Protein 6GCB (pdb70)

B-factor: mean 16.22, std 8.21, range [5.71, 73.88]

Sequence (584 aa):
KASTFRRFIEKGGEFEPEKGRYHLYVAYSCPWATRTLIVRKIKGLEEIVGVTIVSPLFSAHGWPFGDVSPFPGAEADPFYNAQYVRDLYLRADPKYEGRFTVPVLWDKKTETVVNNESSEIIRIFNTAFNEFLPADKAAIHLYPEALKSEIDEINEWVYDTVNNGVYKAGFATTQQAYEAAVIPLFESLDRLEKILTGKDYLVGDQLTEADVRLFVTIIRFDPAYVGHFKCNLRTIRDGYPAIHLWLRKLYWNNSAFSETCKFDHIKASYYAQKNVNPTLVVPLGPIPNILPLSTFRRFIEKGGEFEPEKGRYHLYVAYSCPWATRTLIVRKIKGLEEIVGVTIVSPLFSAHGWPFGDVSSPFPGAEADPFYNAQYVRDLYLRADPKYEGRFTVPVLWDKKTETVVNNESSEIIRIFNTAFNEFLPADKAAIHLYPEALKSEIDEINEWVYDTVNNGVYKAGFATTQQAYEAAVIPLFESLDRLEKILTGKDYLVGDQLTEADVRLFVTIIRFDPAYVGHFKCNLRTIRDGYPAIHLWLRKLYWNNSAFSETCKFDHIKASYYAQKNVNPTLVVPLGPIPNILPL

Solvent-accessible surface area: 23844 Å² total; per-residue (Å²): 215,85,26,90,23,98,71,86,6,106,138,78,38,115,1,60,10,60,119,47,20,1,10,0,0,0,0,34,3,14,5,56,0,2,2,0,6,0,0,32,57,13,0,22,0,53,142,9,1,26,34,2,8,0,0,0,57,116,37,106,108,11,35,1,0,9,75,55,19,102,41,100,50,20,77,52,12,81,78,44,113,6,59,46,0,81,48,0,0,50,119,25,52,111,181,26,171,29,140,58,47,8,4,0,0,0,0,67,145,79,62,19,0,0,0,5,39,5,20,29,0,3,68,12,1,3,71,16,0,41,105,68,19,82,88,97,66,22,82,54,63,5,27,29,147,101,30,83,76,84,0,54,115,14,8,131,40,4,96,68,26,0,4,39,0,0,41,97,3,9,91,11,104,68,51,140,47,0,54,73,11,0,74,46,0,4,104,12,0,55,123,0,28,148,53,2,90,84,104,64,63,10,2,41,108,80,32,0,1,2,0,0,18,0,1,2,2,2,3,1,0,14,4,0,1,22,28,10,0,22,0,18,12,67,28,1,40,65,25,5,91,14,0,14,73,1,8,42,63,8,28,115,108,49,62,4,0,31,91,8,12,69,20,77,3,0,21,13,8,9,8,37,43,156,98,12,5,51,29,95,5,41,3,59,0,20,88,50,50,12,59,85,110,71,99,22,106,70,88,7,104,154,75,40,122,1,58,7,68,123,44,28,1,12,0,0,0,0,31,3,15,4,56,0,3,2,0,6,0,0,22,55,14,0,21,0,50,144,9,0,25,40,2,6,0,0,0,60,120,35,106,99,12,32,0,0,7,86,46,24,101,42,105,50,19,76,53,10,79,77,38,132,4,80,42,0,88,52,1,0,54,116,25,53,108,177,24,173,28,194,51,49,8,4,0,0,0,0,72,154,76,63,19,0,0,0,4,38,3,21,29,0,3,72,11,1,3,72,16,0,42,104,63,20,82,87,101,63,25,84,56,65,4,32,28,144,96,29,78,76,84,0,48,114,12,10,132,36,4,97,67,25,0,3,37,1,0,48,96,4,8,85,11,105,72,64,155,47,0,53,72,10,0,73,44,0,4,102,11,0,57,124,0,31,161,53,2,89,85,97,63,61,9,2,42,111,79,30,0,1,2,0,0,18,0,0,2,2,2,3,2,0,15,3,1,0,22,28,10,0,23,0,19,14,70,28,1,38,76,24,5,93,13,0,15,70,1,8,44,63,5,31,118,109,47,74,5,0,33,102,6,14,64,22,75,1,0,20,12,10,9,7,38,48,142,102,12,6,50,28,74,5,41,3,60,0,21,87,50,49,13,61,83,106

InterPro domains:
  IPR004045 Glutathione S-transferase, N-terminal [PF13409] (56-153)
  IPR010987 Glutathione S-transferase, C-terminal-like [PS50405] (170-296)
  IPR016639 Glutathione S-transferase Omega/GSH [PIRSF015753] (18-321)
  IPR016639 Glutathione S-transferase Omega/GSH [PTHR32419] (19-316)
  IPR016639 Glutathione S-transferase Omega/GSH [SFLDG01206] (13-322)
  IPR036249 Thioredoxin-like superfamily [SSF52833] (35-157)
  IPR036282 Glutathione S-transferase, C-terminal domain superfamily [SSF47616] (167-297)
  IPR040079 Glutathione transferase family [SFLDS00019] (13-322)
  IPR047047 Glutathione S-transferases Omega-like, C-terminal [cd03190] (170-312)

Foldseek 3Di:
DDWDQAAAADPVDPHDQFFPFKEKEAELQQLLQLLLLLLCVLLVCPRRYDYAHFALQADPQGTAACVLPPDVRGHQDPPDRDGHLVVLACQQPVPDDDDSDDTFTAGNVSSHTNTRGSVVSSQSSLANHLVVGPPVSNPDHQCDPVCNVVLVVLCVLCVVQALCLLVQLLVDPDPVSNCVRLVSNVVVLVVQLVCQVVALDNTDNDHHSSLSSNQSRLLLCFQASVPNSVSPPDHCVPPRVSVLVSNQCCQVVPVSNPVSNDSVSNQQNSLSPCVRNVVSDGDPDDPPSRDHD/DPQAAAADPPDPHDQFFPFKEKEAELQQLLQLLLLLLCVLLVCPRRYDYAYFALLADPVGTAACVLPPDVPGHQDPQDSDGHLVVLACQQPVPDDDDSDPTFTAGNPVSHGNDRGSVNSSQSSLARHLVVGPPVSNPDHQCDPVFNVVLVVLCVLCVVQAVCLLVQLLPDPDPVSNCVRLVSNVVVLVVQLVQQVVALDNTDNDHHSSLSSNLSRLLLCFQDSVPNSVSPPDHCVPPRVSVLVSNQCCCPVPVSNPVSNDSVSNQQNSLCPCVRNVVSDRDPDDPPSHDHD

Organism: Trametes versicolor (NCBI:txid5325)

CATH classification: 1.20.1050.10

Radius of gyration: 28.96 Å; Cα contacts (8 Å, |Δi|>4): 1112; chains: 2; bounding box: 57×62×86 Å

Nearest PDB structures (foldseek):
  6gcb-assembly1_B  TM=1.003E+00  e=6.658E-54  Trametes versicolor
  6gcc-assembly1_B  TM=1.003E+00  e=6.717E-53  Trametes versicolor
  3ppu-assembly1_B  TM=9.934E-01  e=1.721E-43  Phanerodontia chrysosporium
  6gc9-assembly1_B  TM=9.942E-01  e=2.376E-43  Trametes versicolor
  3ppu-assembly1_A  TM=9.929E-01  e=1.478E-42  Phanerodontia chrysosporium

Secondary structure (DSSP, 8-state):
-----B----TTSSS---TTSEEEEE-TT-HHHHHHHHHHHHTT-TTTSEEEEPPSS-BTTBSBPTTTS--TT----SSS--SBHHHHHHHH-TT--S---S-EEEETTTTEEEE--HHHHHHHHHHTTGGGS-HHHHH--SS-GGGHHHHHHHHHHHIIIIITHHHHHHT--SHHHHHHHHHHHHHHHHHHHHHHTT-SSSSTTS--HHHHHHHHHHTTIIIIIHHHT---SS-HHHH-HHHHHHHHHHHHH-HHHHTT--HHHHHHHHHT-TTT-TT------SSSSS---/---B----TTSSS---TTSEEEEE-TT-HHHHHHHHHHHHTT-TTTSEEEEPPSS-BTTBSBPTTTS--TT----SSS--SBHHHHHHHH-TT--S--PSPEEEETTTTEEEE--HHHHHHHHHHTTGGGS-HHHHH--SS-GGGHHHHHHHHHHHIIIIITHHHHHHT--SHHHHHHHHHHHHHHHHHHHHHHTT-SSSSTTS--HHHHHHHHHHTTIIIIIHHHT---SS-HHHH-HHHHHHHHHHHHH-HHHHTT--HHHHHHHHHT-TTT-TT------SSSSS---

Structure (mmCIF, N/CA/C/O backbone):
data_6GCB
#
_entry.id   6GCB
#
_cell.length_a   72.370
_cell.length_b   72.370
_cell.length_c   316.710
_cell.angle_alpha   90.00
_cell.angle_beta   90.00
_cell.angle_gamma   90.00
#
_symmetry.space_group_name_H-M   'P 43 21 2'
#
loop_
_entity.id
_entity.type
_entity.pdbx_description
1 polymer 'Glutathione transferase Xi 3 from Trametes versicolor'
2 non-polymer GLUTATHIONE
3 water water
#
loop_
_atom_site.group_PDB
_atom_site.id
_atom_site.type_symbol
_atom_site.label_atom_id
_atom_site.label_alt_id
_atom_site.label_comp_id
_atom_site.label_asym_id
_atom_site.label_entity_id
_atom_site.label_seq_id
_atom_site.pdbx_PDB_ins_code
_atom_site.Cartn_x
_atom_site.Cartn_y
_atom_site.Cartn_z
_atom_site.occupancy
_atom_site.B_iso_or_equiv
_atom_site.auth_seq_id
_atom_site.auth_comp_id
_atom_site.auth_asym_id
_atom_site.auth_atom_id
_atom_site.pdbx_PDB_model_num
ATOM 1 N N . LYS A 1 27 ? 26.880 30.358 27.695 1.00 41.70 27 LYS A N 1
ATOM 2 C CA . LYS A 1 27 ? 27.534 30.638 28.980 1.00 44.20 27 LYS A CA 1
ATOM 3 C C . LYS A 1 27 ? 27.244 29.536 30.013 1.00 50.49 27 LYS A C 1
ATOM 4 O O . LYS A 1 27 ? 26.084 29.253 30.330 1.00 40.16 27 LYS A O 1
ATOM 22 N N . ALA A 1 28 ? 28.303 28.938 30.556 1.00 33.31 28 ALA A N 1
ATOM 23 C CA . ALA A 1 28 ? 28.161 27.794 31.445 1.00 41.60 28 ALA A CA 1
ATOM 24 C C . ALA A 1 28 ? 27.731 28.220 32.849 1.00 35.03 28 ALA A C 1
ATOM 25 O O . ALA A 1 28 ? 28.088 29.295 33.345 1.00 39.39 28 ALA A O 1
ATOM 32 N N . SER A 1 29 ? 26.962 27.347 33.494 1.00 36.98 29 SER A N 1
ATOM 33 C CA . SER A 1 29 ? 26.547 27.570 34.873 1.00 26.91 29 SER A CA 1
ATOM 34 C C . SER A 1 29 ? 27.753 27.541 35.806 1.00 25.55 29 SER A C 1
ATOM 35 O O . SER A 1 29 ? 28.678 26.745 35.627 1.00 23.31 29 SER A O 1
ATOM 43 N N . THR A 1 30 ? 27.734 28.404 36.823 1.00 24.28 30 THR A N 1
ATOM 44 C CA . THR A 1 30 ? 28.917 28.628 37.632 1.00 28.92 30 THR A CA 1
ATOM 45 C C . THR A 1 30 ? 28.749 28.231 39.097 1.00 23.45 30 THR A C 1
ATOM 46 O O . THR A 1 30 ? 29.716 28.336 39.854 1.00 25.06 30 THR A O 1
ATOM 57 N N . PHE A 1 31 ? 27.565 27.757 39.516 1.00 19.38 31 PHE A N 1
ATOM 58 C CA . PHE A 1 31 ? 27.382 27.159 40.850 1.00 19.33 31 PHE A CA 1
ATOM 59 C C . PHE A 1 31 ? 27.346 25.655 40.650 1.00 16.47 31 PHE A C 1
ATOM 60 O O . PHE A 1 31 ? 26.348 25.099 40.175 1.00 16.17 31 PHE A O 1
ATOM 77 N N . ARG A 1 32 ? 28.437 24.993 41.003 1.00 13.34 32 ARG A N 1
ATOM 78 C CA . ARG A 1 32 ? 28.647 23.601 40.627 1.00 13.26 32 ARG A CA 1
ATOM 79 C C . ARG A 1 32 ? 29.053 22.775 41.836 1.00 15.52 32 ARG A C 1
ATOM 80 O O . ARG A 1 32 ? 30.020 22.012 41.810 1.00 14.66 32 ARG A O 1
ATOM 101 N N . ARG A 1 33 ? 28.300 22.909 42.916 1.00 12.70 33 ARG A N 1
ATOM 102 C CA . ARG A 1 33 ? 28.534 22.137 44.123 1.00 11.48 33 ARG A CA 1
ATOM 103 C C . ARG A 1 33 ? 27.584 20.945 44.220 1.00 12.81 33 ARG A C 1
ATOM 104 O O . ARG A 1 33 ? 26.596 20.820 43.484 1.00 12.66 33 ARG A O 1
ATOM 125 N N . PHE A 1 34 ? 27.917 20.051 45.154 1.00 10.05 34 PHE A N 1
ATOM 126 C CA . PHE A 1 34 ? 27.240 18.787 45.341 1.00 10.78 34 PHE A CA 1
ATOM 127 C C . PHE A 1 34 ? 26.799 18.656 46.794 1.00 12.03 34 PHE A C 1
ATOM 128 O O . PHE A 1 34 ? 27.122 19.485 47.655 1.00 11.81 34 PHE A O 1
ATOM 145 N N . ILE A 1 35 ? 26.001 17.628 47.039 1.00 9.70 35 ILE A N 1
ATOM 146 C CA . ILE A 1 35 ? 25.406 17.368 48.345 1.00 10.08 35 ILE A CA 1
ATOM 147 C C . ILE A 1 35 ? 26.010 16.049 48.803 1.00 14.18 35 ILE A C 1
ATOM 148 O O . ILE A 1 35 ? 25.615 14.983 48.336 1.00 11.37 35 ILE A O 1
ATOM 164 N N . GLU A 1 36 ? 26.984 16.114 49.706 1.00 11.02 36 GLU A N 1
ATOM 165 C CA . GLU A 1 36 ? 27.844 14.979 50.008 1.00 10.78 36 GLU A CA 1
ATOM 166 C C . GLU A 1 36 ? 28.069 14.895 51.510 1.00 13.51 36 GLU A C 1
ATOM 167 O O . GLU A 1 36 ? 28.179 15.925 52.176 1.00 9.73 36 GLU A O 1
ATOM 179 N N . LYS A 1 37 ? 28.124 13.668 52.033 1.00 12.60 37 LYS A N 1
ATOM 180 C CA . LYS A 1 37 ? 28.435 13.478 53.446 1.00 13.37 37 LYS A CA 1
ATOM 181 C C . LYS A 1 37 ? 29.775 14.127 53.756 1.00 11.62 37 LYS A C 1
ATOM 182 O O . LYS A 1 37 ? 30.748 13.949 53.022 1.00 11.11 37 LYS A O 1
ATOM 201 N N . GLY A 1 38 ? 29.814 14.906 54.818 1.00 11.49 38 GLY A N 1
ATOM 202 C CA . GLY A 1 38 ? 31.024 15.582 55.222 1.00 9.76 38 GLY A CA 1
ATOM 203 C C . GLY A 1 38 ? 31.362 16.802 54.410 1.00 12.14 38 GLY A C 1
ATOM 204 O O . GLY A 1 38 ? 32.378 17.456 54.690 1.00 13.32 38 GLY A O 1
ATOM 208 N N . GLY A 1 39 ? 30.532 17.149 53.428 1.00 9.83 39 GLY A N 1
ATOM 209 C CA . GLY A 1 39 ? 30.811 18.242 52.531 1.00 11.31 39 GLY A CA 1
ATOM 210 C C . GLY A 1 39 ? 30.195 19.548 52.986 1.00 9.40 39 GLY A C 1
ATOM 211 O O . GLY A 1 39 ? 29.627 19.671 54.077 1.00 11.74 39 GLY A O 1
ATOM 215 N N . GLU A 1 40 ? 30.317 20.548 52.115 1.00 9.36 40 GLU A N 1
ATOM 216 C CA . GLU A 1 40 ? 29.687 21.845 52.363 1.00 12.53 40 GLU A CA 1
ATOM 217 C C . GLU A 1 40 ? 28.177 21.716 52.553 1.00 12.10 40 GLU A C 1
ATOM 218 O O . GLU A 1 40 ? 27.575 22.426 53.381 1.00 12.21 40 GLU A O 1
ATOM 230 N N . PHE A 1 41 ? 27.547 20.813 51.799 1.00 10.92 41 PHE A N 1
ATOM 231 C CA . PHE A 1 41 ? 26.086 20.676 51.766 1.00 8.59 41 PHE A CA 1
ATOM 232 C C . PHE A 1 41 ? 25.729 19.251 52.177 1.00 11.35 41 PHE A C 1
ATOM 233 O O . PHE A 1 41 ? 25.642 18.338 51.353 1.00 10.70 41 PHE A O 1
ATOM 250 N N . GLU A 1 42 ? 25.545 19.069 53.486 1.00 11.30 42 GLU A N 1
ATOM 251 C CA . GLU A 1 42 ? 25.325 17.742 54.031 1.00 9.19 42 GLU A CA 1
ATOM 252 C C . GLU A 1 42 ? 23.951 17.234 53.584 1.00 10.16 42 GLU A C 1
ATOM 253 O O . GLU A 1 42 ? 22.990 18.012 53.545 1.00 11.64 42 GLU A O 1
ATOM 265 N N . PRO A 1 43 ? 23.831 15.963 53.200 1.00 11.74 43 PRO A N 1
ATOM 266 C CA . PRO A 1 43 ? 22.506 15.428 52.849 1.00 14.39 43 PRO A CA 1
ATOM 267 C C . PRO A 1 43 ? 21.525 15.529 54.008 1.00 13.71 43 PRO A C 1
ATOM 268 O O . PRO A 1 43 ? 21.759 14.994 55.092 1.00 13.31 43 PRO A O 1
ATOM 279 N N . GLU A 1 44 ? 20.418 16.230 53.772 1.00 13.27 44 GLU A N 1
ATOM 280 C CA . GLU A 1 44 ? 19.397 16.441 54.783 1.00 11.21 44 GLU A CA 1
ATOM 281 C C . GLU A 1 44 ? 18.036 16.541 54.117 1.00 16.63 44 GLU A C 1
ATOM 282 O O . GLU A 1 44 ? 17.917 16.989 52.974 1.00 14.70 44 GLU A O 1
ATOM 294 N N . LYS A 1 45 ? 17.006 16.159 54.873 1.00 14.56 45 LYS A N 1
ATOM 295 C CA . LYS A 1 45 ? 15.612 16.329 54.475 1.00 13.54 45 LYS A CA 1
ATOM 296 C C . LYS A 1 45 ? 15.109 17.713 54.882 1.00 15.24 45 LYS A C 1
ATOM 297 O O . LYS A 1 45 ? 15.435 18.217 55.960 1.00 15.11 45 LYS A O 1
ATOM 316 N N . GLY A 1 46 ? 14.340 18.351 54.005 1.00 11.95 46 GLY A N 1
ATOM 317 C CA . GLY A 1 46 ? 13.773 19.645 54.346 1.00 12.62 46 GLY A CA 1
ATOM 318 C C . GLY A 1 46 ? 14.739 20.814 54.308 1.00 13.93 46 GLY A C 1
ATOM 319 O O . GLY A 1 46 ? 14.393 21.894 54.796 1.00 14.90 46 GLY A O 1
ATOM 323 N N . ARG A 1 47 ? 15.923 20.642 53.736 1.00 10.29 47 ARG A N 1
ATOM 324 C CA . ARG A 1 47 ? 16.959 21.675 53.675 1.00 9.98 47 ARG A CA 1
ATOM 325 C C . ARG A 1 47 ? 17.121 22.302 52.297 1.00 11.91 47 ARG A C 1
ATOM 326 O O . ARG A 1 47 ? 17.364 23.501 52.185 1.00 9.98 47 ARG A O 1
ATOM 347 N N . TYR A 1 48 ? 16.975 21.512 51.251 1.00 8.82 48 TYR A N 1
ATOM 348 C CA . TYR A 1 48 ? 17.261 21.922 49.893 1.00 10.49 48 TYR A CA 1
ATOM 349 C C . TYR A 1 48 ? 15.950 22.133 49.138 1.00 8.77 48 TYR A C 1
ATOM 350 O O . TYR A 1 48 ? 14.930 21.507 49.435 1.00 10.04 48 TYR A O 1
ATOM 368 N N . HIS A 1 49 ? 16.000 23.029 48.155 1.00 8.87 49 HIS A N 1
ATOM 369 C CA . HIS A 1 49 ? 14.797 23.531 47.511 1.00 11.15 49 HIS A CA 1
ATOM 370 C C . HIS A 1 49 ? 15.102 23.825 46.055 1.00 11.42 49 HIS A C 1
ATOM 371 O O . HIS A 1 49 ? 16.174 24.339 45.740 1.00 9.76 49 HIS A O 1
ATOM 385 N N . LEU A 1 50 ? 14.161 23.499 45.173 1.00 11.01 50 LEU A N 1
ATOM 386 C CA . LEU A 1 50 ? 14.297 23.771 43.746 1.00 8.04 50 LEU A CA 1
ATOM 387 C C . LEU A 1 50 ? 13.472 24.984 43.364 1.00 11.23 50 LEU A C 1
ATOM 388 O O . LEU A 1 50 ? 12.283 25.050 43.689 1.00 12.70 50 LEU A O 1
ATOM 404 N N . TYR A 1 51 ? 14.079 25.903 42.625 1.00 8.55 51 TYR A N 1
ATOM 405 C CA . TYR A 1 51 ? 13.357 26.989 41.976 1.00 8.31 51 TYR A CA 1
ATOM 406 C C . TYR A 1 51 ? 13.413 26.752 40.474 1.00 8.90 51 TYR A C 1
ATOM 407 O O . TYR A 1 51 ? 14.501 26.615 39.904 1.00 9.84 51 TYR A O 1
ATOM 425 N N . VAL A 1 52 ? 12.247 26.703 39.841 1.00 8.54 52 VAL A N 1
ATOM 426 C CA . VAL A 1 52 ? 12.137 26.249 38.460 1.00 6.53 52 VAL A CA 1
ATOM 427 C C . VAL A 1 52 ? 11.038 27.026 37.759 1.00 9.29 52 VAL A C 1
ATOM 428 O O . VAL A 1 52 ? 10.129 27.564 38.386 1.00 10.33 52 VAL A O 1
ATOM 441 N N . ALA A 1 53 ? 11.114 27.026 36.430 1.00 9.20 53 ALA A N 1
ATOM 442 C CA . ALA A 1 53 ? 10.014 27.392 35.548 1.00 8.74 53 ALA A CA 1
ATOM 443 C C . ALA A 1 53 ? 9.5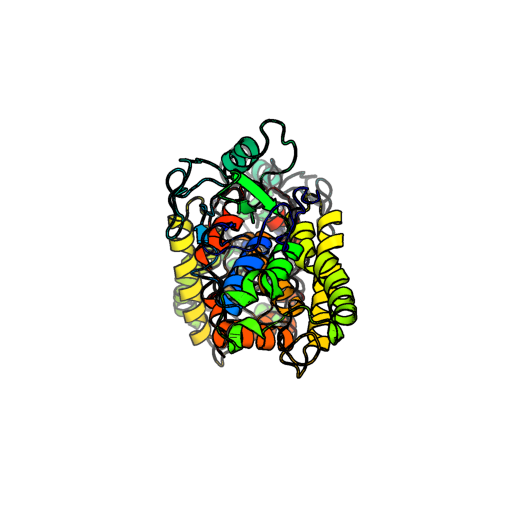64 26.145 34.802 1.00 9.26 53 ALA A C 1
ATOM 444 O O . ALA A 1 53 ? 10.391 25.390 34.281 1.00 9.40 53 ALA A O 1
ATOM 451 N N . TYR A 1 54 ? 8.257 25.906 34.777 1.00 9.32 54 TYR A N 1
ATOM 452 C CA . TYR A 1 54 ? 7.749 24.756 34.053 1.00 10.55 54 TYR A CA 1
ATOM 453 C C . TYR A 1 54 ? 8.094 24.812 32.570 1.00 9.33 54 TYR A C 1
ATOM 454 O O . TYR A 1 54 ? 8.089 23.772 31.899 1.00 9.08 54 TYR A O 1
ATOM 472 N N . SER A 1 55 ? 8.308 26.006 32.022 1.00 11.66 55 SER A N 1
ATOM 473 C CA . SER A 1 55 ? 8.559 26.128 30.591 1.00 11.23 55 SER A CA 1
ATOM 474 C C . SER A 1 55 ? 9.968 25.706 30.213 1.00 11.01 55 SER A C 1
ATOM 475 O O . SER A 1 55 ? 10.209 25.345 29.060 1.00 9.08 55 SER A O 1
ATOM 483 N N . CYS A 1 56 ? 10.869 25.697 31.175 1.00 10.90 56 CYS A N 1
ATOM 484 C CA . CYS A 1 56 ? 12.277 25.498 30.909 1.00 10.06 56 CYS A CA 1
ATOM 485 C C . CYS A 1 56 ? 12.572 24.008 30.831 1.00 10.35 56 CYS A C 1
ATOM 486 O O . CYS A 1 56 ? 12.317 23.287 31.811 1.00 10.62 56 CYS A O 1
ATOM 494 N N . PRO A 1 57 ? 13.113 23.500 29.714 1.00 9.50 57 PRO A N 1
ATOM 495 C CA . PRO A 1 57 ? 13.373 22.052 29.667 1.00 8.79 57 PRO A CA 1
ATOM 496 C C . PRO A 1 57 ? 14.448 21.634 30.630 1.00 8.32 57 PRO A C 1
ATOM 497 O O . PRO A 1 57 ? 14.365 20.543 31.202 1.00 10.19 57 PRO A O 1
ATOM 508 N N . TRP A 1 58 ? 15.462 22.483 30.821 1.00 9.53 58 TRP A N 1
ATOM 509 C CA . TRP A 1 58 ? 16.564 22.142 31.721 1.00 9.26 58 TRP A CA 1
ATOM 510 C C . TRP A 1 58 ? 16.054 21.974 33.148 1.00 7.61 58 TRP A C 1
ATOM 511 O O . TRP A 1 58 ? 16.409 21.013 33.849 1.00 8.68 58 TRP A O 1
ATOM 532 N N . ALA A 1 59 ? 15.200 22.898 33.585 1.00 9.62 59 ALA A N 1
ATOM 533 C CA . ALA A 1 59 ? 14.629 22.817 34.920 1.00 10.45 59 ALA A CA 1
ATOM 534 C C . ALA A 1 59 ? 13.671 21.640 35.033 1.00 9.28 59 ALA A C 1
ATOM 535 O O . ALA A 1 59 ? 13.602 20.981 36.084 1.00 8.50 59 ALA A O 1
ATOM 542 N N . THR A 1 60 ? 12.901 21.378 33.968 1.00 7.25 60 THR A N 1
ATOM 543 C CA . THR A 1 60 ? 11.962 20.266 33.986 1.00 9.64 60 THR A CA 1
ATOM 544 C C . THR A 1 60 ? 12.689 18.944 34.171 1.00 9.06 60 THR A C 1
ATOM 545 O O . THR A 1 60 ? 12.140 18.019 34.788 1.00 9.53 60 THR A O 1
ATOM 556 N N . ARG A 1 61 ? 13.933 18.840 33.692 1.00 7.74 61 ARG A N 1
ATOM 557 C CA . ARG A 1 61 ? 14.710 17.641 34.001 1.00 10.95 61 ARG A CA 1
ATOM 558 C C . ARG A 1 61 ? 14.700 17.370 35.499 1.00 7.82 61 ARG A C 1
ATOM 559 O O . ARG A 1 61 ? 14.526 16.226 35.936 1.00 7.85 61 ARG A O 1
ATOM 580 N N . THR A 1 62 ? 14.899 18.416 36.306 1.00 7.60 62 THR A N 1
ATOM 581 C CA . THR A 1 62 ? 15.027 18.218 37.749 1.00 8.38 62 THR A CA 1
ATOM 582 C C . THR A 1 62 ? 13.680 17.875 38.374 1.00 8.52 62 THR A C 1
ATOM 583 O O . THR A 1 62 ? 13.611 17.103 39.345 1.00 8.64 62 THR A O 1
ATOM 594 N N . LEU A 1 63 ? 12.594 18.419 37.829 1.00 9.59 63 LEU A N 1
ATOM 595 C CA . LEU A 1 63 ? 11.267 18.058 38.316 1.00 8.11 63 LEU A CA 1
ATOM 596 C C . LEU A 1 63 ? 10.944 16.606 38.009 1.00 9.27 63 LEU A C 1
ATOM 597 O O . LEU A 1 63 ? 10.370 15.887 38.845 1.00 8.72 63 LEU A O 1
ATOM 613 N N . ILE A 1 64 ? 11.266 16.162 36.801 1.00 7.51 64 ILE A N 1
ATOM 614 C CA . ILE A 1 64 ? 11.010 14.774 36.462 1.00 8.86 64 ILE A CA 1
ATOM 615 C C . ILE A 1 64 ? 11.750 13.864 37.427 1.00 10.15 64 ILE A C 1
ATOM 616 O O . ILE A 1 64 ? 11.181 12.910 37.963 1.00 10.09 64 ILE A O 1
ATOM 632 N N . VAL A 1 65 ? 13.036 14.127 37.652 1.00 9.85 65 VAL A N 1
ATOM 633 C CA . VAL A 1 65 ? 13.810 13.184 38.458 1.00 8.94 65 VAL A CA 1
ATOM 634 C C . VAL A 1 65 ? 13.404 13.285 39.920 1.00 10.74 65 VAL A C 1
ATOM 635 O O . VAL A 1 65 ? 13.398 12.270 40.635 1.00 10.78 65 VAL A O 1
ATOM 648 N N . ARG A 1 66 ? 12.996 14.479 40.370 1.00 10.77 66 ARG A N 1
ATOM 649 C CA . ARG A 1 66 ? 12.431 14.621 41.716 1.00 10.06 66 ARG A CA 1
ATOM 650 C C . ARG A 1 66 ? 11.250 13.684 41.912 1.00 13.10 66 ARG A C 1
ATOM 651 O O . ARG A 1 66 ? 11.135 13.043 42.958 1.00 11.58 66 ARG A O 1
ATOM 672 N N . LYS A 1 67 ? 10.376 13.548 40.905 1.00 10.72 67 LYS A N 1
ATOM 673 C CA . LYS A 1 67 ? 9.239 12.636 41.057 1.00 10.70 67 LYS A CA 1
ATOM 674 C C . LYS A 1 67 ? 9.657 11.175 40.892 1.00 9.94 67 LYS A C 1
ATOM 675 O O . LYS A 1 67 ? 9.178 10.312 41.630 1.00 14.99 67 LYS A O 1
ATOM 694 N N . ILE A 1 68 ? 10.536 10.872 39.932 1.00 11.94 68 ILE A N 1
ATOM 695 C CA . ILE A 1 68 ? 11.004 9.497 39.756 1.00 12.06 68 ILE A CA 1
ATOM 696 C C . ILE A 1 68 ? 11.555 8.952 41.053 1.00 15.38 68 ILE A C 1
ATOM 697 O O . ILE A 1 68 ? 11.314 7.793 41.405 1.00 11.37 68 ILE A O 1
ATOM 713 N N . LYS A 1 69 ? 12.353 9.757 41.753 1.00 12.76 69 LYS A N 1
ATOM 714 C CA . LYS A 1 69 ? 13.028 9.315 42.961 1.00 15.25 69 LYS A CA 1
ATOM 715 C C . LYS A 1 69 ? 12.195 9.501 44.215 1.00 12.76 69 LYS A C 1
ATOM 716 O O . LYS A 1 69 ? 12.674 9.181 45.318 1.00 14.10 69 LYS A O 1
ATOM 735 N N . GLY A 1 70 ? 10.983 10.027 44.093 1.00 13.49 70 GLY A N 1
ATOM 736 C CA . GLY A 1 70 ? 10.122 10.141 45.256 1.00 13.76 70 GLY A CA 1
ATOM 737 C C . GLY A 1 70 ? 10.607 11.173 46.245 1.00 14.13 70 GLY A C 1
ATOM 738 O O . GLY A 1 70 ? 10.425 11.003 47.460 1.00 14.15 70 GLY A O 1
ATOM 742 N N . LEU A 1 71 ? 11.172 12.271 45.756 1.00 11.49 71 LEU A N 1
ATOM 743 C CA . LEU A 1 71 ? 11.790 13.264 46.615 1.00 10.11 71 LEU A CA 1
ATOM 744 C C . LEU A 1 71 ? 10.864 14.430 46.984 1.00 15.40 71 LEU A C 1
ATOM 745 O O . LEU A 1 71 ? 11.340 15.436 47.527 1.00 11.56 71 LEU A O 1
ATOM 761 N N . GLU A 1 72 ? 9.556 14.309 46.746 1.00 14.70 72 GLU A N 1
ATOM 762 C CA . GLU A 1 72 ? 8.676 15.472 46.841 1.00 14.69 72 GLU A CA 1
ATOM 763 C C . GLU A 1 72 ? 8.647 16.069 48.243 1.00 13.43 72 GLU A C 1
ATOM 764 O O . GLU A 1 72 ? 8.539 17.290 48.395 1.00 14.86 72 GLU A O 1
ATOM 776 N N . GLU A 1 73 ? 8.715 15.226 49.277 1.00 16.39 73 GLU A N 1
ATOM 777 C CA . GLU A 1 73 ? 8.675 15.665 50.665 1.00 19.21 73 GLU A CA 1
ATOM 778 C C . GLU A 1 73 ? 10.066 15.836 51.255 1.00 17.25 73 GLU A C 1
ATOM 779 O O . GLU A 1 73 ? 10.203 16.050 52.464 1.00 16.87 73 GLU A O 1
ATOM 791 N N . ILE A 1 74 ? 11.095 15.741 50.429 1.00 13.39 74 ILE A N 1
ATOM 792 C CA . ILE A 1 74 ? 12.468 15.845 50.871 1.00 14.46 74 ILE A CA 1
ATOM 793 C C . ILE A 1 74 ? 13.129 17.099 50.325 1.00 10.50 74 ILE A C 1
ATOM 794 O O . ILE A 1 74 ? 13.910 17.750 51.022 1.00 10.90 74 ILE A O 1
ATOM 810 N N . VAL A 1 75 ? 12.808 17.443 49.077 1.00 10.32 75 VAL A N 1
ATOM 811 C CA . VAL A 1 75 ? 13.268 18.639 48.397 1.00 8.68 75 VAL A CA 1
ATOM 812 C C . VAL A 1 75 ? 12.021 19.409 47.958 1.00 9.97 75 VAL A C 1
ATOM 813 O O . VAL A 1 75 ? 11.180 18.872 47.224 1.00 13.40 75 VAL A O 1
ATOM 826 N N . GLY A 1 76 ? 11.899 20.653 48.409 1.00 10.66 76 GLY A N 1
ATOM 827 C CA . GLY A 1 76 ? 10.761 21.474 48.053 1.00 13.35 76 GLY A CA 1
ATOM 828 C C . GLY A 1 76 ? 10.936 22.066 46.662 1.00 13.04 76 GLY A C 1
ATOM 829 O O . GLY A 1 76 ? 12.021 22.015 46.079 1.00 9.45 76 GLY A O 1
ATOM 833 N N . VAL A 1 77 ? 9.844 22.603 46.121 1.00 12.35 77 VAL A N 1
ATOM 834 C CA . VAL A 1 77 ? 9.848 23.201 44.785 1.00 10.03 77 VAL A CA 1
ATOM 835 C C . VAL A 1 77 ? 9.026 24.476 44.822 1.00 10.92 77 VAL A C 1
ATOM 836 O O . VAL A 1 77 ? 7.946 24.510 45.421 1.00 9.72 77 VAL A O 1
ATOM 849 N N . THR A 1 78 ? 9.514 25.517 44.149 1.00 9.72 78 THR A N 1
ATOM 850 C CA . THR A 1 78 ? 8.711 26.695 43.849 1.00 10.43 78 THR A CA 1
ATOM 851 C C . THR A 1 78 ? 8.728 26.930 42.345 1.00 12.72 78 THR A C 1
ATOM 852 O O . THR A 1 78 ? 9.798 26.912 41.722 1.00 11.62 78 THR A O 1
ATOM 863 N N . ILE A 1 79 ? 7.547 27.205 41.795 1.00 9.58 79 ILE A N 1
ATOM 864 C CA . ILE A 1 79 ? 7.337 27.463 40.368 1.00 10.07 79 ILE A CA 1
ATOM 865 C C . ILE A 1 79 ? 7.297 28.965 40.126 1.00 13.17 79 ILE A C 1
ATOM 866 O O . ILE A 1 79 ? 6.406 29.660 40.630 1.00 10.88 79 ILE A O 1
ATOM 882 N N . VAL A 1 80 ? 8.235 29.461 39.320 1.00 9.15 80 VAL A N 1
ATOM 883 C CA . VAL A 1 80 ? 8.257 30.878 38.943 1.00 9.56 80 VAL A CA 1
ATOM 884 C C . VAL A 1 80 ? 7.290 31.101 37.790 1.00 10.25 80 VAL A C 1
ATOM 885 O O . VAL A 1 80 ? 6.852 30.144 37.147 1.00 10.20 80 VAL A O 1
ATOM 898 N N . SER A 1 81 ? 6.976 32.358 37.495 1.00 12.09 81 SER A N 1
ATOM 899 C CA . SER A 1 81 ? 6.103 32.647 36.360 1.00 11.81 81 SER A CA 1
ATOM 900 C C . SER A 1 81 ? 6.797 32.307 35.043 1.00 8.62 81 SER A C 1
ATOM 901 O O . SER A 1 81 ? 7.984 32.590 34.875 1.00 10.47 81 SER A O 1
ATOM 909 N N . PRO A 1 82 ? 6.073 31.750 34.069 1.00 9.75 82 PRO A N 1
ATOM 910 C CA . PRO A 1 82 ? 6.681 31.466 32.755 1.00 9.69 82 PRO A CA 1
ATOM 911 C C . PRO A 1 82 ? 6.875 32.691 31.889 1.00 9.78 82 PRO A C 1
ATOM 912 O O . PRO A 1 82 ? 7.454 32.578 30.805 1.00 11.80 82 PRO A O 1
ATOM 923 N N . LEU A 1 83 ? 6.413 33.855 32.338 1.00 11.80 83 LEU A N 1
ATOM 924 C CA . LEU A 1 83 ? 6.443 35.090 31.552 1.00 10.83 83 LEU A CA 1
ATOM 925 C C . LEU A 1 83 ? 7.714 35.847 31.888 1.00 13.44 83 LEU A C 1
ATOM 926 O O . LEU A 1 83 ? 7.751 36.706 32.785 1.00 14.48 83 LEU A O 1
ATOM 942 N N . PHE A 1 84 ? 8.772 35.501 31.159 1.00 15.29 84 PHE A N 1
ATOM 943 C CA . PHE A 1 84 ? 10.072 36.130 31.334 1.00 13.31 84 PHE A CA 1
ATOM 944 C C . PHE A 1 84 ? 9.946 37.640 31.159 1.00 16.92 84 PHE A C 1
ATOM 945 O O . PHE A 1 84 ? 9.233 38.114 30.279 1.00 18.76 84 PHE A O 1
ATOM 962 N N . SER A 1 85 ? 10.641 38.395 32.005 1.00 14.84 85 SER A N 1
ATOM 963 C CA . SER A 1 85 ? 10.503 39.842 32.075 1.00 16.88 85 SER A CA 1
ATOM 964 C C . SER A 1 85 ? 11.850 40.509 31.850 1.00 19.23 85 SER A C 1
ATOM 965 O O . SER A 1 85 ? 12.883 39.858 31.696 1.00 15.34 85 SER A O 1
ATOM 973 N N . ALA A 1 86 ? 11.830 41.842 31.878 1.00 21.99 86 ALA A N 1
ATOM 974 C CA . ALA A 1 86 ? 13.060 42.612 31.740 1.00 22.40 86 ALA A CA 1
ATOM 975 C C . ALA A 1 86 ? 14.043 42.350 32.875 1.00 18.66 86 ALA A C 1
ATOM 976 O O . ALA A 1 86 ? 15.252 42.554 32.694 1.00 24.64 86 ALA A O 1
ATOM 983 N N . HIS A 1 87 ? 13.559 41.921 34.039 1.00 17.05 87 HIS A N 1
ATOM 984 C CA . HIS A 1 87 ? 14.416 41.558 35.160 1.00 17.54 87 HIS A CA 1
ATOM 985 C C . HIS A 1 87 ? 14.552 40.046 35.324 1.00 15.90 87 HIS A C 1
ATOM 986 O O . HIS A 1 87 ? 14.975 39.572 36.385 1.00 15.64 87 HIS A O 1
ATOM 1000 N N . GLY A 1 88 ? 14.243 39.286 34.283 1.00 14.75 88 GLY A N 1
ATOM 1001 C CA . GLY A 1 88 ? 14.386 37.842 34.330 1.00 14.07 88 GLY A CA 1
ATOM 1002 C C . GLY A 1 88 ? 13.117 37.133 34.766 1.00 10.86 88 GLY A C 1
ATOM 1003 O O . GLY A 1 88 ? 12.006 37.632 34.552 1.00 13.44 88 GLY A O 1
ATOM 1007 N N . TRP A 1 89 ? 13.270 35.959 35.375 1.00 11.21 89 TRP A N 1
ATOM 1008 C CA . TRP A 1 89 ? 12.124 35.170 35.806 1.00 11.33 89 TRP A CA 1
ATOM 1009 C C . TRP A 1 89 ? 11.433 35.859 36.971 1.00 10.01 89 TRP A C 1
ATOM 1010 O O . TRP A 1 89 ? 12.040 35.979 38.038 1.00 12.27 89 TRP A O 1
ATOM 1031 N N . PRO A 1 90 ? 10.174 36.273 36.841 1.00 11.93 90 PRO A N 1
ATOM 1032 C CA . PRO A 1 90 ? 9.453 36.805 37.995 1.00 10.38 90 PRO A CA 1
ATOM 1033 C C . PRO A 1 90 ? 8.779 35.699 38.778 1.00 11.07 90 PRO A C 1
ATOM 1034 O O . PRO A 1 90 ? 8.445 34.630 38.260 1.00 11.45 90 PRO A O 1
ATOM 1045 N N . PHE A 1 91 ? 8.575 35.974 40.050 1.00 11.77 91 PHE A N 1
ATOM 1046 C CA . PHE A 1 91 ? 7.731 35.087 40.820 1.00 9.92 91 PHE A CA 1
ATOM 1047 C C . PHE A 1 91 ? 6.263 35.367 40.521 1.00 13.56 91 PHE A C 1
ATOM 1048 O O . PHE A 1 91 ? 5.910 36.352 39.866 1.00 13.49 91 PHE A O 1
ATOM 1065 N N . GLY A 1 92 ? 5.411 34.459 40.994 1.00 14.42 92 GLY A N 1
ATOM 1066 C CA . GLY A 1 92 ? 4.010 34.431 40.625 1.00 17.76 92 GLY A CA 1
ATOM 1067 C C . GLY A 1 92 ? 3.200 35.596 41.143 1.00 21.69 92 GLY A C 1
ATOM 1068 O O . GLY A 1 92 ? 2.123 35.863 40.605 1.00 19.82 92 GLY A O 1
ATOM 1072 N N . ASP A 1 93 ? 3.681 36.288 42.183 1.00 15.27 93 ASP A N 1
ATOM 1073 C CA . ASP A 1 93 ? 2.986 37.481 42.654 1.00 18.16 93 ASP A CA 1
ATOM 1074 C C . ASP A 1 93 ? 3.284 38.667 41.758 1.00 16.66 93 ASP A C 1
ATOM 1075 O O . ASP A 1 93 ? 2.409 39.502 41.509 1.00 18.81 93 ASP A O 1
ATOM 1084 N N . VAL A 1 94 ? 4.502 38.734 41.245 1.00 15.82 94 VAL A N 1
ATOM 1085 C CA . VAL A 1 94 ? 4.881 39.786 40.310 1.00 14.67 94 VAL A CA 1
ATOM 1086 C C . VAL A 1 94 ? 4.184 39.608 38.972 1.00 16.37 94 VAL A C 1
ATOM 1087 O O . VAL A 1 94 ? 3.763 40.584 38.347 1.00 17.08 94 VAL A O 1
ATOM 1100 N N . SER A 1 95 ? 4.140 38.377 38.468 1.00 14.56 95 SER A N 1
ATOM 1101 C CA . SER A 1 95 ? 3.614 38.090 37.139 1.00 15.60 95 SER A CA 1
ATOM 1102 C C . SER A 1 95 ? 2.680 36.895 37.251 1.00 20.08 95 SER A C 1
ATOM 1103 O O . SER A 1 95 ? 3.093 35.749 37.029 1.00 20.57 95 SER A O 1
ATOM 1111 N N . PRO A 1 96 ? 1.410 37.118 37.589 1.00 15.57 96 PRO A N 1
ATOM 1112 C CA . PRO A 1 96 ? 0.521 35.986 37.869 1.00 15.46 96 PRO A CA 1
ATOM 1113 C C . PRO A 1 96 ? 0.281 35.114 36.639 1.00 15.54 96 PRO A C 1
ATOM 1114 O O . PRO A 1 96 ? 0.211 35.596 35.507 1.00 17.84 96 PRO A O 1
ATOM 1125 N N . PHE A 1 97 ? 0.178 33.823 36.881 1.00 15.89 97 PHE A N 1
ATOM 1126 C CA . PHE A 1 97 ? -0.027 32.822 35.848 1.00 15.53 97 PHE A CA 1
ATOM 1127 C C . PHE A 1 97 ? -0.454 31.572 36.589 1.00 14.51 97 PHE A C 1
ATOM 1128 O O . PHE A 1 97 ? 0.124 31.282 37.643 1.00 17.59 97 PHE A O 1
ATOM 1145 N N . PRO A 1 98 ? -1.439 30.814 36.099 1.00 15.48 98 PRO A N 1
ATOM 1146 C CA . PRO A 1 98 ? -1.909 29.634 36.848 1.00 16.11 98 PRO A CA 1
ATOM 1147 C C . PRO A 1 98 ? -0.778 28.670 37.159 1.00 19.44 98 PRO A C 1
ATOM 1148 O O . PRO A 1 98 ? -0.060 28.221 36.265 1.00 14.39 98 PRO A O 1
ATOM 1159 N N . GLY A 1 99 ? -0.626 28.334 38.443 1.00 13.54 99 GLY A N 1
ATOM 1160 C CA . GLY A 1 99 ? 0.424 27.447 38.854 1.00 15.02 99 GLY A CA 1
ATOM 1161 C C . GLY A 1 99 ? 1.720 28.124 39.251 1.00 13.43 99 GLY A C 1
ATOM 1162 O O . GLY A 1 99 ? 2.552 27.489 39.911 1.00 15.80 99 GLY A O 1
ATOM 1166 N N . ALA A 1 100 ? 1.929 29.377 38.865 1.00 11.20 100 ALA A N 1
ATOM 1167 C CA . ALA A 1 100 ? 3.123 30.097 39.274 1.00 13.69 100 ALA A CA 1
ATOM 1168 C C . ALA A 1 100 ? 2.941 30.558 40.704 1.00 14.98 100 ALA A C 1
ATOM 1169 O O . ALA A 1 100 ? 1.838 30.905 41.115 1.00 13.35 100 ALA A O 1
ATOM 1176 N N . GLU A 1 101 ? 4.032 30.574 41.452 1.00 13.10 101 GLU A N 1
ATOM 1177 C CA . GLU A 1 101 ? 3.983 30.756 42.898 1.00 10.32 101 GLU A CA 1
ATOM 1178 C C . GLU A 1 101 ? 4.841 31.933 43.326 1.00 11.29 101 GLU A C 1
ATOM 1179 O O . GLU A 1 101 ? 5.836 32.271 42.680 1.00 10.83 101 GLU A O 1
ATOM 1191 N N . ALA A 1 102 ? 4.457 32.547 44.440 1.00 10.03 102 ALA A N 1
ATOM 1192 C CA . ALA A 1 102 ? 5.330 33.488 45.109 1.00 11.61 102 ALA A CA 1
ATOM 1193 C C . ALA A 1 102 ? 6.467 32.733 45.784 1.00 9.94 102 ALA A C 1
ATOM 1194 O O . ALA A 1 102 ? 6.348 31.552 46.126 1.00 12.02 102 ALA A O 1
ATOM 1201 N N . ASP A 1 103 ? 7.579 33.404 45.940 1.00 12.84 103 ASP A N 1
ATOM 1202 C CA . ASP A 1 103 ? 8.681 32.860 46.732 1.00 10.73 103 ASP A CA 1
ATOM 1203 C C . ASP A 1 103 ? 8.220 32.673 48.168 1.00 12.69 103 ASP A C 1
ATOM 1204 O O . ASP A 1 103 ? 7.780 33.651 48.794 1.00 12.60 103 ASP A O 1
ATOM 1213 N N . PRO A 1 104 ? 8.315 31.470 48.739 1.00 9.95 104 PRO A N 1
ATOM 1214 C CA . PRO A 1 104 ? 7.833 31.293 50.125 1.00 12.80 104 PRO A CA 1
ATOM 1215 C C . PRO A 1 104 ? 8.746 31.866 51.187 1.00 12.69 104 PRO A C 1
ATOM 1216 O O . PRO A 1 104 ? 8.270 32.086 52.311 1.00 13.41 104 PRO A O 1
ATOM 1227 N N . PHE A 1 105 ? 10.011 32.133 50.884 1.00 10.97 105 PHE A N 1
ATOM 1228 C CA . PHE A 1 105 ? 11.038 32.280 51.924 1.00 6.59 105 PHE A CA 1
ATOM 1229 C C . PHE A 1 105 ? 11.568 33.685 52.130 1.00 12.22 105 PHE A C 1
ATOM 1230 O O . PHE A 1 105 ? 11.739 34.089 53.283 1.00 12.44 105 PHE A O 1
ATOM 1247 N N . TYR A 1 106 ? 11.868 34.433 51.063 1.00 10.41 106 TYR A N 1
ATOM 1248 C CA . TYR A 1 106 ? 12.606 35.687 51.166 1.00 10.18 106 TYR A CA 1
ATOM 1249 C C . TYR A 1 106 ? 11.879 36.862 50.531 1.00 11.90 106 TYR A C 1
ATOM 1250 O O . TYR A 1 106 ? 12.471 37.939 50.418 1.00 11.25 106 TYR A O 1
ATOM 1268 N N . ASN A 1 107 ? 10.632 36.672 50.097 1.00 10.63 107 ASN A N 1
ATOM 1269 C CA . ASN A 1 107 ? 9.904 37.671 49.323 1.00 11.93 107 ASN A CA 1
ATOM 1270 C C . ASN A 1 107 ? 10.672 38.043 48.062 1.00 14.39 107 ASN A C 1
ATOM 1271 O O . ASN A 1 107 ? 10.594 39.173 47.585 1.00 10.03 107 ASN A O 1
ATOM 1282 N N . ALA A 1 108 ? 11.441 37.108 47.529 1.00 11.06 108 ALA A N 1
ATOM 1283 C CA . ALA A 1 108 ? 12.120 37.370 46.273 1.00 13.90 108 ALA A CA 1
ATOM 1284 C C . ALA A 1 108 ? 11.091 37.710 45.198 1.00 12.91 108 ALA A C 1
ATOM 1285 O O . ALA A 1 108 ? 10.006 37.132 45.139 1.00 14.06 108 ALA A O 1
ATOM 1292 N N . GLN A 1 109 ? 11.419 38.686 44.377 1.00 12.41 109 GLN A N 1
ATOM 1293 C CA . GLN A 1 109 ? 10.532 39.124 43.317 1.00 12.51 109 GLN A CA 1
ATOM 1294 C C . GLN A 1 109 ? 10.921 38.548 41.965 1.00 12.62 109 GLN A C 1
ATOM 1295 O O . GLN A 1 109 ? 10.042 38.230 41.156 1.00 14.30 109 GLN A O 1
ATOM 1309 N N . TYR A 1 110 ? 12.215 38.387 41.725 1.00 11.61 110 TYR A N 1
ATOM 1310 C CA . TYR A 1 110 ? 12.743 37.751 40.525 1.00 12.43 110 TYR A CA 1
ATOM 1311 C C . TYR A 1 110 ? 13.797 36.741 40.942 1.00 14.08 110 TYR A C 1
ATOM 1312 O O . TYR A 1 110 ? 14.352 36.820 42.035 1.00 13.79 110 TYR A O 1
ATOM 1330 N N . VAL A 1 111 ? 14.073 35.780 40.064 1.00 8.98 111 VAL A N 1
ATOM 1331 C CA . VAL A 1 111 ? 15.088 34.784 40.388 1.00 9.60 111 VAL A CA 1
ATOM 1332 C C . VAL A 1 111 ? 16.433 35.440 40.696 1.00 9.42 111 VAL A C 1
ATOM 1333 O O . VAL A 1 111 ? 17.200 34.934 41.525 1.00 11.07 111 VAL A O 1
ATOM 1346 N N . ARG A 1 112 ? 16.748 36.564 40.045 1.00 10.91 112 ARG A N 1
ATOM 1347 C CA . ARG A 1 112 ? 18.019 37.228 40.320 1.00 10.52 112 ARG A CA 1
ATOM 1348 C C . ARG A 1 112 ? 18.159 37.578 41.795 1.00 12.18 112 ARG A C 1
ATOM 1349 O O . ARG A 1 112 ? 19.277 37.658 42.303 1.00 9.66 112 ARG A O 1
ATOM 1370 N N . ASP A 1 113 ? 17.044 37.768 42.506 1.00 13.16 113 ASP A N 1
ATOM 1371 C CA . ASP A 1 113 ? 17.146 38.100 43.924 1.00 13.80 113 ASP A CA 1
ATOM 1372 C C . ASP A 1 113 ? 17.761 36.951 44.709 1.00 14.46 113 ASP A C 1
ATOM 1373 O O . ASP A 1 113 ? 18.496 37.187 45.676 1.00 15.89 113 ASP A O 1
ATOM 1382 N N . LEU A 1 114 ? 17.478 35.706 44.314 1.00 13.95 114 LEU A N 1
ATOM 1383 C CA . LEU A 1 114 ? 18.104 34.554 44.956 1.00 13.03 114 LEU A CA 1
ATOM 1384 C C . LEU A 1 114 ? 19.606 34.560 44.728 1.00 11.14 114 LEU A C 1
ATOM 1385 O O . LEU A 1 114 ? 20.392 34.351 45.654 1.00 13.14 114 LEU A O 1
ATOM 1401 N N . TYR A 1 115 ? 20.019 34.786 43.486 1.00 10.82 115 TYR A N 1
ATOM 1402 C CA . TYR A 1 115 ? 21.439 34.768 43.164 1.00 11.94 115 TYR A CA 1
ATOM 1403 C C . TYR A 1 115 ? 22.191 35.842 43.938 1.00 10.94 115 TYR A C 1
ATOM 1404 O O . TYR A 1 115 ? 23.266 35.590 44.496 1.00 11.33 115 TYR A O 1
ATOM 1422 N N . LEU A 1 116 ? 21.634 37.053 43.968 1.00 12.87 116 LEU A N 1
ATOM 1423 C CA . LEU A 1 116 ? 22.284 38.170 44.654 1.00 14.26 116 LEU A CA 1
ATOM 1424 C C . LEU A 1 116 ? 22.228 38.023 46.161 1.00 16.62 116 LEU A C 1
ATOM 1425 O O . LEU A 1 116 ? 23.076 38.575 46.864 1.00 16.79 116 LEU A O 1
ATOM 1441 N N . ARG A 1 117 ? 21.248 37.286 46.670 1.00 13.02 117 ARG A N 1
ATOM 1442 C CA . ARG A 1 117 ? 21.251 36.897 48.074 1.00 13.38 117 ARG A CA 1
ATOM 1443 C C . ARG A 1 117 ? 22.406 35.950 48.374 1.00 15.17 117 ARG A C 1
ATOM 1444 O O . ARG A 1 117 ? 23.119 36.107 49.370 1.00 13.26 117 ARG A O 1
ATOM 1465 N N . ALA A 1 118 ? 22.607 34.959 47.507 1.00 10.68 118 ALA A N 1
ATOM 1466 C CA . ALA A 1 118 ? 23.711 34.026 47.660 1.00 15.21 118 ALA A CA 1
ATOM 1467 C C . ALA A 1 118 ? 25.056 34.729 47.504 1.00 15.54 118 ALA A C 1
ATOM 1468 O O . ALA A 1 118 ? 25.987 34.458 48.264 1.00 14.27 118 ALA A O 1
ATOM 1475 N N . ASP A 1 119 ? 25.162 35.646 46.546 1.00 15.76 119 ASP A N 1
ATOM 1476 C CA . ASP A 1 119 ? 26.421 36.333 46.239 1.00 20.16 119 ASP A CA 1
ATOM 1477 C C . ASP A 1 119 ? 26.094 37.698 45.656 1.00 19.72 119 ASP A C 1
ATOM 1478 O O . ASP A 1 119 ? 25.751 37.810 44.467 1.00 18.11 119 ASP A O 1
ATOM 1487 N N . PRO A 1 120 ? 26.230 38.771 46.443 1.00 19.14 120 PRO A N 1
ATOM 1488 C CA . PRO A 1 120 ? 25.916 40.107 45.914 1.00 23.49 120 PRO A CA 1
ATOM 1489 C C . PRO A 1 120 ? 26.768 40.497 44.724 1.00 21.14 120 PRO A C 1
ATOM 1490 O O . PRO A 1 120 ? 26.362 41.375 43.952 1.00 23.16 120 PRO A O 1
ATOM 1501 N N . LYS A 1 121 ? 27.928 39.874 44.548 1.00 24.01 121 LYS A N 1
ATOM 1502 C CA . LYS A 1 121 ? 28.834 40.192 43.452 1.00 31.55 121 LYS A CA 1
ATOM 1503 C C . LYS A 1 121 ? 28.665 39.259 42.263 1.00 30.66 121 LYS A C 1
ATOM 1504 O O . LYS A 1 121 ? 29.481 39.288 41.342 1.00 24.26 121 LYS A O 1
ATOM 1523 N N . TYR A 1 122 ? 27.632 38.427 42.263 1.00 25.95 122 TYR A N 1
ATOM 1524 C CA . TYR A 1 122 ? 27.462 37.447 41.199 1.00 20.84 122 TYR A CA 1
ATOM 1525 C C . TYR A 1 122 ? 27.354 38.139 39.854 1.00 21.95 122 TYR A C 1
ATOM 1526 O O . TYR A 1 122 ? 26.636 39.128 39.706 1.00 22.16 122 TYR A O 1
ATOM 1544 N N . GLU A 1 123 ? 28.052 37.599 38.861 1.00 25.78 123 GLU A N 1
ATOM 1545 C CA . GLU A 1 123 ? 28.040 38.177 37.526 1.00 29.86 123 GLU A CA 1
ATOM 1546 C C . GLU A 1 123 ? 27.611 37.186 36.448 1.00 28.51 123 GLU A C 1
ATOM 1547 O O . GLU A 1 123 ? 27.658 37.521 35.259 1.00 31.57 123 GLU A O 1
ATOM 1559 N N . GLY A 1 124 ? 27.173 35.994 36.819 1.00 24.50 124 GLY A N 1
ATOM 1560 C CA . GLY A 1 124 ? 26.639 35.055 35.854 1.00 25.38 124 GLY A CA 1
ATOM 1561 C C . GLY A 1 124 ? 25.211 35.374 35.445 1.00 20.19 124 GLY A C 1
ATOM 1562 O O . GLY A 1 124 ? 24.653 36.437 35.731 1.00 22.75 124 GLY A O 1
ATOM 1566 N N . ARG A 1 125 ? 24.607 34.408 34.768 1.00 19.04 125 ARG A N 1
ATOM 1567 C CA . ARG A 1 125 ? 23.209 34.502 34.387 1.00 20.15 125 ARG A CA 1
ATOM 1568 C C . ARG A 1 125 ? 22.291 34.002 35.505 1.00 12.84 125 ARG A C 1
ATOM 1569 O O . ARG A 1 125 ? 22.633 33.101 36.273 1.00 15.04 125 ARG A O 1
ATOM 1590 N N . PHE A 1 126 ? 21.092 34.568 35.545 1.00 13.47 126 PHE A N 1
ATOM 1591 C CA . PHE A 1 126 ? 20.127 34.283 36.608 1.00 11.81 126 PHE A CA 1
ATOM 1592 C C . PHE A 1 126 ? 19.174 33.178 36.150 1.00 11.24 126 PHE A C 1
ATOM 1593 O O . PHE A 1 126 ? 17.972 33.377 35.990 1.00 12.87 126 PHE A O 1
ATOM 1610 N N . THR A 1 127 ? 19.740 31.992 35.949 1.00 11.35 127 THR A N 1
ATOM 1611 C CA . THR A 1 127 ? 19.029 30.916 35.272 1.00 13.40 127 THR A CA 1
ATOM 1612 C C . THR A 1 127 ? 18.259 30.033 36.248 1.00 13.05 127 THR A C 1
ATOM 1613 O O . THR A 1 127 ? 18.581 29.935 37.435 1.00 11.83 127 THR A O 1
ATOM 1624 N N . VAL A 1 128 ? 17.224 29.388 35.720 1.00 9.37 128 VAL A N 1
ATOM 1625 C CA . VAL A 1 128 ? 16.610 28.243 36.380 1.00 7.47 128 VAL A CA 1
ATOM 1626 C C . VAL A 1 128 ? 17.093 27.006 35.608 1.00 8.39 128 VAL A C 1
ATOM 1627 O O . VAL A 1 128 ? 17.330 27.070 34.392 1.00 8.92 128 VAL A O 1
ATOM 1640 N N . PRO A 1 129 ? 17.231 25.870 36.292 1.00 10.13 129 PRO A N 1
ATOM 1641 C CA . PRO A 1 129 ? 16.884 25.585 37.683 1.00 6.51 129 PRO A CA 1
ATOM 1642 C C . PRO A 1 129 ? 17.911 26.097 38.675 1.00 11.48 129 PRO A C 1
ATOM 1643 O O . PRO A 1 129 ? 19.094 26.259 38.360 1.00 8.22 129 PRO A O 1
ATOM 1654 N N . VAL A 1 130 ? 17.433 26.324 39.890 1.00 8.06 130 VAL A N 1
ATOM 1655 C CA . VAL A 1 130 ? 18.276 26.626 41.037 1.00 8.23 130 VAL A CA 1
ATOM 1656 C C . VAL A 1 130 ? 18.031 25.552 42.088 1.00 10.21 130 VAL A C 1
ATOM 1657 O O . VAL A 1 130 ? 16.899 25.389 42.563 1.00 8.73 130 VAL A O 1
ATOM 1670 N N . LEU A 1 131 ? 19.087 24.821 42.461 1.00 8.80 131 LEU A N 1
ATOM 1671 C CA . LEU A 1 131 ? 19.055 23.969 43.649 1.00 10.02 131 LEU A CA 1
ATOM 1672 C C . LEU A 1 131 ? 19.674 24.789 44.771 1.00 12.71 131 LEU A C 1
ATOM 1673 O O . LEU A 1 131 ? 20.881 25.093 44.738 1.00 9.81 131 LEU A O 1
ATOM 1689 N N . TRP A 1 132 ? 18.830 25.142 45.742 1.00 12.83 132 TRP A N 1
ATOM 1690 C CA . TRP A 1 132 ? 19.064 26.148 46.766 1.00 11.52 132 TRP A CA 1
ATOM 1691 C C . TRP A 1 132 ? 19.217 25.484 48.127 1.00 9.10 132 TRP A C 1
ATOM 1692 O O . TRP A 1 132 ? 18.500 24.529 48.448 1.00 9.10 132 TRP A O 1
ATOM 1713 N N . ASP A 1 133 ? 20.164 25.980 48.915 1.00 11.58 133 ASP A N 1
ATOM 1714 C CA . ASP A 1 133 ? 20.331 25.546 50.293 1.00 8.39 133 ASP A CA 1
ATOM 1715 C C . ASP A 1 133 ? 19.678 26.582 51.204 1.00 8.72 133 ASP A C 1
ATOM 1716 O O . ASP A 1 133 ? 20.181 27.700 51.337 1.00 8.25 133 ASP A O 1
ATOM 1725 N N . LYS A 1 134 ? 18.594 26.196 51.878 1.00 9.06 134 LYS A N 1
ATOM 1726 C CA . LYS A 1 134 ? 17.908 27.126 52.766 1.00 10.13 134 LYS A CA 1
ATOM 1727 C C . LYS A 1 134 ? 18.688 27.389 54.041 1.00 13.64 134 LYS A C 1
ATOM 1728 O O . LYS A 1 134 ? 18.441 28.399 54.709 1.00 13.44 134 LYS A O 1
ATOM 1747 N N . LYS A 1 135 ? 19.598 26.503 54.415 1.00 11.72 135 LYS A N 1
ATOM 1748 C CA . LYS A 1 135 ? 20.302 26.707 55.678 1.00 12.91 135 LYS A CA 1
ATOM 1749 C C . LYS A 1 135 ? 21.315 27.834 55.539 1.00 14.39 135 LYS A C 1
ATOM 1750 O O . LYS A 1 135 ? 21.267 28.829 56.279 1.00 12.83 135 LYS A O 1
ATOM 1769 N N . THR A 1 136 ? 22.223 27.716 54.570 1.00 10.61 136 THR A N 1
ATOM 1770 C CA . THR A 1 136 ? 23.234 28.742 54.354 1.00 12.20 136 THR A CA 1
ATOM 1771 C C . THR A 1 136 ? 22.791 29.784 53.337 1.00 13.34 136 THR A C 1
ATOM 1772 O O . THR A 1 136 ? 23.490 30.782 53.145 1.00 12.75 136 THR A O 1
ATOM 1783 N N . GLU A 1 137 ? 21.624 29.595 52.722 1.00 12.92 137 GLU A N 1
ATOM 1784 C CA . GLU A 1 137 ? 21.007 30.582 51.839 1.00 12.04 137 GLU A CA 1
ATOM 1785 C C . GLU A 1 137 ? 21.914 30.900 50.652 1.00 10.11 137 GLU A C 1
ATOM 1786 O O . GLU A 1 137 ? 22.324 32.044 50.406 1.00 11.16 137 GLU A O 1
ATOM 1798 N N . THR A 1 138 ? 22.211 29.847 49.902 1.00 11.73 138 THR A N 1
ATOM 1799 C CA . THR A 1 138 ? 23.040 29.998 48.721 1.00 13.55 138 THR A CA 1
ATOM 1800 C C . THR A 1 138 ? 22.620 28.985 47.674 1.00 11.78 138 THR A C 1
ATOM 1801 O O . THR A 1 138 ? 21.863 28.041 47.935 1.00 10.59 138 THR A O 1
ATOM 1812 N N . VAL A 1 139 ? 23.156 29.176 46.480 1.00 11.33 139 VAL A N 1
ATOM 1813 C CA . VAL A 1 139 ? 22.902 28.253 45.384 1.00 10.53 139 VAL A CA 1
ATOM 1814 C C . VAL A 1 139 ? 23.863 27.078 45.512 1.00 12.84 139 VAL A C 1
ATOM 1815 O O . VAL A 1 139 ? 25.080 27.253 45.424 1.00 11.32 139 VAL A O 1
ATOM 1828 N N . VAL A 1 140 ? 23.322 25.872 45.693 1.00 9.56 140 VAL A N 1
ATOM 1829 C CA . VAL A 1 140 ? 24.161 24.682 45.647 1.00 9.26 140 VAL A CA 1
ATOM 1830 C C . VAL A 1 140 ? 24.673 24.446 44.237 1.00 11.92 140 VAL A C 1
ATOM 1831 O O . VAL A 1 140 ? 25.872 24.265 44.004 1.00 9.00 140 VAL A O 1
ATOM 1844 N N . ASN A 1 141 ? 23.757 24.401 43.285 1.00 10.05 141 ASN A N 1
ATOM 1845 C CA . ASN A 1 141 ? 24.074 23.972 41.936 1.00 9.26 141 ASN A CA 1
ATOM 1846 C C . ASN A 1 141 ? 22.999 24.534 41.023 1.00 10.48 141 ASN A C 1
ATOM 1847 O O . ASN A 1 141 ? 21.809 24.437 41.346 1.00 11.08 141 ASN A O 1
ATOM 1858 N N . ASN A 1 142 ? 23.402 25.139 39.913 1.00 8.67 142 ASN A N 1
ATOM 1859 C CA . ASN A 1 142 ? 22.455 25.644 38.911 1.00 9.65 142 ASN A CA 1
ATOM 1860 C C . ASN A 1 142 ? 22.757 25.049 37.541 1.00 9.19 142 ASN A C 1
ATOM 1861 O O . ASN A 1 142 ? 22.555 25.678 36.490 1.00 12.36 142 ASN A O 1
ATOM 1872 N N . GLU A 1 143 ? 23.189 23.790 37.551 1.00 10.20 143 GLU A N 1
ATOM 1873 C CA . GLU A 1 143 ? 23.437 23.018 36.336 1.00 10.39 143 GLU A CA 1
ATOM 1874 C C . GLU A 1 143 ? 22.544 21.779 36.365 1.00 9.53 143 GLU A C 1
ATOM 1875 O O . GLU A 1 143 ? 22.783 20.843 37.138 1.00 8.75 143 GLU A O 1
ATOM 1887 N N . SER A 1 144 ? 21.508 21.773 35.515 1.00 9.35 144 SER A N 1
ATOM 1888 C CA . SER A 1 144 ? 20.524 20.694 35.536 1.00 7.58 144 SER A CA 1
ATOM 1889 C C . SER A 1 144 ? 21.166 19.314 35.418 1.00 11.56 144 SER A C 1
ATOM 1890 O O . SER A 1 144 ? 20.687 18.348 36.027 1.00 9.92 144 SER A O 1
ATOM 1898 N N . SER A 1 145 ? 22.236 19.185 34.616 1.00 9.10 145 SER A N 1
ATOM 1899 C CA . SER A 1 145 ? 22.824 17.860 34.402 1.00 9.11 145 SER A CA 1
ATOM 1900 C C . SER A 1 145 ? 23.416 17.301 35.684 1.00 10.08 145 SER A C 1
ATOM 1901 O O . SER A 1 145 ? 23.497 16.078 35.844 1.00 12.36 145 SER A O 1
ATOM 1909 N N . GLU A 1 146 ? 23.868 18.178 36.581 1.00 10.20 146 GLU A N 1
ATOM 1910 C CA . GLU A 1 146 ? 24.424 17.777 37.872 1.00 8.27 146 GLU A CA 1
ATOM 1911 C C . GLU A 1 146 ? 23.347 17.644 38.937 1.00 8.44 146 GLU A C 1
ATOM 1912 O O . GLU A 1 146 ? 23.408 16.724 39.755 1.00 8.39 146 GLU A O 1
ATOM 1924 N N . ILE A 1 147 ? 22.329 18.503 38.911 1.00 9.13 147 ILE A N 1
ATOM 1925 C CA . ILE A 1 147 ? 21.234 18.378 39.875 1.00 9.26 147 ILE A CA 1
ATOM 1926 C C . ILE A 1 147 ? 20.578 17.005 39.764 1.00 9.19 147 ILE A C 1
ATOM 1927 O O . ILE A 1 147 ? 20.323 16.336 40.778 1.00 8.76 147 ILE A O 1
ATOM 1943 N N . ILE A 1 148 ? 20.307 16.540 38.539 1.00 9.53 148 ILE A N 1
ATOM 1944 C CA . ILE A 1 148 ? 19.612 15.268 38.472 1.00 12.66 148 ILE A CA 1
ATOM 1945 C C . ILE A 1 148 ? 20.537 14.136 38.908 1.00 11.45 148 ILE A C 1
ATOM 1946 O O . ILE A 1 148 ? 20.067 13.131 39.437 1.00 10.60 148 ILE A O 1
ATOM 1962 N N . ARG A 1 149 ? 21.859 14.292 38.761 1.00 11.57 149 ARG A N 1
ATOM 1963 C CA . ARG A 1 149 ? 22.778 13.260 39.250 1.00 9.92 149 ARG A CA 1
ATOM 1964 C C . ARG A 1 149 ? 22.877 13.283 40.769 1.00 12.27 149 ARG A C 1
ATOM 1965 O O . ARG A 1 149 ? 22.901 12.225 41.409 1.00 11.55 149 ARG A O 1
ATOM 1986 N N . ILE A 1 150 ? 22.887 14.479 41.365 1.00 9.48 150 ILE A N 1
ATOM 1987 C CA . ILE A 1 150 ? 22.775 14.580 42.821 1.00 12.91 150 ILE A 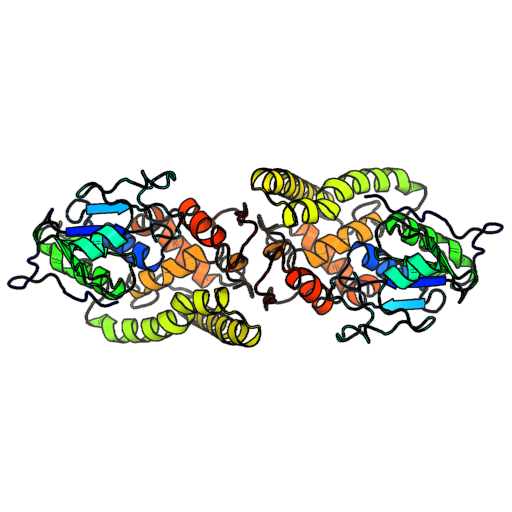CA 1
ATOM 1988 C C . ILE A 1 150 ? 21.578 13.769 43.303 1.00 13.47 150 ILE A C 1
ATOM 1989 O O . ILE A 1 150 ? 21.654 13.036 44.301 1.00 12.52 150 ILE A O 1
ATOM 2005 N N . PHE A 1 151 ? 20.457 13.871 42.588 1.00 11.14 151 PHE A N 1
ATOM 2006 C CA . PHE A 1 151 ? 19.229 13.218 43.033 1.00 11.21 151 PHE A CA 1
ATOM 2007 C C . PHE A 1 151 ? 19.292 11.691 42.951 1.00 11.30 151 PHE A C 1
ATOM 2008 O O . PHE A 1 151 ? 18.489 11.034 43.614 1.00 12.13 151 PHE A O 1
ATOM 2025 N N . ASN A 1 152 ? 20.230 11.115 42.188 1.00 12.23 152 ASN A N 1
ATOM 2026 C CA . ASN A 1 152 ? 20.324 9.654 42.087 1.00 12.93 152 ASN A CA 1
ATOM 2027 C C . ASN A 1 152 ? 20.615 9.003 43.430 1.00 13.98 152 ASN A C 1
ATOM 2028 O O . ASN A 1 152 ? 20.101 7.920 43.714 1.00 14.08 152 ASN A O 1
ATOM 2039 N N . THR A 1 153 ? 21.454 9.633 44.259 1.00 10.95 153 THR A N 1
ATOM 2040 C CA . THR A 1 153 ? 21.948 8.972 45.466 1.00 12.63 153 THR A CA 1
ATOM 2041 C C . THR A 1 153 ? 21.955 9.829 46.718 1.00 14.29 153 THR A C 1
ATOM 2042 O O . THR A 1 153 ? 21.915 9.257 47.815 1.00 13.15 153 THR A O 1
ATOM 2053 N N . ALA A 1 154 ? 22.012 11.158 46.614 1.00 12.73 154 ALA A N 1
ATOM 2054 C CA . ALA A 1 154 ? 22.345 11.977 47.777 1.00 11.61 154 ALA A CA 1
ATOM 2055 C C . ALA A 1 154 ? 21.312 11.828 48.877 1.00 11.75 154 ALA A C 1
ATOM 2056 O O . ALA A 1 154 ? 21.635 11.988 50.057 1.00 12.26 154 ALA A O 1
ATOM 2063 N N . PHE A 1 155 ? 20.073 11.496 48.530 1.00 12.59 155 PHE A N 1
ATOM 2064 C CA . PHE A 1 155 ? 19.005 11.465 49.511 1.00 11.95 155 PHE A CA 1
ATOM 2065 C C . PHE A 1 155 ? 18.495 10.049 49.761 1.00 14.24 155 PHE A C 1
ATOM 2066 O O . PHE A 1 155 ? 17.415 9.893 50.333 1.00 13.87 155 PHE A O 1
ATOM 2083 N N . ASN A 1 156 ? 19.227 9.015 49.324 1.00 13.45 156 ASN A N 1
ATOM 2084 C CA . ASN A 1 156 ? 18.670 7.662 49.358 1.00 16.85 156 ASN A CA 1
ATOM 2085 C C . ASN A 1 156 ? 18.325 7.224 50.773 1.00 14.91 156 ASN A C 1
ATOM 2086 O O . ASN A 1 156 ? 17.399 6.430 50.963 1.00 16.67 156 ASN A O 1
ATOM 2097 N N . GLU A 1 157 ? 19.054 7.719 51.768 1.00 13.40 157 GLU A N 1
ATOM 2098 C CA . GLU A 1 157 ? 18.780 7.315 53.143 1.00 21.79 157 GLU A CA 1
ATOM 2099 C C . GLU A 1 157 ? 17.399 7.748 53.601 1.00 24.19 157 GLU A C 1
ATOM 2100 O O . GLU A 1 157 ? 16.875 7.198 54.577 1.00 20.15 157 GLU A O 1
ATOM 2112 N N . PHE A 1 158 ? 16.786 8.706 52.912 1.00 14.76 158 PHE A N 1
ATOM 2113 C CA . PHE A 1 158 ? 15.488 9.225 53.306 1.00 14.11 158 PHE A CA 1
ATOM 2114 C C . PHE A 1 158 ? 14.352 8.595 52.513 1.00 16.75 158 PHE A C 1
ATOM 2115 O O . PHE A 1 158 ? 13.198 8.988 52.692 1.00 13.35 158 PHE A O 1
ATOM 2132 N N . LEU A 1 159 ? 14.653 7.635 51.643 1.00 16.08 159 LEU A N 1
ATOM 2133 C CA . LEU A 1 159 ? 13.691 7.092 50.700 1.00 18.34 159 LEU A CA 1
ATOM 2134 C C . LEU A 1 159 ? 13.366 5.636 51.017 1.00 16.54 159 LEU A C 1
ATOM 2135 O O . LEU A 1 159 ? 14.204 4.916 51.577 1.00 18.19 159 LEU A O 1
ATOM 2151 N N . PRO A 1 160 ? 12.172 5.168 50.645 1.00 16.22 160 PRO A N 1
ATOM 2152 C CA . PRO A 1 160 ? 11.889 3.737 50.722 1.00 18.71 160 PRO A CA 1
ATOM 2153 C C . PRO A 1 160 ? 12.780 2.982 49.756 1.00 23.90 160 PRO A C 1
ATOM 2154 O O . PRO A 1 160 ? 13.356 3.546 48.826 1.00 18.28 160 PRO A O 1
ATOM 2165 N N . ALA A 1 161 ? 12.870 1.674 49.979 1.00 18.84 161 ALA A N 1
ATOM 2166 C CA . ALA A 1 161 ? 13.861 0.866 49.274 1.00 19.54 161 ALA A CA 1
ATOM 2167 C C . ALA A 1 161 ? 13.688 0.944 47.759 1.00 18.73 161 ALA A C 1
ATOM 2168 O O . ALA A 1 161 ? 14.677 1.004 47.011 1.00 22.42 161 ALA A O 1
ATOM 2175 N N . ASP A 1 162 ? 12.447 0.926 47.282 1.00 19.25 162 ASP A N 1
ATOM 2176 C CA . ASP A 1 162 ? 12.256 0.876 45.844 1.00 21.68 162 ASP A CA 1
ATOM 2177 C C . ASP A 1 162 ? 12.688 2.191 45.193 1.00 22.78 162 ASP A C 1
ATOM 2178 O O . ASP A 1 162 ? 13.329 2.178 44.139 1.00 20.47 162 ASP A O 1
ATOM 2187 N N . LYS A 1 163 ? 12.416 3.328 45.836 1.00 15.64 163 LYS A N 1
ATOM 2188 C CA . LYS A 1 163 ? 12.865 4.609 45.294 1.00 13.79 163 LYS A CA 1
ATOM 2189 C C . LYS A 1 163 ? 14.366 4.795 45.470 1.00 17.32 163 LYS A C 1
ATOM 2190 O O . LYS A 1 163 ? 15.021 5.420 44.623 1.00 12.57 163 LYS A O 1
ATOM 2209 N N . ALA A 1 164 ? 14.927 4.292 46.579 1.00 14.64 164 ALA A N 1
ATOM 2210 C CA . ALA A 1 164 ? 16.354 4.464 46.802 1.00 14.53 164 ALA A CA 1
ATOM 2211 C C . ALA A 1 164 ? 17.154 3.737 45.740 1.00 16.48 164 ALA A C 1
ATOM 2212 O O . ALA A 1 164 ? 18.224 4.209 45.337 1.00 15.99 164 ALA A O 1
ATOM 2219 N N . ALA A 1 165 ? 16.643 2.597 45.271 1.00 16.73 165 ALA A N 1
ATOM 2220 C CA . ALA A 1 165 ? 17.360 1.757 44.315 1.00 19.20 165 ALA A CA 1
ATOM 2221 C C . ALA A 1 165 ? 17.441 2.379 42.928 1.00 18.11 165 ALA A C 1
ATOM 2222 O O . ALA A 1 165 ? 18.351 2.040 42.160 1.00 17.12 165 ALA A O 1
ATOM 2229 N N . ILE A 1 166 ? 16.513 3.273 42.582 1.00 18.51 166 ILE A N 1
ATOM 2230 C CA . ILE A 1 166 ? 16.526 3.855 41.250 1.00 14.26 166 ILE A CA 1
ATOM 2231 C C . ILE A 1 166 ? 17.799 4.658 41.066 1.00 15.18 166 ILE A C 1
ATOM 2232 O O . ILE A 1 166 ? 18.251 5.374 41.969 1.00 12.67 166 ILE A O 1
ATOM 2248 N N . HIS A 1 167 ? 18.401 4.533 39.886 1.00 16.11 167 HIS A N 1
ATOM 2249 C CA . HIS A 1 167 ? 19.621 5.264 39.580 1.00 11.12 167 HIS A CA 1
ATOM 2250 C C . HIS A 1 167 ? 19.652 5.449 38.074 1.00 14.54 167 HIS A C 1
ATOM 2251 O O . HIS A 1 167 ? 19.721 4.468 37.324 1.00 11.08 167 HIS A O 1
ATOM 2265 N N . LEU A 1 168 ? 19.553 6.690 37.638 1.00 10.11 168 LEU A N 1
ATOM 2266 C CA . LEU A 1 168 ? 19.433 6.993 36.218 1.00 11.50 168 LEU A CA 1
ATOM 2267 C C . LEU A 1 168 ? 20.773 7.212 35.538 1.00 12.55 168 LEU A C 1
ATOM 2268 O O . LEU A 1 168 ? 20.799 7.503 34.335 1.00 10.84 168 LEU A O 1
ATOM 2284 N N . TYR A 1 169 ? 21.868 7.033 36.251 1.00 11.65 169 TYR A N 1
ATOM 2285 C CA . TYR A 1 169 ? 23.213 7.179 35.712 1.00 10.30 169 TYR A CA 1
ATOM 2286 C C . TYR A 1 169 ? 24.108 6.079 36.290 1.00 11.18 169 TYR A C 1
ATOM 2287 O O . TYR A 1 169 ? 25.189 6.363 36.825 1.00 12.56 169 TYR A O 1
ATOM 2305 N N . PRO A 1 170 ? 23.721 4.817 36.138 1.00 13.32 170 PRO A N 1
ATOM 2306 C CA . PRO A 1 170 ? 24.454 3.734 36.793 1.00 13.36 170 PRO A CA 1
ATOM 2307 C C . PRO A 1 170 ? 25.816 3.475 36.151 1.00 14.93 170 PRO A C 1
ATOM 2308 O O . PRO A 1 170 ? 26.013 3.640 34.946 1.00 12.66 170 PRO A O 1
ATOM 2319 N N . GLU A 1 171 ? 26.764 3.060 36.992 1.00 18.69 171 GLU A N 1
ATOM 2320 C CA . GLU A 1 171 ? 28.147 2.857 36.562 1.00 19.50 171 GLU A CA 1
ATOM 2321 C C . GLU A 1 171 ? 28.234 2.078 35.258 1.00 16.16 171 GLU A C 1
ATOM 2322 O O . GLU A 1 171 ? 28.972 2.455 34.347 1.00 18.25 171 GLU A O 1
ATOM 2334 N N . ALA A 1 172 ? 27.489 0.978 35.161 1.00 15.55 172 ALA A N 1
ATOM 2335 C CA . ALA A 1 172 ? 27.658 0.073 34.031 1.00 20.17 172 ALA A CA 1
ATOM 2336 C C . ALA A 1 172 ? 27.262 0.731 32.716 1.00 17.93 172 ALA A C 1
ATOM 2337 O O . ALA A 1 172 ? 27.771 0.352 31.657 1.00 14.39 172 ALA A O 1
ATOM 2344 N N . LEU A 1 173 ? 26.383 1.725 32.764 1.00 13.69 173 LEU A N 1
ATOM 2345 C CA . LEU A 1 173 ? 25.899 2.398 31.567 1.00 14.40 173 LEU A CA 1
ATOM 2346 C C . LEU A 1 173 ? 26.448 3.808 31.387 1.00 14.51 173 LEU A C 1
ATOM 2347 O O . LEU A 1 173 ? 26.098 4.471 30.409 1.00 11.82 173 LEU A O 1
ATOM 2363 N N . LYS A 1 174 ? 27.299 4.283 32.296 1.00 15.25 174 LYS A N 1
ATOM 2364 C CA . LYS A 1 174 ? 27.699 5.682 32.287 1.00 16.84 174 LYS A CA 1
ATOM 2365 C C . LYS A 1 174 ? 28.356 6.073 30.964 1.00 16.53 174 LYS A C 1
ATOM 2366 O O . LYS A 1 174 ? 28.036 7.116 30.384 1.00 12.28 174 LYS A O 1
ATOM 2385 N N . SER A 1 175 ? 29.287 5.251 30.465 1.00 13.66 175 SER A N 1
ATOM 2386 C CA . SER A 1 175 ? 30.025 5.654 29.280 1.00 16.62 175 SER A CA 1
ATOM 2387 C C . SER A 1 175 ? 29.093 5.755 28.084 1.00 16.19 175 SER A C 1
ATOM 2388 O O . SER A 1 175 ? 29.182 6.708 27.299 1.00 16.02 175 SER A O 1
ATOM 2396 N N . GLU A 1 176 ? 28.188 4.788 27.947 1.00 14.25 176 GLU A N 1
ATOM 2397 C CA . GLU A 1 176 ? 27.221 4.803 26.854 1.00 14.12 176 GLU A CA 1
ATOM 2398 C C . GLU A 1 176 ? 26.284 6.001 26.959 1.00 14.03 176 GLU A C 1
ATOM 2399 O O . GLU A 1 176 ? 25.990 6.670 25.948 1.00 11.59 176 GLU A O 1
ATOM 2411 N N . ILE A 1 177 ? 25.814 6.292 28.178 1.00 13.35 177 ILE A N 1
ATOM 2412 C CA . ILE A 1 177 ? 24.968 7.464 28.392 1.00 12.33 177 ILE A CA 1
ATOM 2413 C C . ILE A 1 177 ? 25.708 8.729 27.995 1.00 12.02 177 ILE A C 1
ATOM 2414 O O . ILE A 1 177 ? 25.159 9.581 27.293 1.00 10.88 177 ILE A O 1
ATOM 2430 N N . ASP A 1 178 ? 26.966 8.877 28.460 1.00 12.70 178 ASP A N 1
ATOM 2431 C CA . ASP A 1 178 ? 27.755 10.072 28.157 1.00 12.63 178 ASP A CA 1
ATOM 2432 C C . ASP A 1 178 ? 27.915 10.265 26.664 1.00 11.41 178 ASP A C 1
ATOM 2433 O O . ASP A 1 178 ? 27.940 11.403 26.170 1.00 14.07 178 ASP A O 1
ATOM 2442 N N . GLU A 1 179 ? 28.093 9.165 25.937 1.00 12.11 179 GLU A N 1
ATOM 2443 C CA . GLU A 1 179 ? 28.329 9.253 24.503 1.00 14.25 179 GLU A CA 1
ATOM 2444 C C . GLU A 1 179 ? 27.102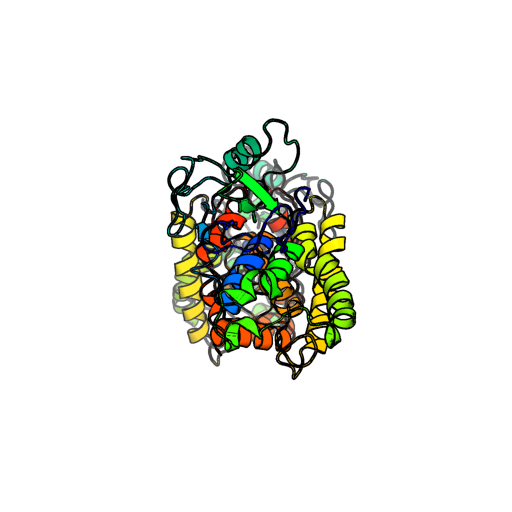 9.791 23.779 1.00 13.79 179 GLU A C 1
ATOM 2445 O O . GLU A 1 179 ? 27.210 10.698 22.935 1.00 12.99 179 GLU A O 1
ATOM 2457 N N . ILE A 1 180 ? 25.919 9.260 24.105 1.00 13.61 180 ILE A N 1
ATOM 2458 C CA . ILE A 1 180 ? 24.717 9.731 23.418 1.00 13.08 180 ILE A CA 1
ATOM 2459 C C . ILE A 1 180 ? 24.329 11.114 23.926 1.00 9.96 180 ILE A C 1
ATOM 2460 O O . ILE A 1 180 ? 23.928 11.983 23.142 1.00 9.94 180 ILE A O 1
ATOM 2476 N N . ASN A 1 181 ? 24.538 11.379 25.224 1.00 9.59 181 ASN A N 1
ATOM 2477 C CA . ASN A 1 181 ? 24.265 12.704 25.767 1.00 12.90 181 ASN A CA 1
ATOM 2478 C C . ASN A 1 181 ? 25.057 13.771 25.033 1.00 10.84 181 ASN A C 1
ATOM 2479 O O . ASN A 1 181 ? 24.598 14.899 24.882 1.00 10.36 181 ASN A O 1
ATOM 2490 N N . GLU A 1 182 ? 26.284 13.457 24.634 1.00 10.95 182 GLU A N 1
ATOM 2491 C CA . GLU A 1 182 ? 27.144 14.492 24.088 1.00 11.87 182 GLU A CA 1
ATOM 2492 C C . GLU A 1 182 ? 26.540 15.095 22.824 1.00 12.00 182 GLU A C 1
ATOM 2493 O O . GLU A 1 182 ? 26.473 16.316 22.676 1.00 9.84 182 GLU A O 1
ATOM 2505 N N . TRP A 1 183 ? 26.098 14.260 21.900 1.00 9.97 183 TRP A N 1
ATOM 2506 C CA . TRP A 1 183 ? 25.539 14.813 20.683 1.00 10.00 183 TRP A CA 1
ATOM 2507 C C . TRP A 1 183 ? 24.062 15.165 20.808 1.00 9.85 183 TRP A C 1
ATOM 2508 O O . TRP A 1 183 ? 23.605 16.108 20.146 1.00 9.74 183 TRP A O 1
ATOM 2529 N N . VAL A 1 184 ? 23.310 14.518 21.693 1.00 9.24 184 VAL A N 1
ATOM 2530 C CA . VAL A 1 184 ? 21.952 15.004 21.948 1.00 9.52 184 VAL A CA 1
ATOM 2531 C C . VAL A 1 184 ? 21.994 16.412 22.531 1.00 9.82 184 VAL A C 1
ATOM 2532 O O . VAL A 1 184 ? 21.245 17.307 22.110 1.00 10.80 184 VAL A O 1
ATOM 2545 N N . TYR A 1 185 ? 22.863 16.627 23.524 1.00 10.03 185 TYR A N 1
ATOM 2546 C CA . TYR A 1 185 ? 22.987 17.947 24.121 1.00 11.63 185 TYR A CA 1
ATOM 2547 C C . TYR A 1 185 ? 23.326 18.995 23.069 1.00 13.52 185 TYR A C 1
ATOM 2548 O O . TYR A 1 185 ? 22.647 20.020 22.952 1.00 9.36 185 TYR A O 1
ATOM 2566 N N . ASP A 1 186 ? 24.386 18.750 22.293 1.00 13.22 186 ASP A N 1
ATOM 2567 C CA . ASP A 1 186 ? 24.899 19.767 21.385 1.00 12.73 186 ASP A CA 1
ATOM 2568 C C . ASP A 1 186 ? 23.918 20.055 20.252 1.00 13.21 186 ASP A C 1
ATOM 2569 O O . ASP A 1 186 ? 23.671 21.228 19.920 1.00 10.86 186 ASP A O 1
ATOM 2578 N N . THR A 1 187 ? 23.339 19.004 19.654 1.00 9.16 187 THR A N 1
ATOM 2579 C CA . THR A 1 187 ? 22.590 19.175 18.412 1.00 8.92 187 THR A CA 1
ATOM 2580 C C . THR A 1 187 ? 21.079 19.162 18.584 1.00 13.73 187 THR A C 1
ATOM 2581 O O . THR A 1 187 ? 20.371 19.550 17.641 1.00 9.97 187 THR A O 1
ATOM 2592 N N . VAL A 1 188 ? 20.567 18.741 19.742 1.00 10.11 188 VAL A N 1
ATOM 2593 C CA . VAL A 1 188 ? 19.126 18.624 19.947 1.00 10.38 188 VAL A CA 1
ATOM 2594 C C . VAL A 1 188 ? 18.690 19.493 21.119 1.00 8.72 188 VAL A C 1
ATOM 2595 O O . VAL A 1 188 ? 17.910 20.432 20.918 1.00 8.76 188 VAL A O 1
ATOM 2608 N N . ASN A 1 189 ? 19.213 19.227 22.334 1.00 9.07 189 ASN A N 1
ATOM 2609 C CA . ASN A 1 189 ? 18.820 20.038 23.490 1.00 9.63 189 ASN A CA 1
ATOM 2610 C C . ASN A 1 189 ? 19.150 21.505 23.250 1.00 12.29 189 ASN A C 1
ATOM 2611 O O . ASN A 1 189 ? 18.303 22.380 23.448 1.00 9.08 189 ASN A O 1
ATOM 2622 N N . ASN A 1 190 ? 20.399 21.797 22.864 1.00 11.28 190 ASN A N 1
ATOM 2623 C CA . ASN A 1 190 ? 20.807 23.159 22.513 1.00 14.27 190 ASN A CA 1
ATOM 2624 C C . ASN A 1 190 ? 20.466 23.492 21.081 1.00 11.40 190 ASN A C 1
ATOM 2625 O O . ASN A 1 190 ? 20.303 24.675 20.754 1.00 10.23 190 ASN A O 1
ATOM 2636 N N . GLY A 1 191 ? 20.351 22.459 20.241 1.00 12.01 191 GLY A N 1
ATOM 2637 C CA . GLY A 1 191 ? 20.110 22.672 18.828 1.00 11.70 191 GLY A CA 1
ATOM 2638 C C . GLY A 1 191 ? 18.844 23.459 18.545 1.00 11.05 191 GLY A C 1
ATOM 2639 O O . GLY A 1 191 ? 18.831 24.321 17.669 1.00 10.84 191 GLY A O 1
ATOM 2643 N N . VAL A 1 192 ? 17.757 23.171 19.270 1.00 10.48 192 VAL A N 1
ATOM 2644 C CA . VAL A 1 192 ? 16.511 23.898 19.011 1.00 8.93 192 VAL A CA 1
ATOM 2645 C C . VAL A 1 192 ? 16.701 25.382 19.288 1.00 8.37 192 VAL A C 1
ATOM 2646 O O . VAL A 1 192 ? 16.144 26.237 18.593 1.00 9.98 192 VAL A O 1
ATOM 2659 N N . TYR A 1 193 ? 17.498 25.710 20.307 1.00 12.13 193 TYR A N 1
ATOM 2660 C CA . TYR A 1 193 ? 17.748 27.113 20.598 1.00 9.72 193 TYR A CA 1
ATOM 2661 C C . TYR A 1 193 ? 18.689 27.722 19.578 1.00 10.61 193 TYR A C 1
ATOM 2662 O O . TYR A 1 193 ? 18.537 28.890 19.208 1.00 12.57 193 TYR A O 1
ATOM 2680 N N . LYS A 1 194 ? 19.705 26.972 19.153 1.00 10.15 194 LYS A N 1
ATOM 2681 C CA . LYS A 1 194 ? 20.595 27.509 18.136 1.00 12.79 194 LYS A CA 1
ATOM 2682 C C . LYS A 1 194 ? 19.805 27.892 16.894 1.00 12.50 194 LYS A C 1
ATOM 2683 O O . LYS A 1 194 ? 20.057 28.943 16.296 1.00 12.06 194 LYS A O 1
ATOM 2702 N N . ALA A 1 195 ? 18.787 27.089 16.551 1.00 11.65 195 ALA A N 1
ATOM 2703 C CA . ALA A 1 195 ? 17.924 27.392 15.409 1.00 11.72 195 ALA A CA 1
ATOM 2704 C C . ALA A 1 195 ? 16.985 28.552 15.718 1.00 10.38 195 ALA A C 1
ATOM 2705 O O . ALA A 1 195 ? 16.851 29.489 14.920 1.00 11.96 195 ALA A O 1
ATOM 2712 N N . GLY A 1 196 ? 16.320 28.501 16.877 1.00 11.46 196 GLY A N 1
ATOM 2713 C CA . GLY A 1 196 ? 15.259 29.448 17.161 1.00 12.45 196 GLY A CA 1
ATOM 2714 C C . GLY A 1 196 ? 15.758 30.852 17.450 1.00 15.91 196 GLY A C 1
ATOM 2715 O O . GLY A 1 196 ? 15.064 31.829 17.169 1.00 16.10 196 GLY A O 1
ATOM 2719 N N . PHE A 1 197 ? 16.947 30.971 18.021 1.00 16.81 197 PHE A N 1
ATOM 2720 C CA . PHE A 1 197 ? 17.527 32.258 18.370 1.00 18.02 197 PHE A CA 1
ATOM 2721 C C . PHE A 1 197 ? 18.532 32.757 17.337 1.00 21.36 197 PHE A C 1
ATOM 2722 O O . PHE A 1 197 ? 19.086 33.849 17.499 1.00 24.08 197 PHE A O 1
ATOM 2739 N N . ALA A 1 198 ? 18.764 31.996 16.274 1.00 14.66 198 ALA A N 1
ATOM 2740 C CA . ALA A 1 198 ? 19.544 32.485 15.154 1.00 14.66 198 ALA A CA 1
ATOM 2741 C C . ALA A 1 198 ? 18.923 33.756 14.589 1.00 19.71 198 ALA A C 1
ATOM 2742 O O . ALA A 1 198 ? 17.704 33.866 14.456 1.00 18.89 198 ALA A O 1
ATOM 2749 N N . THR A 1 199 ? 19.774 34.706 14.216 1.00 19.80 199 THR A N 1
ATOM 2750 C CA . THR A 1 199 ? 19.304 35.967 13.665 1.00 24.42 199 THR A CA 1
ATOM 2751 C C . THR A 1 199 ? 19.765 36.155 12.232 1.00 25.46 199 THR A C 1
ATOM 2752 O O . THR A 1 199 ? 19.489 37.196 11.626 1.00 24.28 199 THR A O 1
ATOM 2763 N N . THR A 1 200 ? 20.421 35.157 11.656 1.00 19.46 200 THR A N 1
ATOM 2764 C CA . THR A 1 200 ? 20.718 35.142 10.244 1.00 16.30 200 THR A CA 1
ATOM 2765 C C . THR A 1 200 ? 20.210 33.833 9.654 1.00 16.39 200 THR A C 1
ATOM 2766 O O . THR A 1 200 ? 20.078 32.831 10.361 1.00 16.00 200 THR A O 1
ATOM 2777 N N . GLN A 1 201 ? 19.913 33.867 8.356 1.00 18.94 201 GLN A N 1
ATOM 2778 C CA . GLN A 1 201 ? 19.517 32.660 7.643 1.00 18.40 201 GLN A CA 1
ATOM 2779 C C . GLN A 1 201 ? 20.604 31.605 7.736 1.00 23.87 201 GLN A C 1
ATOM 2780 O O . GLN A 1 201 ? 20.324 30.421 7.961 1.00 17.80 201 GLN A O 1
ATOM 2794 N N . GLN A 1 202 ? 21.859 32.029 7.576 1.00 18.34 202 GLN A N 1
ATOM 2795 C CA . GLN A 1 202 ? 22.988 31.109 7.595 1.00 19.15 202 GLN A CA 1
ATOM 2796 C C . GLN A 1 202 ? 23.084 30.398 8.940 1.00 12.21 202 GLN A C 1
ATOM 2797 O O . GLN A 1 202 ? 23.260 29.173 9.002 1.00 15.45 202 GLN A O 1
ATOM 2811 N N . ALA A 1 203 ? 22.951 31.138 10.033 1.00 14.28 203 ALA A N 1
ATOM 2812 C CA . ALA A 1 203 ? 23.054 30.508 11.339 1.00 20.65 203 ALA A CA 1
ATOM 2813 C C . ALA A 1 203 ? 21.863 29.603 11.594 1.00 15.34 203 ALA A C 1
ATOM 2814 O O . ALA A 1 203 ? 22.000 28.547 12.215 1.00 14.49 203 ALA A O 1
ATOM 2821 N N . TYR A 1 204 ? 20.679 30.013 11.146 1.00 15.28 204 TYR A N 1
ATOM 2822 C CA . TYR A 1 204 ? 19.503 29.178 11.351 1.00 13.65 204 TYR A CA 1
ATOM 2823 C C . TYR A 1 204 ? 19.688 27.833 10.667 1.00 9.79 204 TYR A C 1
ATOM 2824 O O . TYR A 1 204 ? 19.442 26.781 11.270 1.00 14.50 204 TYR A O 1
ATOM 2842 N N . GLU A 1 205 ? 20.146 27.847 9.407 1.00 9.28 205 GLU A N 1
ATOM 2843 C CA . GLU A 1 205 ? 20.261 26.605 8.644 1.00 12.70 205 GLU A CA 1
ATOM 2844 C C . GLU A 1 205 ? 21.371 25.724 9.213 1.00 14.21 205 GLU A C 1
ATOM 2845 O O . GLU A 1 205 ? 21.207 24.505 9.318 1.00 12.93 205 GLU A O 1
ATOM 2857 N N . ALA A 1 206 ? 22.477 26.337 9.657 1.00 13.61 206 ALA A N 1
ATOM 2858 C CA . ALA A 1 206 ? 23.574 25.596 10.265 1.00 13.07 206 ALA A CA 1
ATOM 2859 C C . ALA A 1 206 ? 23.165 24.872 11.539 1.00 10.88 206 ALA A C 1
ATOM 2860 O O . ALA A 1 206 ? 23.834 23.910 11.942 1.00 11.46 206 ALA A O 1
ATOM 2867 N N . ALA A 1 207 ? 22.102 25.315 12.203 1.00 9.98 207 ALA A N 1
ATOM 2868 C CA . ALA A 1 207 ? 21.605 24.666 13.410 1.00 12.14 207 ALA A CA 1
ATOM 2869 C C . ALA A 1 207 ? 20.487 23.678 13.123 1.00 12.33 207 ALA A C 1
ATOM 2870 O O . ALA A 1 207 ? 20.475 22.583 13.686 1.00 11.17 207 ALA A O 1
ATOM 2877 N N . VAL A 1 208 ? 19.546 24.043 12.251 1.00 12.53 208 VAL A N 1
ATOM 2878 C CA . VAL A 1 208 ? 18.356 23.218 12.089 1.00 9.16 208 VAL A CA 1
ATOM 2879 C C . VAL A 1 208 ? 18.683 21.944 11.328 1.00 10.18 208 VAL A C 1
ATOM 2880 O O . VAL A 1 208 ? 18.077 20.903 11.586 1.00 11.29 208 VAL A O 1
ATOM 2893 N N . ILE A 1 209 ? 19.680 21.961 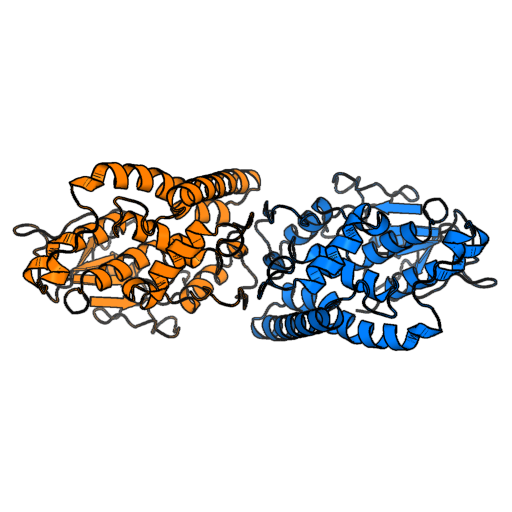10.441 1.00 11.02 209 ILE A N 1
ATOM 2894 C CA . ILE A 1 209 ? 19.988 20.739 9.700 1.00 8.39 209 ILE A CA 1
ATOM 2895 C C . ILE A 1 209 ? 20.595 19.689 10.638 1.00 11.79 209 ILE A C 1
ATOM 2896 O O . ILE A 1 209 ? 20.106 18.552 10.673 1.00 10.99 209 ILE A O 1
ATOM 2912 N N . PRO A 1 210 ? 21.645 19.987 11.402 1.00 10.71 210 PRO A N 1
ATOM 2913 C CA . PRO A 1 210 ? 22.151 18.974 12.360 1.00 9.73 210 PRO A CA 1
ATOM 2914 C C . PRO A 1 210 ? 21.108 18.540 13.382 1.00 10.72 210 PRO A C 1
ATOM 2915 O O . PRO A 1 210 ? 21.131 17.392 13.836 1.00 11.67 210 PRO A O 1
ATOM 2926 N N . LEU A 1 211 ? 20.193 19.419 13.755 1.00 10.69 211 LEU A N 1
ATOM 2927 C CA . LEU A 1 211 ? 19.096 19.014 14.633 1.00 12.44 211 LEU A CA 1
ATOM 2928 C C . LEU A 1 211 ? 18.301 17.875 14.018 1.00 10.47 211 LEU A C 1
ATOM 2929 O O . LEU A 1 211 ? 18.063 16.849 14.658 1.00 11.12 211 LEU A O 1
ATOM 2945 N N . PHE A 1 212 ? 17.864 18.043 12.769 1.00 9.96 212 PHE A N 1
ATOM 2946 C CA . PHE A 1 212 ? 17.033 17.008 12.178 1.00 10.45 212 PHE A CA 1
ATOM 2947 C C . PHE A 1 212 ? 17.844 15.789 11.754 1.00 9.55 212 PHE A C 1
ATOM 2948 O O . PHE A 1 212 ? 17.305 14.677 11.769 1.00 7.67 212 PHE A O 1
ATOM 2965 N N . GLU A 1 213 ? 19.139 15.947 11.441 1.00 9.40 213 GLU A N 1
ATOM 2966 C CA . GLU A 1 213 ? 19.991 14.769 11.258 1.00 7.84 213 GLU A CA 1
ATOM 2967 C C . GLU A 1 213 ? 20.065 13.956 12.547 1.00 9.62 213 GLU A C 1
ATOM 2968 O O . GLU A 1 213 ? 20.014 12.720 12.527 1.00 8.74 213 GLU A O 1
ATOM 2980 N N . SER A 1 214 ? 20.178 14.635 13.686 1.00 8.73 214 SER A N 1
ATOM 2981 C CA . SER A 1 214 ? 20.228 13.905 14.949 1.00 8.40 214 SER A CA 1
ATOM 2982 C C . SER A 1 214 ? 18.879 13.266 15.279 1.00 8.67 214 SER A C 1
ATOM 2983 O O . SER A 1 214 ? 18.827 12.166 15.839 1.00 8.10 214 SER A O 1
ATOM 2991 N N . LEU A 1 215 ? 17.767 13.929 14.950 1.00 9.18 215 LEU A N 1
ATOM 2992 C CA . LEU A 1 215 ? 16.476 13.254 15.102 1.00 8.94 215 LEU A CA 1
ATOM 2993 C C . LEU A 1 215 ? 16.388 12.024 14.192 1.00 8.65 215 LEU A C 1
ATOM 2994 O O . LEU A 1 215 ? 15.904 10.972 14.618 1.00 10.37 215 LEU A O 1
ATOM 3010 N N . ASP A 1 216 ? 16.893 12.111 12.959 1.00 9.66 216 ASP A N 1
ATOM 3011 C CA . ASP A 1 216 ? 16.908 10.922 12.101 1.00 10.02 216 ASP A CA 1
ATOM 3012 C C . ASP A 1 216 ? 17.669 9.788 12.766 1.00 10.29 216 ASP A C 1
ATOM 3013 O O . ASP A 1 216 ? 17.265 8.617 12.695 1.00 11.28 216 ASP A O 1
ATOM 3022 N N . ARG A 1 217 ? 18.770 10.128 13.434 1.00 9.46 217 ARG A N 1
ATOM 3023 C CA . ARG A 1 217 ? 19.600 9.140 14.104 1.00 10.67 217 ARG A CA 1
ATOM 3024 C C . ARG A 1 217 ? 18.902 8.572 15.330 1.00 9.01 217 ARG A C 1
ATOM 3025 O O . ARG A 1 217 ? 18.919 7.353 15.563 1.00 10.37 217 ARG A O 1
ATOM 3046 N N . LEU A 1 218 ? 18.293 9.448 16.130 1.00 9.65 218 LEU A N 1
ATOM 3047 C CA . LEU A 1 218 ? 17.553 8.988 17.297 1.00 11.06 218 LEU A CA 1
ATOM 3048 C C . LEU A 1 218 ? 16.418 8.079 16.873 1.00 8.56 218 LEU A C 1
ATOM 3049 O O . LEU A 1 218 ? 16.116 7.092 17.550 1.00 9.09 218 LEU A O 1
ATOM 3065 N N . GLU A 1 219 ? 15.792 8.397 15.741 1.00 9.57 219 GLU A N 1
ATOM 3066 C CA . GLU A 1 219 ? 14.684 7.594 15.245 1.00 10.50 219 GLU A CA 1
ATOM 3067 C C . GLU A 1 219 ? 15.137 6.162 14.978 1.00 10.47 219 GLU A C 1
ATOM 3068 O O . GLU A 1 219 ? 14.438 5.197 15.323 1.00 9.87 219 GLU A O 1
ATOM 3080 N N . LYS A 1 220 ? 16.334 6.005 14.415 1.00 10.47 220 LYS A N 1
ATOM 3081 C CA . LYS A 1 220 ? 16.897 4.676 14.192 1.00 9.27 220 LYS A CA 1
ATOM 3082 C C . LYS A 1 220 ? 17.235 3.991 15.502 1.00 9.78 220 LYS A C 1
ATOM 3083 O O . LYS A 1 220 ? 16.901 2.817 15.712 1.00 11.27 220 LYS A O 1
ATOM 3102 N N . ILE A 1 221 ? 17.880 4.724 16.409 1.00 10.29 221 ILE A N 1
ATOM 3103 C CA . ILE A 1 221 ? 18.279 4.147 17.682 1.00 12.76 221 ILE A CA 1
ATOM 3104 C C . ILE A 1 221 ? 17.061 3.639 18.442 1.00 12.33 221 ILE A C 1
ATOM 3105 O O . ILE A 1 221 ? 17.115 2.589 19.098 1.00 10.85 221 ILE A O 1
ATOM 3121 N N . LEU A 1 222 ? 15.940 4.357 18.349 1.00 8.30 222 LEU A N 1
ATOM 3122 C CA . LEU A 1 222 ? 14.744 4.019 19.111 1.00 9.12 222 LEU A CA 1
ATOM 3123 C C . LEU A 1 222 ? 13.798 3.070 18.395 1.00 12.28 222 LEU A C 1
ATOM 3124 O O . LEU A 1 222 ? 12.779 2.673 18.979 1.00 11.13 222 LEU A O 1
ATOM 3140 N N . THR A 1 223 ? 14.111 2.676 17.167 1.00 11.50 223 THR A N 1
ATOM 3141 C CA . THR A 1 223 ? 13.236 1.765 16.443 1.00 10.17 223 THR A CA 1
ATOM 3142 C C . THR A 1 223 ? 13.172 0.426 17.171 1.00 9.60 223 THR A C 1
ATOM 3143 O O . THR A 1 223 ? 14.186 -0.272 17.338 1.00 11.02 223 THR A O 1
ATOM 3154 N N . GLY A 1 224 ? 11.982 0.066 17.617 1.00 11.96 224 GLY A N 1
ATOM 3155 C CA . GLY A 1 224 ? 11.834 -1.175 18.348 1.00 13.78 224 GLY A CA 1
ATOM 3156 C C . GLY A 1 224 ? 12.303 -1.122 19.785 1.00 18.94 224 GLY A C 1
ATOM 3157 O O . GLY A 1 224 ? 12.416 -2.176 20.419 1.00 14.96 224 GLY A O 1
ATOM 3161 N N . LYS A 1 225 ? 12.559 0.065 20.333 1.00 13.11 225 LYS A N 1
ATOM 3162 C CA . LYS A 1 225 ? 13.072 0.189 21.688 1.00 14.30 225 LYS A CA 1
ATOM 3163 C C . LYS A 1 225 ? 12.221 1.146 22.507 1.00 14.32 225 LYS A C 1
ATOM 3164 O O . LYS A 1 225 ? 11.652 2.103 21.983 1.00 15.26 225 LYS A O 1
ATOM 3183 N N . ASP A 1 226 ? 12.153 0.891 23.814 1.00 13.96 226 ASP A N 1
ATOM 3184 C CA . ASP A 1 226 ? 11.460 1.803 24.712 1.00 13.23 226 ASP A CA 1
ATOM 3185 C C . ASP A 1 226 ? 12.381 2.827 25.362 1.00 11.73 226 ASP A C 1
ATOM 3186 O O . ASP A 1 226 ? 11.880 3.822 25.901 1.00 14.65 226 ASP A O 1
ATOM 3195 N N . TYR A 1 227 ? 13.697 2.597 25.343 1.00 13.61 227 TYR A N 1
ATOM 3196 C CA . TYR A 1 227 ? 14.671 3.455 26.015 1.00 9.68 227 TYR A CA 1
ATOM 3197 C C . TYR A 1 227 ? 15.907 3.623 25.155 1.00 13.62 227 TYR A C 1
ATOM 3198 O O . TYR A 1 227 ? 16.264 2.729 24.383 1.00 12.84 227 TYR A O 1
ATOM 3216 N N . LEU A 1 228 ? 16.586 4.768 25.329 1.00 11.33 228 LEU A N 1
ATOM 3217 C CA . LEU A 1 228 ? 17.779 5.055 24.547 1.00 11.21 228 LEU A CA 1
ATOM 3218 C C . LEU A 1 228 ? 18.934 4.116 24.876 1.00 15.33 228 LEU A C 1
ATOM 3219 O O . LEU A 1 228 ? 19.714 3.747 23.982 1.00 11.57 228 LEU A O 1
ATOM 3235 N N . VAL A 1 229 ? 19.089 3.755 26.146 1.00 12.24 229 VAL A N 1
ATOM 3236 C CA . VAL A 1 229 ? 20.279 3.068 26.636 1.00 14.84 229 VAL A CA 1
ATOM 3237 C C . VAL A 1 229 ? 19.874 1.908 27.541 1.00 14.02 229 VAL A C 1
ATOM 3238 O O . VAL A 1 229 ? 19.090 2.085 28.479 1.00 13.92 229 VAL A O 1
ATOM 3251 N N . GLY A 1 230 ? 20.413 0.721 27.264 1.00 13.01 230 GLY A N 1
ATOM 3252 C CA . GLY A 1 230 ? 20.341 -0.369 28.223 1.00 16.68 230 GLY A CA 1
ATOM 3253 C C . GLY A 1 230 ? 18.964 -0.950 28.464 1.00 16.73 230 GLY A C 1
ATOM 3254 O O . GLY A 1 230 ? 18.782 -1.684 29.438 1.00 16.05 230 GLY A O 1
ATOM 3258 N N . ASP A 1 231 ? 17.987 -0.630 27.621 1.00 15.90 231 ASP A N 1
ATOM 3259 C CA . ASP A 1 231 ? 16.613 -1.123 27.769 1.00 16.76 231 ASP A CA 1
ATOM 3260 C C . ASP A 1 231 ? 16.044 -0.822 29.146 1.00 18.39 231 ASP A C 1
ATOM 3261 O O . ASP A 1 231 ? 15.214 -1.567 29.674 1.00 16.98 231 ASP A O 1
ATOM 3270 N N . GLN A 1 232 ? 16.470 0.295 29.730 1.00 12.69 232 GLN A N 1
ATOM 3271 C CA . GLN A 1 232 ? 15.874 0.785 30.957 1.00 13.78 232 GLN A CA 1
ATOM 3272 C C . GLN A 1 232 ? 15.904 2.303 30.939 1.00 11.99 232 GLN A C 1
ATOM 3273 O O . GLN A 1 232 ? 16.695 2.918 30.217 1.00 11.87 232 GLN A O 1
ATOM 3287 N N . LEU A 1 233 ? 15.052 2.899 31.761 1.00 14.20 233 LEU A N 1
ATOM 3288 C CA . LEU A 1 233 ? 15.034 4.358 31.880 1.00 12.46 233 LEU A CA 1
ATOM 3289 C C . LEU A 1 233 ? 16.359 4.858 32.428 1.00 12.23 233 LEU A C 1
ATOM 3290 O O . LEU A 1 233 ? 16.826 4.389 33.476 1.00 11.90 233 LEU A O 1
ATOM 3306 N N . THR A 1 234 ? 16.966 5.812 31.717 1.00 8.89 234 THR A N 1
ATOM 3307 C CA . THR A 1 234 ? 18.146 6.498 32.200 1.00 9.95 234 THR A CA 1
ATOM 3308 C C . THR A 1 234 ? 17.977 8.001 32.034 1.00 10.82 234 THR A C 1
ATOM 3309 O O . THR A 1 234 ? 17.012 8.496 31.439 1.00 10.87 234 THR A O 1
ATOM 3320 N N . GLU A 1 235 ? 18.962 8.732 32.547 1.00 8.57 235 GLU A N 1
ATOM 3321 C CA . GLU A 1 235 ? 18.940 10.183 32.373 1.00 10.56 235 GLU A CA 1
ATOM 3322 C C . GLU A 1 235 ? 19.024 10.583 30.890 1.00 11.53 235 GLU A C 1
ATOM 3323 O O . GLU A 1 235 ? 18.619 11.695 30.530 1.00 8.75 235 GLU A O 1
ATOM 3335 N N . ALA A 1 236 ? 19.549 9.718 30.018 1.00 8.19 236 ALA A N 1
ATOM 3336 C CA . ALA A 1 236 ? 19.557 10.066 28.600 1.00 7.95 236 ALA A CA 1
ATOM 3337 C C . ALA A 1 236 ? 18.123 10.261 28.109 1.00 10.78 236 ALA A C 1
ATOM 3338 O O . ALA A 1 236 ? 17.829 11.186 27.344 1.00 10.35 236 ALA A O 1
ATOM 3345 N N . ASP A 1 237 ? 17.219 9.388 28.549 1.00 9.90 237 ASP A N 1
ATOM 3346 C CA . ASP A 1 237 ? 15.800 9.546 28.229 1.00 8.52 237 ASP A CA 1
ATOM 3347 C C . ASP A 1 237 ? 15.243 10.842 28.791 1.00 10.09 237 ASP A C 1
ATOM 3348 O O . ASP A 1 237 ? 14.519 11.559 28.098 1.00 9.54 237 ASP A O 1
ATOM 3357 N N . VAL A 1 238 ? 15.513 11.130 30.066 1.00 8.74 238 VAL A N 1
ATOM 3358 C CA . VAL A 1 238 ? 14.997 12.357 30.672 1.00 9.53 238 VAL A CA 1
ATOM 3359 C C . VAL A 1 238 ? 15.471 13.581 29.897 1.00 11.71 238 VAL A C 1
ATOM 3360 O O . VAL A 1 238 ? 14.685 14.491 29.585 1.00 9.50 238 VAL A O 1
ATOM 3373 N N . ARG A 1 239 ? 16.770 13.632 29.593 1.00 7.39 239 ARG A N 1
ATOM 3374 C CA . ARG A 1 239 ? 17.360 14.789 28.931 1.00 8.68 239 ARG A CA 1
ATOM 3375 C C . ARG A 1 239 ? 16.821 14.963 27.506 1.00 8.85 239 ARG A C 1
ATOM 3376 O O . ARG A 1 239 ? 16.619 16.094 27.052 1.00 8.67 239 ARG A O 1
ATOM 3397 N N . LEU A 1 240 ? 16.592 13.869 26.782 1.00 9.79 240 LEU A N 1
ATOM 3398 C CA . LEU A 1 240 ? 15.956 14.001 25.463 1.00 8.97 240 LEU A CA 1
ATOM 3399 C C . LEU A 1 240 ? 14.494 14.423 25.597 1.00 9.19 240 LEU A C 1
ATOM 3400 O O . LEU A 1 240 ? 14.012 15.292 24.844 1.00 8.31 240 LEU A O 1
ATOM 3416 N N . PHE A 1 241 ? 13.781 13.817 26.549 1.00 8.78 241 PHE A N 1
ATOM 3417 C CA . PHE A 1 241 ? 12.336 13.993 26.639 1.00 10.01 241 PHE A CA 1
ATOM 3418 C C . PHE A 1 241 ? 11.963 15.463 26.763 1.00 6.89 241 PHE A C 1
ATOM 3419 O O . PHE A 1 241 ? 11.019 15.932 26.116 1.00 8.96 241 PHE A O 1
ATOM 3436 N N . VAL A 1 242 ? 12.699 16.217 27.583 1.00 7.50 242 VAL A N 1
ATOM 3437 C CA . VAL A 1 242 ? 12.284 17.588 27.847 1.00 7.23 242 VAL A CA 1
ATOM 3438 C C . VAL A 1 242 ? 12.337 18.429 26.583 1.00 6.44 242 VAL A C 1
ATOM 3439 O O . VAL A 1 242 ? 11.589 19.398 26.452 1.00 8.75 242 VAL A O 1
ATOM 3452 N N . THR A 1 243 ? 13.197 18.070 25.625 1.00 8.57 243 THR A N 1
ATOM 3453 C CA . THR A 1 243 ? 13.177 18.767 24.345 1.00 7.62 243 THR A CA 1
ATOM 3454 C C . THR A 1 243 ? 12.043 18.255 23.457 1.00 6.34 243 THR A C 1
ATOM 3455 O O . THR A 1 243 ? 11.310 19.050 22.852 1.00 8.56 243 THR A O 1
ATOM 3466 N N . ILE A 1 244 ? 11.917 16.934 23.334 1.00 8.94 244 ILE A N 1
ATOM 3467 C CA . ILE A 1 244 ? 10.977 16.372 22.380 1.00 8.89 244 ILE A CA 1
ATOM 3468 C C . ILE A 1 244 ? 9.525 16.677 22.774 1.00 8.58 244 ILE A C 1
ATOM 3469 O O . ILE A 1 244 ? 8.677 16.913 21.903 1.00 10.76 244 ILE A O 1
ATOM 3485 N N . ILE A 1 245 ? 9.221 16.730 24.070 1.00 8.18 245 ILE A N 1
ATOM 3486 C CA . ILE A 1 245 ? 7.851 17.023 24.482 1.00 8.80 245 ILE A CA 1
ATOM 3487 C C . ILE A 1 245 ? 7.431 18.450 24.124 1.00 7.92 245 ILE A C 1
ATOM 3488 O O . ILE A 1 245 ? 6.233 18.724 23.963 1.00 10.66 245 ILE A O 1
ATOM 3504 N N . ARG A 1 246 ? 8.386 19.361 23.981 1.00 7.97 246 ARG A N 1
ATOM 3505 C CA . ARG A 1 246 ? 8.149 20.752 23.617 1.00 8.39 246 ARG A CA 1
ATOM 3506 C C . ARG A 1 246 ? 8.205 20.974 22.113 1.00 7.77 246 ARG A C 1
ATOM 3507 O O . ARG A 1 246 ? 7.939 22.094 21.646 1.00 10.03 246 ARG A O 1
ATOM 3528 N N . PHE A 1 247 ? 8.549 19.934 21.359 1.00 8.79 247 PHE A N 1
ATOM 3529 C CA . PHE A 1 247 ? 8.880 20.096 19.949 1.00 9.72 247 PHE A CA 1
ATOM 3530 C C . PHE A 1 247 ? 7.650 20.479 19.130 1.00 9.92 247 PHE A C 1
ATOM 3531 O O . PHE A 1 247 ? 7.589 21.574 18.550 1.00 7.96 247 PHE A O 1
ATOM 3548 N N . ASP A 1 248 ? 6.635 19.612 19.099 1.00 9.85 248 ASP A N 1
ATOM 3549 C CA . ASP A 1 248 ? 5.479 19.922 18.269 1.00 10.30 248 ASP A CA 1
ATOM 3550 C C . ASP A 1 248 ? 4.732 21.116 18.855 1.00 11.50 248 ASP A C 1
ATOM 3551 O O . ASP A 1 248 ? 4.280 21.984 18.092 1.00 10.20 248 ASP A O 1
ATOM 3560 N N . PRO A 1 249 ? 4.596 21.233 20.188 1.00 9.31 249 PRO A N 1
ATOM 3561 C CA . PRO A 1 249 ? 3.831 22.366 20.745 1.00 9.22 249 PRO A CA 1
ATOM 3562 C C . PRO A 1 249 ? 4.488 23.736 20.619 1.00 11.55 249 PRO A C 1
ATOM 3563 O O . PRO A 1 249 ? 3.773 24.743 20.706 1.00 9.63 249 PRO A O 1
ATOM 3574 N N . ALA A 1 250 ? 5.797 23.834 20.425 1.00 11.33 250 ALA A N 1
ATOM 3575 C CA . ALA A 1 250 ? 6.432 25.148 20.443 1.00 8.73 250 ALA A CA 1
ATOM 3576 C C . ALA A 1 250 ? 7.614 25.271 19.492 1.00 7.81 250 ALA A C 1
ATOM 3577 O O . ALA A 1 250 ? 7.735 26.280 18.797 1.00 8.95 250 ALA A O 1
ATOM 3584 N N . TYR A 1 251 ? 8.498 24.274 19.448 1.00 7.50 251 TYR A N 1
ATOM 3585 C CA . TYR A 1 251 ? 9.737 24.450 18.689 1.00 8.09 251 TYR A CA 1
ATOM 3586 C C . TYR A 1 251 ? 9.481 24.457 17.187 1.00 10.84 251 TYR A C 1
ATOM 3587 O O . TYR A 1 251 ? 10.136 25.200 16.448 1.00 8.40 251 TYR A O 1
ATOM 3605 N N . VAL A 1 252 ? 8.558 23.615 16.714 1.00 11.54 252 VAL A N 1
ATOM 3606 C CA . VAL A 1 252 ? 8.243 23.567 15.284 1.00 7.27 252 VAL A CA 1
ATOM 3607 C C . VAL A 1 252 ? 7.870 24.955 14.771 1.00 7.77 252 VAL A C 1
ATOM 3608 O O . VAL A 1 252 ? 8.378 25.420 13.748 1.00 8.96 252 VAL A O 1
ATOM 3621 N N . GLY A 1 253 ? 6.929 25.618 15.437 1.00 7.83 253 GLY A N 1
ATOM 3622 C CA . GLY A 1 253 ? 6.499 26.928 14.972 1.00 8.72 253 GLY A CA 1
ATOM 3623 C C . GLY A 1 253 ? 7.416 28.058 15.406 1.00 10.37 253 GLY A C 1
ATOM 3624 O O . GLY A 1 253 ? 8.072 28.720 14.582 1.00 11.91 253 GLY A O 1
ATOM 3628 N N . HIS A 1 254 ? 7.488 28.268 16.724 1.00 10.58 254 HIS A N 1
ATOM 3629 C CA . HIS A 1 254 ? 8.220 29.408 17.267 1.00 9.05 254 HIS A CA 1
ATOM 3630 C C . HIS A 1 254 ? 9.710 29.378 16.909 1.00 9.20 254 HIS A C 1
ATOM 3631 O O . HIS A 1 254 ? 10.298 30.414 16.564 1.00 11.32 254 HIS A O 1
ATOM 3645 N N . PHE A 1 255 ? 10.359 28.225 17.041 1.00 10.87 255 PHE A N 1
ATOM 3646 C CA . PHE A 1 255 ? 11.781 28.114 16.728 1.00 8.83 255 PHE A CA 1
ATOM 3647 C C . PHE A 1 255 ? 12.028 27.625 15.304 1.00 11.11 255 PHE A C 1
ATOM 3648 O O . PHE A 1 255 ? 13.170 27.311 14.950 1.00 9.28 255 PHE A O 1
ATOM 3665 N N . LYS A 1 256 ? 10.994 27.583 14.475 1.00 8.61 256 LYS A N 1
ATOM 3666 C CA . LYS A 1 256 ? 11.145 27.238 13.061 1.00 8.78 256 LYS A CA 1
ATOM 3667 C C . LYS A 1 256 ? 11.837 25.882 12.869 1.00 10.02 256 LYS A C 1
ATOM 3668 O O . LYS A 1 256 ? 12.484 25.645 11.848 1.00 9.27 256 LYS A O 1
ATOM 3687 N N . CYS A 1 257 ? 11.669 24.955 13.816 1.00 9.38 257 CYS A N 1
ATOM 3688 C CA . CYS A 1 257 ? 12.218 23.605 13.664 1.00 9.44 257 CYS A CA 1
ATOM 3689 C C . CYS A 1 257 ? 11.170 22.729 12.992 1.00 8.34 257 CYS A C 1
ATOM 3690 O O . CYS A 1 257 ? 10.569 21.838 13.601 1.00 9.44 257 CYS A O 1
ATOM 3698 N N . ASN A 1 258 ? 10.943 22.995 11.698 1.00 8.46 258 ASN A N 1
ATOM 3699 C CA . ASN A 1 258 ? 9.718 22.502 11.075 1.00 6.76 258 ASN A CA 1
ATOM 3700 C C . ASN A 1 258 ? 9.945 21.625 9.842 1.00 8.13 258 ASN A C 1
ATOM 3701 O O . ASN A 1 258 ? 9.027 21.464 9.040 1.00 8.32 258 ASN A O 1
ATOM 3712 N N . LEU A 1 259 ? 11.127 21.027 9.676 1.00 7.16 259 LEU A N 1
ATOM 3713 C CA . LEU A 1 259 ? 11.323 20.133 8.543 1.00 8.60 259 LEU A CA 1
ATOM 3714 C C . LEU A 1 259 ? 10.289 19.018 8.570 1.00 9.33 259 LEU A C 1
ATOM 3715 O O . LEU A 1 259 ? 9.754 18.621 7.529 1.00 10.70 259 LEU A O 1
ATOM 3731 N N . ARG A 1 260 ? 10.016 18.500 9.755 1.00 7.95 260 ARG A N 1
ATOM 3732 C CA . ARG A 1 260 ? 8.894 17.607 10.003 1.00 9.70 260 ARG A CA 1
ATOM 3733 C C . ARG A 1 260 ? 8.595 17.665 11.496 1.00 8.32 260 ARG A C 1
ATOM 3734 O O . ARG A 1 260 ? 9.373 18.214 12.275 1.00 9.53 260 ARG A O 1
ATOM 3755 N N . THR A 1 261 ? 7.449 17.122 11.883 1.00 9.85 261 THR A N 1
ATOM 3756 C CA . THR A 1 261 ? 7.065 17.075 13.289 1.00 8.60 261 THR A CA 1
ATOM 3757 C C . THR A 1 261 ? 7.443 15.727 13.885 1.00 9.82 261 THR A C 1
ATOM 3758 O O . THR A 1 261 ? 7.724 14.750 13.178 1.00 9.47 261 THR A O 1
ATOM 3769 N N . ILE A 1 262 ? 7.422 15.664 15.214 1.00 9.56 262 ILE A N 1
ATOM 3770 C CA . ILE A 1 262 ? 7.591 14.377 15.878 1.00 8.40 262 ILE A CA 1
ATOM 3771 C C . ILE A 1 262 ? 6.430 13.460 15.531 1.00 7.19 262 ILE A C 1
ATOM 3772 O O . ILE A 1 262 ? 6.613 12.297 15.153 1.00 8.69 262 ILE A O 1
ATOM 3788 N N . ARG A 1 263 ? 5.203 13.964 15.682 1.00 9.97 263 ARG A N 1
ATOM 3789 C CA . ARG A 1 263 ? 4.047 13.075 15.621 1.00 12.33 263 ARG A CA 1
ATOM 3790 C C . ARG A 1 263 ? 3.846 12.521 14.225 1.00 13.72 263 ARG A C 1
ATOM 3791 O O . ARG A 1 263 ? 3.359 11.395 14.074 1.00 13.94 263 ARG A O 1
ATOM 3812 N N . ASP A 1 264 ? 4.224 13.274 13.199 1.00 13.41 264 ASP A N 1
ATOM 3813 C CA . ASP A 1 264 ? 4.018 12.833 11.828 1.00 15.56 264 ASP A CA 1
ATOM 3814 C C . ASP A 1 264 ? 5.300 12.401 11.128 1.00 14.63 264 ASP A C 1
ATOM 3815 O O . ASP A 1 264 ? 5.227 11.724 10.097 1.00 15.89 264 ASP A O 1
ATOM 3824 N N . GLY A 1 265 ? 6.465 12.727 11.667 1.00 8.96 265 GLY A N 1
ATOM 3825 C CA . GLY A 1 265 ? 7.685 12.442 10.936 1.00 11.43 265 GLY A CA 1
ATOM 3826 C C . GLY A 1 265 ? 8.585 11.401 11.577 1.00 13.20 265 GLY A C 1
ATOM 3827 O O . GLY A 1 265 ? 9.473 10.863 10.912 1.00 10.21 265 GLY A O 1
ATOM 3831 N N . TYR A 1 266 ? 8.395 11.120 12.870 1.00 10.62 266 TYR A N 1
ATOM 3832 C CA . TYR A 1 266 ? 9.329 10.286 13.628 1.00 10.99 266 TYR A CA 1
ATOM 3833 C C . TYR A 1 266 ? 8.574 9.287 14.487 1.00 10.97 266 TYR A C 1
ATOM 3834 O O . TYR A 1 266 ? 8.399 9.485 15.693 1.00 9.25 266 TYR A O 1
ATOM 3852 N N . PRO A 1 267 ? 8.137 8.173 13.907 1.00 10.08 267 PRO A N 1
ATOM 3853 C CA . PRO A 1 267 ? 7.249 7.279 14.679 1.00 10.53 267 PRO A CA 1
ATOM 3854 C C . PRO A 1 267 ? 7.916 6.578 15.857 1.00 11.17 267 PRO A C 1
ATOM 3855 O O . PRO A 1 267 ? 7.269 6.420 16.908 1.00 9.92 267 PRO A O 1
ATOM 3866 N N . ALA A 1 268 ? 9.192 6.165 15.735 1.00 10.38 268 ALA A N 1
ATOM 3867 C CA . ALA A 1 268 ? 9.878 5.556 16.871 1.00 10.87 268 ALA A CA 1
ATOM 3868 C C . ALA A 1 268 ? 10.064 6.559 18.011 1.00 10.22 268 ALA A C 1
ATOM 3869 O O . ALA A 1 268 ? 9.874 6.219 19.188 1.00 8.31 268 ALA A O 1
ATOM 3876 N N . ILE A 1 269 ? 10.432 7.795 17.690 1.00 10.65 269 ILE A N 1
ATOM 3877 C CA . ILE A 1 269 ? 10.563 8.802 18.736 1.00 7.90 269 ILE A CA 1
ATOM 3878 C C . ILE A 1 269 ? 9.194 9.087 19.318 1.00 11.65 269 ILE A C 1
ATOM 3879 O O . ILE A 1 269 ? 9.023 9.199 20.539 1.00 10.36 269 ILE A O 1
ATOM 3895 N N . HIS A 1 270 ? 8.199 9.220 18.445 1.00 9.38 270 HIS A N 1
ATOM 3896 C CA . HIS A 1 270 ? 6.835 9.501 18.895 1.00 8.98 270 HIS A CA 1
ATOM 3897 C C . HIS A 1 270 ? 6.335 8.438 19.858 1.00 11.08 270 HIS A C 1
ATOM 3898 O O . HIS A 1 270 ? 5.606 8.746 20.810 1.00 9.96 270 HIS A O 1
ATOM 3912 N N . LEU A 1 271 ? 6.654 7.175 19.589 1.00 9.54 271 LEU A N 1
ATOM 3913 C CA . LEU A 1 271 ? 6.182 6.089 20.441 1.00 11.20 271 LEU A CA 1
ATOM 3914 C C . LEU A 1 271 ? 6.898 6.114 21.781 1.00 9.42 271 LEU A C 1
ATOM 3915 O O . LEU A 1 271 ? 6.272 5.971 22.840 1.00 10.22 271 LEU A O 1
ATOM 3931 N N . TRP A 1 272 ? 8.223 6.281 21.735 1.00 10.19 272 TRP A N 1
ATOM 3932 C CA . TRP A 1 272 ? 9.047 6.433 22.931 1.00 10.55 272 TRP A CA 1
ATOM 3933 C C . TRP A 1 272 ? 8.547 7.587 23.793 1.00 9.81 272 TRP A C 1
ATOM 3934 O O . TRP A 1 272 ? 8.409 7.445 25.019 1.00 10.55 272 TRP A O 1
ATOM 3955 N N . LEU A 1 273 ? 8.225 8.716 23.151 1.00 9.73 273 LEU A N 1
ATOM 3956 C CA . LEU A 1 273 ? 7.752 9.915 23.845 1.00 9.62 273 LEU A CA 1
ATOM 3957 C C . LEU A 1 273 ? 6.421 9.672 24.547 1.00 10.79 273 LEU A C 1
ATOM 3958 O O . LEU A 1 273 ? 6.247 9.996 25.734 1.00 9.62 273 LEU A O 1
ATOM 3974 N N . ARG A 1 274 ? 5.467 9.114 23.823 1.00 9.88 274 ARG A N 1
ATOM 3975 C CA . ARG A 1 274 ? 4.152 8.854 24.389 1.00 10.54 274 ARG A CA 1
ATOM 3976 C C . ARG A 1 274 ? 4.201 7.805 25.495 1.00 9.43 274 ARG A C 1
ATOM 3977 O O . ARG A 1 274 ? 3.461 7.916 26.479 1.00 9.24 274 ARG A O 1
ATOM 3998 N N . LYS A 1 275 ? 5.055 6.777 25.369 1.00 10.45 275 LYS A N 1
ATOM 3999 C CA . LYS A 1 275 ? 5.177 5.818 26.471 1.00 11.59 275 LYS A CA 1
ATOM 4000 C C . LYS A 1 275 ? 5.719 6.491 27.725 1.00 12.73 275 LYS A C 1
ATOM 4001 O O . LYS A 1 275 ? 5.252 6.217 28.845 1.00 12.38 275 LYS A O 1
ATOM 4020 N N . LEU A 1 276 ? 6.722 7.358 27.579 1.00 9.96 276 LEU A N 1
ATOM 4021 C CA . LEU A 1 276 ? 7.221 8.069 28.755 1.00 11.12 276 LEU A CA 1
ATOM 4022 C C . LEU A 1 276 ? 6.128 8.947 29.354 1.00 11.21 276 LEU A C 1
ATOM 4023 O O . LEU A 1 276 ? 5.902 8.943 30.575 1.00 11.97 276 LEU A O 1
ATOM 4039 N N . TYR A 1 277 ? 5.468 9.735 28.514 1.00 8.12 277 TYR A N 1
ATOM 4040 C CA . TYR A 1 277 ? 4.503 10.703 29.009 1.00 8.43 277 TYR A CA 1
ATOM 4041 C C . TYR A 1 277 ? 3.294 10.005 29.620 1.00 12.05 277 TYR A C 1
ATOM 4042 O O . TYR A 1 277 ? 2.886 10.326 30.740 1.00 10.51 277 TYR A O 1
ATOM 4060 N N . TRP A 1 278 ? 2.693 9.053 28.897 1.00 8.20 278 TRP A N 1
ATOM 4061 C CA . TRP A 1 278 ? 1.412 8.503 29.340 1.00 12.30 278 TRP A CA 1
ATOM 4062 C C . TRP A 1 278 ? 1.563 7.402 30.388 1.00 11.65 278 TRP A C 1
ATOM 4063 O O . TRP A 1 278 ? 0.630 7.178 31.176 1.00 12.37 278 TRP A O 1
ATOM 4084 N N . ASN A 1 279 ? 2.711 6.723 30.444 1.00 11.51 279 ASN A N 1
ATOM 4085 C CA . ASN A 1 279 ? 2.864 5.591 31.355 1.00 11.17 279 ASN A CA 1
ATOM 4086 C C . ASN A 1 279 ? 3.705 5.914 32.589 1.00 13.64 279 ASN A C 1
ATOM 4087 O O . ASN A 1 279 ? 3.763 5.088 33.508 1.00 13.53 279 ASN A O 1
ATOM 4098 N N . ASN A 1 280 ? 4.331 7.091 32.663 1.00 13.56 280 ASN A N 1
ATOM 4099 C CA . ASN A 1 280 ? 5.142 7.467 33.822 1.00 16.64 280 ASN A CA 1
ATOM 4100 C C . ASN A 1 280 ? 4.708 8.860 34.270 1.00 14.82 280 ASN A C 1
ATOM 4101 O O . ASN A 1 280 ? 5.047 9.860 33.631 1.00 10.15 280 ASN A O 1
ATOM 4112 N N . SER A 1 281 ? 3.966 8.922 35.380 1.00 12.99 281 SER A N 1
ATOM 4113 C CA . SER A 1 281 ? 3.449 10.191 35.891 1.00 13.00 281 SER A CA 1
ATOM 4114 C C . SER A 1 281 ? 4.537 11.213 36.199 1.00 10.71 281 SER A C 1
ATOM 4115 O O . SER A 1 281 ? 4.249 12.415 36.215 1.00 14.79 281 SER A O 1
ATOM 4123 N N . ALA A 1 282 ? 5.782 10.790 36.439 1.00 11.85 282 ALA A N 1
ATOM 4124 C CA . ALA A 1 282 ? 6.860 11.772 36.616 1.00 12.45 282 ALA A CA 1
ATOM 4125 C C . ALA A 1 282 ? 7.017 12.664 35.386 1.00 14.70 282 ALA A C 1
ATOM 4126 O O . ALA A 1 282 ? 7.429 13.827 35.495 1.00 11.31 282 ALA A O 1
ATOM 4133 N N . PHE A 1 283 ? 6.698 12.138 34.219 1.00 10.13 283 PHE A N 1
ATOM 4134 C CA . PHE A 1 283 ? 6.873 12.860 32.972 1.00 9.69 283 PHE A CA 1
ATOM 4135 C C . PHE A 1 283 ? 5.667 13.707 32.606 1.00 9.86 283 PHE A C 1
ATOM 4136 O O . PHE A 1 283 ? 5.836 14.769 32.008 1.00 12.76 283 PHE A O 1
ATOM 4153 N N . SER A 1 284 ? 4.454 13.273 32.956 1.00 10.16 284 SER A N 1
ATOM 4154 C CA . SER A 1 284 ? 3.247 14.018 32.607 1.00 10.21 284 SER A CA 1
ATOM 4155 C C . SER A 1 284 ? 2.893 15.070 33.655 1.00 11.30 284 SER A C 1
ATOM 4156 O O . SER A 1 284 ? 2.444 16.164 33.302 1.00 11.14 284 SER A O 1
ATOM 4164 N N . GLU A 1 285 ? 3.070 14.759 34.941 1.00 11.16 285 GLU A N 1
ATOM 4165 C CA . GLU A 1 285 ? 2.653 15.679 36.000 1.00 11.73 285 GLU A CA 1
ATOM 4166 C C . GLU A 1 285 ? 3.562 16.898 36.077 1.00 12.98 285 GLU A C 1
ATOM 4167 O O . GLU A 1 285 ? 3.135 17.940 36.575 1.00 13.62 285 GLU A O 1
ATOM 4179 N N . THR A 1 286 ? 4.778 16.807 35.535 1.00 9.49 286 THR A N 1
ATOM 4180 C CA . THR A 1 286 ? 5.708 17.920 35.486 1.00 10.98 286 THR A CA 1
ATOM 4181 C C . THR A 1 286 ? 5.652 18.664 34.165 1.00 12.11 286 THR A C 1
ATOM 4182 O O . THR A 1 286 ? 6.422 19.611 33.972 1.00 12.53 286 THR A O 1
ATOM 4193 N N . CYS A 1 287 ? 4.756 18.252 33.259 1.00 10.03 287 CYS A N 1
ATOM 4194 C CA . CYS A 1 287 ? 4.655 18.806 31.916 1.00 9.26 287 CYS A CA 1
ATOM 4195 C C . CYS A 1 287 ? 3.439 19.719 31.867 1.00 13.44 287 CYS A C 1
ATOM 4196 O O . CYS A 1 287 ? 2.292 19.247 31.935 1.00 11.91 287 CYS A O 1
ATOM 4204 N N . LYS A 1 288 ? 3.688 21.020 31.802 1.00 8.95 288 LYS A N 1
ATOM 4205 C CA . LYS A 1 288 ? 2.632 22.033 31.775 1.00 10.22 288 LYS A CA 1
ATOM 4206 C C . LYS A 1 288 ? 2.699 22.732 30.423 1.00 9.11 288 LYS A C 1
ATOM 4207 O O . LYS A 1 288 ? 3.481 23.669 30.231 1.00 10.14 288 LYS A O 1
ATOM 4226 N N . PHE A 1 289 ? 1.865 22.281 29.493 1.00 9.13 289 PHE A N 1
ATOM 4227 C CA . PHE A 1 289 ? 1.948 22.803 28.136 1.00 11.30 289 PHE A CA 1
ATOM 4228 C C . PHE A 1 289 ? 1.541 24.259 28.075 1.00 11.87 289 PHE A C 1
ATOM 4229 O O . PHE A 1 289 ? 2.024 24.999 27.203 1.00 9.96 289 PHE A O 1
ATOM 4246 N N . ASP A 1 290 ? 0.674 24.699 28.994 1.00 10.69 290 ASP A N 1
ATOM 4247 C CA . ASP A 1 290 ? 0.317 26.115 29.005 1.00 12.31 290 ASP A CA 1
ATOM 4248 C C . ASP A 1 290 ? 1.507 26.972 29.420 1.00 12.34 290 ASP A C 1
ATOM 4249 O O . ASP A 1 290 ? 1.758 28.020 28.815 1.00 11.47 290 ASP A O 1
ATOM 4258 N N . HIS A 1 291 ? 2.284 26.530 30.414 1.00 10.41 291 HIS A N 1
ATOM 4259 C CA . HIS A 1 291 ? 3.508 27.250 30.751 1.00 9.08 291 HIS A CA 1
ATOM 4260 C C . HIS A 1 291 ? 4.474 27.257 29.579 1.00 9.05 291 HIS A C 1
ATOM 4261 O O . HIS A 1 291 ? 5.080 28.284 29.261 1.00 8.76 291 HIS A O 1
ATOM 4275 N N . ILE A 1 292 ? 4.652 26.096 28.961 1.00 10.08 292 ILE A N 1
ATOM 4276 C CA . ILE A 1 292 ? 5.556 25.948 27.826 1.00 8.87 292 ILE A CA 1
ATOM 4277 C C . ILE A 1 292 ? 5.204 26.938 26.727 1.00 8.67 292 ILE A C 1
ATOM 4278 O O . ILE A 1 292 ? 6.056 27.705 26.265 1.00 9.19 292 ILE A O 1
ATOM 4294 N N . LYS A 1 293 ? 3.960 26.903 26.257 1.00 10.32 293 LYS A N 1
ATOM 4295 C CA . LYS A 1 293 ? 3.604 27.747 25.114 1.00 10.72 293 LYS A CA 1
ATOM 4296 C C . LYS A 1 293 ? 3.632 29.220 25.484 1.00 12.57 293 LYS A C 1
ATOM 4297 O O . LYS A 1 293 ? 4.060 30.057 24.685 1.00 11.91 293 LYS A O 1
ATOM 4316 N N . ALA A 1 294 ? 3.220 29.564 26.706 1.00 13.22 294 ALA A N 1
ATOM 4317 C CA . ALA A 1 294 ? 3.190 30.975 27.086 1.00 12.63 294 ALA A CA 1
ATOM 4318 C C . ALA A 1 294 ? 4.586 31.559 27.149 1.00 13.33 294 ALA A C 1
ATOM 4319 O O . ALA A 1 294 ? 4.810 32.699 26.719 1.00 13.25 294 ALA A O 1
ATOM 4326 N N . SER A 1 295 ? 5.550 30.787 27.644 1.00 11.07 295 SER A N 1
ATOM 4327 C CA . SER A 1 295 ? 6.906 31.294 27.761 1.00 10.00 295 SER A CA 1
ATOM 4328 C C . SER A 1 295 ? 7.506 31.562 26.393 1.00 11.12 295 SER A C 1
ATOM 4329 O O . SER A 1 295 ? 8.073 32.634 26.148 1.00 10.12 295 SER A O 1
ATOM 4337 N N . TYR A 1 296 ? 7.461 30.565 25.509 1.00 12.27 296 TYR A N 1
ATOM 4338 C CA . TYR A 1 296 ? 8.080 30.744 24.196 1.00 8.90 296 TYR A CA 1
ATOM 4339 C C . TYR A 1 296 ? 7.402 31.857 23.419 1.00 9.52 296 TYR A C 1
ATOM 4340 O O . TYR A 1 296 ? 8.075 32.744 22.888 1.00 11.70 296 TYR A O 1
ATOM 4358 N N . TYR A 1 297 ? 6.064 31.862 23.374 1.00 10.44 297 TYR A N 1
ATOM 4359 C CA . TYR A 1 297 ? 5.418 32.807 22.480 1.00 8.89 297 TYR A CA 1
ATOM 4360 C C . TYR A 1 297 ? 5.352 34.213 23.047 1.00 14.48 297 TYR A C 1
ATOM 4361 O O . TYR A 1 297 ? 4.978 35.138 22.313 1.00 13.94 297 TYR A O 1
ATOM 4379 N N . ALA A 1 298 ? 5.736 34.401 24.306 1.00 12.33 298 ALA A N 1
ATOM 4380 C CA . ALA A 1 298 ? 5.916 35.740 24.849 1.00 14.68 298 ALA A CA 1
ATOM 4381 C C . ALA A 1 298 ? 7.288 36.333 24.549 1.00 16.23 298 ALA A C 1
ATOM 4382 O O . ALA A 1 298 ? 7.563 37.464 24.968 1.00 13.84 298 ALA A O 1
ATOM 4389 N N . GLN A 1 299 ? 8.147 35.632 23.813 1.00 11.92 299 GLN A N 1
ATOM 4390 C CA . GLN A 1 299 ? 9.466 36.149 23.474 1.00 14.43 299 GLN A CA 1
ATOM 4391 C C . GLN A 1 299 ? 9.299 37.155 22.340 1.00 17.86 299 GLN A C 1
ATOM 4392 O O . GLN A 1 299 ? 9.176 36.778 21.170 1.00 12.64 299 GLN A O 1
ATOM 4406 N N . LYS A 1 300 ? 9.304 38.449 22.694 1.00 17.29 300 LYS A N 1
ATOM 4407 C CA . LYS A 1 300 ? 8.910 39.505 21.765 1.00 18.63 300 LYS A CA 1
ATOM 4408 C C . LYS A 1 300 ? 9.909 39.692 20.634 1.00 20.28 300 LYS A C 1
ATOM 4409 O O . LYS A 1 300 ? 9.535 40.149 19.549 1.00 17.42 300 LYS A O 1
ATOM 4428 N N . ASN A 1 301 ? 11.180 39.364 20.864 1.00 16.74 301 ASN A N 1
ATOM 4429 C CA . ASN A 1 301 ? 12.175 39.504 19.820 1.00 18.11 301 ASN A CA 1
ATOM 4430 C C . ASN A 1 301 ? 11.970 38.502 18.691 1.00 20.79 301 ASN A C 1
ATOM 4431 O O . ASN A 1 301 ? 12.487 38.714 17.589 1.00 20.45 301 ASN A O 1
ATOM 4442 N N . VAL A 1 302 ? 11.247 37.419 18.962 1.00 16.36 302 VAL A N 1
ATOM 4443 C CA . VAL A 1 302 ? 10.918 36.406 17.970 1.00 16.92 302 VAL A CA 1
ATOM 4444 C C . VAL A 1 302 ? 9.464 36.514 17.533 1.00 13.65 302 VAL A C 1
ATOM 4445 O O . VAL A 1 302 ? 9.164 36.393 16.349 1.00 13.54 302 VAL A O 1
ATOM 4458 N N . ASN A 1 303 ? 8.555 36.790 18.473 1.00 13.02 303 ASN A N 1
ATOM 4459 C CA . ASN A 1 303 ? 7.114 36.782 18.239 1.00 12.36 303 ASN A CA 1
ATOM 4460 C C . ASN A 1 303 ? 6.515 38.092 18.744 1.00 11.53 303 ASN A C 1
ATOM 4461 O O . ASN A 1 303 ? 5.821 38.121 19.765 1.00 15.45 303 ASN A O 1
ATOM 4472 N N . PRO A 1 304 ? 6.779 39.199 18.053 1.00 15.58 304 PRO A N 1
ATOM 4473 C CA . PRO A 1 304 ? 6.385 40.506 18.602 1.00 15.96 304 PRO A CA 1
ATOM 4474 C C . PRO A 1 304 ? 4.893 40.669 18.782 1.00 16.16 304 PRO A C 1
ATOM 4475 O O . PRO A 1 304 ? 4.479 41.477 19.621 1.00 17.80 304 PRO A O 1
ATOM 4486 N N . THR A 1 305 ? 4.058 39.942 18.030 1.00 16.62 305 THR A N 1
ATOM 4487 C CA . THR A 1 305 ? 2.622 40.062 18.256 1.00 19.88 305 THR A CA 1
ATOM 4488 C C . THR A 1 305 ? 2.204 39.480 19.592 1.00 19.04 305 THR A C 1
ATOM 4489 O O . THR A 1 305 ? 1.105 39.790 20.066 1.00 20.64 305 THR A O 1
ATOM 4500 N N . LEU A 1 306 ? 3.042 38.630 20.196 1.00 17.54 306 LEU A N 1
ATOM 4501 C CA . LEU A 1 306 ? 2.789 37.967 21.473 1.00 16.61 306 LEU A CA 1
ATOM 4502 C C . LEU A 1 306 ? 1.622 36.982 21.442 1.00 16.15 306 LEU A C 1
ATOM 4503 O O . LEU A 1 306 ? 1.255 36.434 22.483 1.00 15.70 306 LEU A O 1
ATOM 4519 N N . VAL A 1 307 ? 1.058 36.695 20.269 1.00 15.28 307 VAL A N 1
ATOM 4520 C CA . VAL A 1 307 ? -0.041 35.742 20.176 1.00 13.66 307 VAL A CA 1
ATOM 4521 C C . VAL A 1 307 ? 0.472 34.326 20.393 1.00 8.76 307 VAL A C 1
ATOM 4522 O O . VAL A 1 307 ? 1.545 33.952 19.922 1.00 10.09 307 VAL A O 1
ATOM 4535 N N . VAL A 1 308 ? -0.320 33.523 21.083 1.00 10.65 308 VAL A N 1
ATOM 4536 C CA . VAL A 1 308 ? -0.006 32.127 21.356 1.00 10.90 308 VAL A CA 1
ATOM 4537 C C . VAL A 1 308 ? -0.890 31.270 20.452 1.00 12.25 308 VAL A C 1
ATOM 4538 O O . VAL A 1 308 ? -2.117 31.296 20.597 1.00 11.20 308 VAL A O 1
ATOM 4551 N N . PRO A 1 309 ? -0.331 30.483 19.535 1.00 11.64 309 PRO A N 1
ATOM 4552 C CA . PRO A 1 309 ? -1.184 29.672 18.657 1.00 9.99 309 PRO A CA 1
ATOM 4553 C C . PRO A 1 309 ? -2.000 28.659 19.434 1.00 11.12 309 PRO A C 1
ATOM 4554 O O . PRO A 1 309 ? -1.560 28.127 20.454 1.00 9.20 309 PRO A O 1
ATOM 4565 N N . LEU A 1 310 ? -3.209 28.384 18.933 1.00 9.29 310 LEU A N 1
ATOM 4566 C CA . LEU A 1 310 ? -4.083 27.441 19.613 1.00 9.40 310 LEU A CA 1
ATOM 4567 C C . LEU A 1 310 ? -3.685 25.992 19.379 1.00 13.70 310 LEU A C 1
ATOM 4568 O O . LEU A 1 310 ? -4.022 25.133 20.204 1.00 13.14 310 LEU A O 1
ATOM 4584 N N . GLY A 1 311 ? -2.974 25.698 18.293 1.00 9.91 311 GLY A N 1
ATOM 4585 C CA . GLY A 1 311 ? -2.500 24.340 18.072 1.00 9.58 311 GLY A CA 1
ATOM 4586 C C . GLY A 1 311 ? -1.058 24.126 18.498 1.00 10.25 311 GLY A C 1
ATOM 4587 O O . GLY A 1 311 ? -0.430 25.026 19.036 1.00 12.15 311 GLY A O 1
ATOM 4591 N N . PRO A 1 312 ? -0.528 22.920 18.260 1.00 13.42 312 PRO A N 1
ATOM 4592 C CA . PRO A 1 312 ? -1.251 21.799 17.672 1.00 10.86 312 PRO A CA 1
ATOM 4593 C C . PRO A 1 312 ? -2.238 21.206 18.641 1.00 11.09 312 PRO A C 1
ATOM 4594 O O . PRO A 1 312 ? -2.048 21.279 19.866 1.00 12.20 312 PRO A O 1
ATOM 4605 N N . ILE A 1 313 ? -3.285 20.604 18.101 1.00 10.35 313 ILE A N 1
ATOM 4606 C CA . ILE A 1 313 ? -4.238 19.876 18.928 1.00 9.78 313 ILE A CA 1
ATOM 4607 C C . ILE A 1 313 ? -4.141 18.384 18.620 1.00 11.95 313 ILE A C 1
ATOM 4608 O O . ILE A 1 313 ? -4.353 17.961 17.476 1.00 11.08 313 ILE A O 1
ATOM 4624 N N . PRO A 1 314 ? -3.863 17.556 19.631 1.00 10.43 314 PRO A N 1
ATOM 4625 C CA . PRO A 1 314 ? -3.588 17.831 21.035 1.00 10.15 314 PRO A CA 1
ATOM 4626 C C . PRO A 1 314 ? -2.120 18.139 21.260 1.00 9.55 314 PRO A C 1
ATOM 4627 O O . PRO A 1 314 ? -1.302 17.961 20.344 1.00 8.39 314 PRO A O 1
ATOM 4638 N N . ASN A 1 315 ? -1.780 18.538 22.481 1.00 8.99 315 ASN A N 1
ATOM 4639 C CA . ASN A 1 315 ? -0.370 18.768 22.812 1.00 10.76 315 ASN A CA 1
ATOM 4640 C C . ASN A 1 315 ? 0.471 17.513 22.636 1.00 10.32 315 ASN A C 1
ATOM 4641 O O . ASN A 1 315 ? 1.614 17.579 22.151 1.00 8.58 315 ASN A O 1
ATOM 4652 N N . ILE A 1 316 ? -0.065 16.360 23.028 1.00 9.43 316 ILE A N 1
ATOM 4653 C CA . ILE A 1 316 ? 0.586 15.082 22.765 1.00 10.42 316 ILE A CA 1
ATOM 4654 C C . ILE A 1 316 ? -0.503 14.055 22.498 1.00 10.51 316 ILE A C 1
ATOM 4655 O O . ILE A 1 316 ? -1.495 13.958 23.230 1.00 8.54 316 ILE A O 1
ATOM 4671 N N . LEU A 1 317 ? -0.351 13.326 21.404 1.00 11.46 317 LEU A N 1
ATOM 4672 C CA . LEU A 1 317 ? -1.346 12.337 21.035 1.00 10.09 317 LEU A CA 1
ATOM 4673 C C . LEU A 1 317 ? -1.375 11.176 22.031 1.00 10.22 317 LEU A C 1
ATOM 4674 O O . LEU A 1 317 ? -0.336 10.786 22.580 1.00 10.21 317 LEU A O 1
ATOM 4690 N N . PRO A 1 318 ? -2.552 10.587 22.258 1.00 9.18 318 PRO A N 1
ATOM 4691 C CA . PRO A 1 318 ? -2.641 9.378 23.089 1.00 11.74 318 PRO A CA 1
ATOM 4692 C C . PRO A 1 318 ? -1.913 8.191 22.479 1.00 12.37 318 PRO A C 1
ATOM 4693 O O . PRO A 1 318 ? -1.600 8.153 21.288 1.00 9.71 318 PRO A O 1
ATOM 4704 N N . LEU A 1 319 ? -1.677 7.194 23.321 1.00 19.10 319 LEU A N 1
ATOM 4705 C CA . LEU A 1 319 ? -1.394 5.849 22.836 1.00 25.67 319 LEU A CA 1
ATOM 4706 C C . LEU A 1 319 ? -2.708 5.210 22.359 1.00 22.94 319 LEU A C 1
ATOM 4707 O O . LEU A 1 319 ? -2.688 4.314 21.507 1.00 45.76 319 LEU A O 1
ATOM 4723 N N . SER B 1 29 ? -11.181 46.430 -4.110 1.00 41.37 29 SER B N 1
ATOM 4724 C CA . SER B 1 29 ? -10.562 46.682 -5.414 1.00 36.31 29 SER B CA 1
ATOM 4725 C C . SER B 1 29 ? -11.457 47.608 -6.289 1.00 38.31 29 SER B C 1
ATOM 4726 O O . SER B 1 29 ? -12.677 47.416 -6.353 1.00 36.21 29 SER B O 1
ATOM 4733 N N . THR B 1 30 ? -10.852 48.601 -6.976 1.00 32.58 30 THR B N 1
ATOM 4734 C CA . THR B 1 30 ? -11.607 49.727 -7.537 1.00 40.26 30 THR B CA 1
ATOM 4735 C C . THR B 1 30 ? -11.540 49.860 -9.060 1.00 29.43 30 THR B C 1
ATOM 4736 O O . THR B 1 30 ? -12.229 50.721 -9.615 1.00 33.84 30 THR B O 1
ATOM 4747 N N . PHE B 1 31 ? -10.738 49.052 -9.748 1.00 28.66 31 PHE B N 1
ATOM 4748 C CA . PHE B 1 31 ? -10.806 48.928 -11.205 1.00 24.72 31 PHE B CA 1
ATOM 4749 C C . PHE B 1 31 ? -11.551 47.646 -11.500 1.00 21.76 31 PHE B C 1
ATOM 4750 O O . PHE B 1 31 ? -11.042 46.546 -11.245 1.00 19.70 31 PHE B O 1
ATOM 4767 N N . ARG B 1 32 ? -12.768 47.775 -12.006 1.00 17.64 32 ARG B N 1
ATOM 4768 C CA . ARG B 1 32 ? -13.672 46.634 -12.061 1.00 17.57 32 ARG B CA 1
ATOM 4769 C C . ARG B 1 32 ? -14.356 46.582 -13.417 1.00 17.14 32 ARG B C 1
ATOM 4770 O O . ARG B 1 32 ? -15.561 46.373 -13.522 1.00 21.75 32 ARG B O 1
ATOM 4791 N N . ARG B 1 33 ? -13.571 46.720 -14.480 1.00 13.82 33 ARG B N 1
ATOM 4792 C CA . ARG B 1 33 ? -14.083 46.657 -15.838 1.00 14.38 33 ARG B CA 1
ATOM 4793 C C . ARG B 1 33 ? -13.858 45.264 -16.418 1.00 17.73 33 ARG B C 1
ATOM 4794 O O . ARG B 1 33 ? -13.103 44.449 -15.886 1.00 13.78 33 ARG B O 1
ATOM 4815 N N . PHE B 1 34 ? -14.560 44.991 -17.495 1.00 13.61 34 PHE B N 1
ATOM 4816 C CA . PHE B 1 34 ? -14.558 43.696 -18.147 1.00 15.76 34 PHE B CA 1
ATOM 4817 C C . PHE B 1 34 ? -14.134 43.865 -19.596 1.00 13.79 34 PHE B C 1
ATOM 4818 O O . PHE B 1 34 ? -13.965 44.973 -20.096 1.00 16.06 34 PHE B O 1
ATOM 4835 N N . ILE B 1 35 ? -13.939 42.741 -20.262 1.00 16.89 35 ILE B N 1
ATOM 4836 C CA . ILE B 1 35 ? -13.431 42.708 -21.624 1.00 15.25 35 ILE B CA 1
ATOM 4837 C C . ILE B 1 35 ? -14.528 42.103 -22.489 1.00 18.18 35 ILE B C 1
ATOM 4838 O O . ILE B 1 35 ? -14.816 40.904 -22.385 1.00 21.22 35 ILE B O 1
ATOM 4854 N N . GLU B 1 36 ? -15.165 42.931 -23.320 1.00 19.91 36 GLU B N 1
ATOM 4855 C CA . GLU B 1 36 ? -16.385 42.516 -24.006 1.00 25.55 36 GLU B CA 1
ATOM 4856 C C . GLU B 1 36 ? -16.438 43.100 -25.408 1.00 22.57 36 GLU B C 1
ATOM 4857 O O . GLU B 1 36 ? -16.041 44.246 -25.622 1.00 19.95 36 GLU B O 1
ATOM 4869 N N . LYS B 1 37 ? -16.955 42.322 -26.351 1.00 21.23 37 LYS B N 1
ATOM 4870 C CA . LYS B 1 37 ? -17.119 42.823 -27.708 1.00 28.55 37 LYS B CA 1
ATOM 4871 C C . LYS B 1 37 ? -18.003 44.057 -27.695 1.00 24.95 37 LYS B C 1
ATOM 4872 O O . LYS B 1 37 ? -19.079 44.060 -27.095 1.00 27.43 37 LYS B O 1
ATOM 4891 N N . GLY B 1 38 ? -17.526 45.117 -28.332 1.00 28.85 38 GLY B N 1
ATOM 4892 C CA . GLY B 1 38 ? -18.247 46.364 -28.378 1.00 28.13 38 GLY B CA 1
ATOM 4893 C C . GLY B 1 38 ? -18.057 47.254 -27.179 1.00 34.51 38 GLY B C 1
ATOM 4894 O O . GLY B 1 38 ? -18.556 48.388 -27.185 1.00 32.38 38 GLY B O 1
ATOM 4898 N N . GLY B 1 39 ? -17.339 46.796 -26.156 1.00 28.39 39 GLY B N 1
ATOM 4899 C CA . GLY B 1 39 ? -17.174 47.557 -24.939 1.00 24.37 39 GLY B CA 1
ATOM 4900 C C . GLY B 1 39 ? -15.915 48.396 -24.940 1.00 22.66 39 GLY B C 1
ATOM 4901 O O . GLY B 1 39 ? -15.227 48.564 -25.950 1.00 23.68 39 GLY B O 1
ATOM 4905 N N . GLU B 1 40 ? -15.609 48.919 -23.762 1.00 21.11 40 GLU B N 1
ATOM 4906 C CA . GLU B 1 40 ? -14.439 49.763 -23.610 1.00 21.31 40 GLU B CA 1
ATOM 4907 C C . GLU B 1 40 ? -13.173 48.990 -23.930 1.00 19.02 40 GLU B C 1
ATOM 4908 O O . GLU B 1 40 ? -12.236 49.532 -24.524 1.00 21.06 40 GLU B O 1
ATOM 4920 N N . PHE B 1 41 ? -13.137 47.717 -23.553 1.00 19.04 41 PHE B N 1
ATOM 4921 C CA . PHE B 1 41 ? -11.945 46.869 -23.665 1.00 17.92 41 PHE B CA 1
ATOM 4922 C C . PHE B 1 41 ? -12.324 45.668 -24.512 1.00 18.12 41 PHE B C 1
ATOM 4923 O O . PHE B 1 41 ? -12.871 44.675 -24.027 1.00 15.54 41 PHE B O 1
ATOM 4940 N N . GLU B 1 42 ? -12.058 45.795 -25.804 1.00 14.24 42 GLU B N 1
ATOM 4941 C CA . GLU B 1 42 ? -12.406 44.756 -26.756 1.00 16.54 42 GLU B CA 1
ATOM 4942 C C . GLU B 1 42 ? -11.510 43.529 -26.571 1.00 15.06 42 GLU B C 1
ATOM 4943 O O . GLU B 1 42 ? -10.301 43.668 -26.379 1.00 16.14 42 GLU B O 1
ATOM 4955 N N . PRO B 1 43 ? -12.055 42.321 -26.692 1.00 16.96 43 PRO B N 1
ATOM 4956 C CA . PRO B 1 43 ? -11.208 41.118 -26.703 1.00 17.23 43 PRO B CA 1
ATOM 4957 C C . PRO B 1 43 ? -10.209 41.153 -27.849 1.00 15.62 43 PRO B C 1
ATOM 4958 O O . PRO B 1 43 ? -10.585 41.259 -29.018 1.00 21.55 43 PRO B O 1
ATOM 4969 N N . GLU B 1 44 ? -8.929 41.036 -27.509 1.00 15.18 44 GLU B N 1
ATOM 4970 C CA . GLU B 1 44 ? -7.834 41.087 -28.467 1.00 15.84 44 GLU B CA 1
ATOM 4971 C C . GLU B 1 44 ? -6.689 40.247 -27.935 1.00 21.51 44 GLU B C 1
ATOM 4972 O O . GLU B 1 44 ? -6.524 40.088 -26.726 1.00 14.94 44 GLU B O 1
ATOM 4984 N N . LYS B 1 45 ? -5.888 39.734 -28.856 1.00 13.96 45 LYS B N 1
ATOM 4985 C CA . LYS B 1 45 ? -4.680 39.002 -28.525 1.00 12.49 45 LYS B CA 1
ATOM 4986 C C . LYS B 1 45 ? -3.494 39.960 -28.497 1.00 15.04 45 LYS B C 1
ATOM 4987 O O . LYS B 1 45 ? -3.347 40.819 -29.375 1.00 15.54 45 LYS B O 1
ATOM 5006 N N . GLY B 1 46 ? -2.650 39.824 -27.479 1.00 14.30 46 GLY B N 1
ATOM 5007 C CA . GLY B 1 46 ? -1.481 40.678 -27.406 1.00 12.91 46 GLY B CA 1
ATOM 5008 C C . GLY B 1 46 ? -1.725 42.054 -26.832 1.00 15.34 46 GLY B C 1
ATOM 5009 O O . GLY B 1 46 ? -0.824 42.895 -26.887 1.00 14.44 46 GLY B O 1
ATOM 5013 N N . ARG B 1 47 ? -2.894 42.300 -26.247 1.00 11.81 47 ARG B N 1
ATOM 5014 C CA . ARG B 1 47 ? -3.242 43.629 -25.758 1.00 8.78 47 ARG B CA 1
ATOM 5015 C C . ARG B 1 47 ? -3.232 43.730 -24.243 1.00 9.56 47 ARG B C 1
ATOM 5016 O O . ARG B 1 47 ? -2.812 44.749 -23.694 1.00 11.87 47 ARG B O 1
ATOM 5037 N N . TYR B 1 48 ? -3.708 42.695 -23.570 1.00 11.92 48 TYR B N 1
ATOM 5038 C CA . TYR B 1 48 ? -3.853 42.683 -22.128 1.00 10.67 48 TYR B CA 1
ATOM 5039 C C . TYR B 1 48 ? -2.744 41.855 -21.480 1.00 12.14 48 TYR B C 1
ATOM 5040 O O . TYR B 1 48 ? -2.246 40.880 -22.057 1.00 12.09 48 TYR B O 1
ATOM 5058 N N . HIS B 1 49 ? -2.372 42.261 -20.265 1.00 13.08 49 HIS B N 1
ATOM 5059 C CA . HIS B 1 49 ? -1.168 41.783 -19.610 1.00 8.23 49 HIS B CA 1
ATOM 5060 C C . HIS B 1 49 ? -1.436 41.706 -18.120 1.00 9.58 49 HIS B C 1
ATOM 5061 O O . HIS B 1 49 ? -2.034 42.618 -17.548 1.00 12.63 49 HIS B O 1
ATOM 5075 N N . LEU B 1 50 ? -0.985 40.620 -17.494 1.00 9.68 50 LEU B N 1
ATOM 5076 C CA . LEU B 1 50 ? -1.113 40.426 -16.056 1.00 8.39 50 LEU B CA 1
ATOM 5077 C C . LEU B 1 50 ? 0.188 40.783 -15.353 1.00 7.71 50 LEU B C 1
ATOM 5078 O O . LEU B 1 50 ? 1.260 40.322 -15.745 1.00 13.16 50 LEU B O 1
ATOM 5094 N N . TYR B 1 51 ? 0.079 41.560 -14.293 1.00 9.08 51 TYR B N 1
ATOM 5095 C CA . TYR B 1 51 ? 1.183 41.792 -13.379 1.00 9.45 51 TYR B CA 1
ATOM 5096 C C . TYR B 1 51 ? 0.840 41.123 -12.064 1.00 11.38 51 TYR B C 1
ATOM 5097 O O . TYR B 1 51 ? -0.214 41.409 -11.479 1.00 8.20 51 TYR B O 1
ATOM 5115 N N . VAL B 1 52 ? 1.726 40.237 -11.603 1.00 11.31 52 VAL B N 1
ATOM 5116 C CA . VAL B 1 52 ? 1.414 39.355 -10.490 1.00 10.27 52 VAL B CA 1
ATOM 5117 C C . VAL B 1 52 ? 2.663 39.100 -9.672 1.00 10.93 52 VAL B C 1
ATOM 5118 O O . VAL B 1 52 ? 3.785 39.239 -10.145 1.00 10.46 52 VAL B O 1
ATOM 5131 N N . ALA B 1 53 ? 2.444 38.656 -8.447 1.00 10.09 53 ALA B N 1
ATOM 5132 C CA . ALA B 1 53 ? 3.473 38.078 -7.607 1.00 7.30 53 ALA B CA 1
ATOM 5133 C C . ALA B 1 53 ? 3.111 36.611 -7.399 1.00 8.62 53 ALA B C 1
ATOM 5134 O O . ALA B 1 53 ? 1.948 36.297 -7.135 1.00 8.93 53 ALA B O 1
ATOM 5141 N N . TYR B 1 54 ? 4.084 35.718 -7.574 1.00 9.03 54 TYR B N 1
ATOM 5142 C CA . TYR B 1 54 ? 3.860 34.292 -7.329 1.00 9.94 54 TYR B CA 1
ATOM 5143 C C . TYR B 1 54 ? 3.473 34.000 -5.882 1.00 8.57 54 TYR B C 1
ATOM 5144 O O . TYR B 1 54 ? 2.829 32.975 -5.620 1.00 8.32 54 TYR B O 1
ATOM 5162 N N . SER B 1 55 ? 3.848 34.859 -4.942 1.00 8.54 55 SER B N 1
ATOM 5163 C CA . SER B 1 55 ? 3.504 34.615 -3.553 1.00 9.53 55 SER B CA 1
ATOM 5164 C C . SER B 1 55 ? 2.026 34.890 -3.282 1.00 9.51 55 SER B C 1
ATOM 5165 O O . SER B 1 55 ? 1.464 34.335 -2.332 1.00 10.49 55 SER B O 1
ATOM 5173 N N . CYS B 1 56 ? 1.393 35.741 -4.077 1.00 7.17 56 CYS B N 1
ATOM 5174 C CA . CYS B 1 56 ? 0.042 36.210 -3.756 1.00 7.99 56 CYS B CA 1
ATOM 5175 C C . CYS B 1 56 ? -1.018 35.209 -4.208 1.00 8.82 56 CYS B C 1
ATOM 5176 O O . CYS B 1 56 ? -1.092 34.899 -5.405 1.00 9.46 56 CYS B O 1
ATOM 5184 N N . PRO B 1 57 ? -1.837 34.653 -3.290 1.00 9.17 57 PRO B N 1
ATOM 5185 C CA . PRO B 1 57 ? -2.814 33.639 -3.718 1.00 8.32 57 PRO B CA 1
ATOM 5186 C C . PRO B 1 57 ? -3.864 34.205 -4.643 1.00 6.45 57 PRO B C 1
ATOM 5187 O O . PRO B 1 57 ? -4.300 33.519 -5.571 1.00 9.12 57 PRO B O 1
ATOM 5198 N N . TRP B 1 58 ? -4.277 35.451 -4.416 1.00 9.67 58 TRP B N 1
ATOM 5199 C CA . TRP B 1 58 ? -5.265 36.070 -5.287 1.00 8.64 58 TRP B CA 1
ATOM 5200 C C . TRP B 1 58 ? -4.721 36.190 -6.704 1.00 11.92 58 TRP B C 1
ATOM 5201 O O . TRP B 1 58 ? -5.413 35.880 -7.672 1.00 11.66 58 TRP B O 1
ATOM 5222 N N . ALA B 1 59 ? -3.479 36.659 -6.838 1.00 10.37 59 ALA B N 1
ATOM 5223 C CA . ALA B 1 59 ? -2.878 36.751 -8.157 1.00 9.60 59 ALA B CA 1
ATOM 5224 C C . ALA B 1 59 ? -2.646 35.372 -8.749 1.00 11.49 59 ALA B C 1
ATOM 5225 O O . ALA B 1 59 ? -2.789 35.177 -9.962 1.00 8.57 59 ALA B O 1
ATOM 5232 N N . THR B 1 60 ? -2.275 34.393 -7.919 1.00 8.14 60 THR B N 1
ATOM 5233 C CA . THR B 1 60 ? -2.050 33.059 -8.468 1.00 7.12 60 THR B CA 1
ATOM 5234 C C . THR B 1 60 ? -3.322 32.471 -9.067 1.00 10.48 60 THR B C 1
ATOM 5235 O O . THR B 1 60 ? -3.248 31.658 -10.011 1.00 8.91 60 THR B O 1
ATOM 5246 N N . ARG B 1 61 ? -4.491 32.849 -8.542 1.00 10.36 61 ARG B N 1
ATOM 5247 C CA . ARG B 1 61 ? -5.740 32.454 -9.196 1.00 7.81 61 ARG B CA 1
ATOM 5248 C C . ARG B 1 61 ? -5.683 32.767 -10.677 1.00 9.32 61 ARG B C 1
ATOM 5249 O O . ARG B 1 61 ? -6.069 31.945 -11.519 1.00 11.03 61 ARG B O 1
ATOM 5270 N N . THR B 1 62 ? -5.274 33.998 -11.006 1.00 10.23 62 THR B N 1
ATOM 5271 C CA . THR B 1 62 ? -5.294 34.414 -12.395 1.00 9.91 62 THR B CA 1
ATOM 5272 C C . THR B 1 62 ? -4.255 33.673 -13.203 1.00 10.27 62 THR B C 1
ATOM 5273 O O . THR B 1 62 ? -4.476 33.407 -14.392 1.00 10.97 62 THR B O 1
ATOM 5284 N N . LEU B 1 63 ? -3.114 33.352 -12.597 1.00 9.02 63 LEU B N 1
ATOM 5285 C CA . LEU B 1 63 ? -2.109 32.549 -13.302 1.00 10.96 63 LEU B CA 1
ATOM 5286 C C . LEU B 1 63 ? -2.608 31.144 -13.599 1.00 9.24 63 LEU B C 1
ATOM 5287 O O . LEU B 1 63 ? -2.381 30.617 -14.696 1.00 7.05 63 LEU B O 1
ATOM 5303 N N . ILE B 1 64 ? -3.261 30.513 -12.623 1.00 7.92 64 ILE B N 1
ATOM 5304 C CA . ILE B 1 64 ? -3.770 29.161 -12.819 1.00 9.23 64 ILE B CA 1
ATOM 5305 C C . ILE B 1 64 ? -4.774 29.140 -13.971 1.00 10.11 64 ILE B C 1
ATOM 5306 O O . ILE B 1 64 ? -4.707 28.289 -14.866 1.00 9.07 64 ILE B O 1
ATOM 5322 N N . VAL B 1 65 ? -5.732 30.073 -13.953 1.00 8.87 65 VAL B N 1
ATOM 5323 C CA . VAL B 1 65 ? -6.784 30.066 -14.964 1.00 10.29 65 VAL B CA 1
ATOM 5324 C C . VAL B 1 65 ? -6.213 30.444 -16.325 1.00 9.36 65 VAL B C 1
ATOM 5325 O O . VAL B 1 65 ? -6.623 29.904 -17.359 1.00 10.86 65 VAL B O 1
ATOM 5338 N N . ARG B 1 66 ? -5.235 31.342 -16.345 1.00 8.85 66 ARG B N 1
ATOM 5339 C CA . ARG B 1 66 ? -4.540 31.641 -17.592 1.00 10.27 66 ARG B CA 1
ATOM 5340 C C . ARG B 1 66 ? -4.006 30.367 -18.245 1.00 12.35 66 ARG B C 1
ATOM 5341 O O . ARG B 1 66 ? -4.155 30.175 -19.458 1.00 11.08 66 ARG B O 1
ATOM 5362 N N . LYS B 1 67 ? -3.363 29.490 -17.459 1.00 10.33 67 LYS B N 1
ATOM 5363 C CA . LYS B 1 67 ? -2.853 28.238 -18.025 1.00 12.30 67 LYS B CA 1
ATOM 5364 C C . LYS B 1 67 ? -3.979 27.246 -18.323 1.00 14.56 67 LYS B C 1
ATOM 5365 O O . LYS B 1 67 ? -3.952 26.583 -19.362 1.00 14.98 67 LYS B O 1
ATOM 5384 N N . ILE B 1 68 ? -4.983 27.127 -17.442 1.00 10.93 68 ILE B N 1
ATOM 5385 C CA . ILE B 1 68 ? -6.111 26.224 -17.714 1.00 9.86 68 ILE B CA 1
ATOM 5386 C C . ILE B 1 68 ? -6.738 26.525 -19.074 1.00 11.71 68 ILE B C 1
ATOM 5387 O O . ILE B 1 68 ? -7.067 25.613 -19.849 1.00 11.99 68 ILE B O 1
ATOM 5403 N N . LYS B 1 69 ? -6.934 27.799 -19.372 1.00 11.06 69 LYS B N 1
ATOM 5404 C CA . LYS B 1 69 ? -7.600 28.227 -20.590 1.00 9.20 69 LYS B CA 1
ATOM 5405 C C . LYS B 1 69 ? -6.651 28.386 -21.767 1.00 13.12 69 LYS B C 1
ATOM 5406 O O . LYS B 1 69 ? -7.106 28.759 -22.849 1.00 13.30 69 LYS B O 1
ATOM 5425 N N . GLY B 1 70 ? -5.362 28.105 -21.598 1.00 12.77 70 GLY B N 1
ATOM 5426 C CA . GLY B 1 70 ? -4.450 28.177 -22.729 1.00 12.85 70 GLY B CA 1
ATOM 5427 C C . GLY B 1 70 ? -4.201 29.583 -23.219 1.00 10.36 70 GLY B C 1
ATOM 5428 O O . GLY B 1 70 ? -3.975 29.791 -24.418 1.00 13.37 70 GLY B O 1
ATOM 5432 N N . LEU B 1 71 ? -4.197 30.556 -22.318 1.00 10.20 71 LEU B N 1
ATOM 5433 C CA . LEU B 1 71 ? -4.120 31.957 -22.684 1.00 9.12 71 LEU B CA 1
ATOM 5434 C C . LEU B 1 71 ? -2.699 32.504 -22.713 1.00 10.92 71 LEU B C 1
ATOM 5435 O O . LEU B 1 71 ? -2.523 33.725 -22.850 1.00 11.37 71 LEU B O 1
ATOM 5451 N N . GLU B 1 72 ? -1.679 31.642 -22.635 1.00 10.20 72 GLU B N 1
ATOM 5452 C CA . GLU B 1 72 ? -0.324 32.130 -22.396 1.00 9.36 72 GLU B CA 1
ATOM 5453 C C . GLU B 1 72 ? 0.167 33.039 -23.519 1.00 12.69 72 GLU B C 1
ATOM 5454 O O . GLU B 1 72 ? 0.935 33.976 -23.273 1.00 13.51 72 GLU B O 1
ATOM 5466 N N . GLU B 1 73 ? -0.235 32.781 -24.753 1.00 11.07 73 GLU B N 1
ATOM 5467 C CA . GLU B 1 73 ? 0.230 33.610 -25.855 1.00 9.04 73 GLU B CA 1
ATOM 5468 C C . GLU B 1 73 ? -0.785 34.678 -26.237 1.00 12.96 73 GLU B C 1
ATOM 5469 O O . GLU B 1 73 ? -0.614 35.362 -27.261 1.00 13.89 73 GLU B O 1
ATOM 5481 N N . ILE B 1 74 ? -1.829 34.839 -25.437 1.00 11.69 74 ILE B N 1
ATOM 5482 C CA . ILE B 1 74 ? -2.888 35.797 -25.696 1.00 11.96 74 ILE B CA 1
ATOM 5483 C C . ILE B 1 74 ? -2.863 36.937 -24.690 1.00 11.12 74 ILE B C 1
ATOM 5484 O O . ILE B 1 74 ? -3.088 38.096 -25.053 1.00 11.34 74 ILE B O 1
ATOM 5500 N N . VAL B 1 75 ? -2.611 36.598 -23.422 1.00 11.02 75 VAL B N 1
ATOM 5501 C CA . VAL B 1 75 ? -2.469 37.525 -22.309 1.00 12.24 75 VAL B CA 1
ATOM 5502 C C . VAL B 1 75 ? -1.060 37.334 -21.751 1.00 10.37 75 VAL B C 1
ATOM 5503 O O . VAL B 1 75 ? -0.692 36.219 -21.359 1.00 11.58 75 VAL B O 1
ATOM 5516 N N . GLY B 1 76 ? -0.262 38.399 -21.757 1.00 10.62 76 GLY B N 1
ATOM 5517 C CA . GLY B 1 76 ? 1.090 38.317 -21.228 1.00 12.11 76 GLY B CA 1
ATOM 5518 C C . GLY B 1 76 ? 1.091 38.328 -19.706 1.00 10.94 76 GLY B C 1
ATOM 5519 O O . GLY B 1 76 ? 0.066 38.579 -19.071 1.00 11.66 76 GLY B O 1
ATOM 5523 N N . VAL B 1 77 ? 2.253 38.030 -19.131 1.00 13.11 77 VAL B N 1
ATOM 5524 C CA . VAL B 1 77 ? 2.436 38.038 -17.681 1.00 8.54 77 VAL B C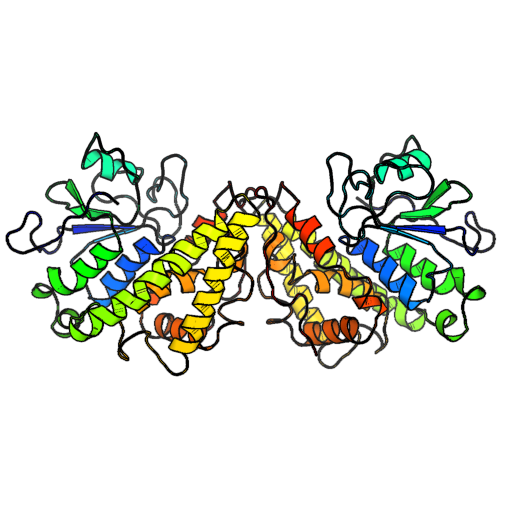A 1
ATOM 5525 C C . VAL B 1 77 ? 3.814 38.585 -17.331 1.00 12.63 77 VAL B C 1
ATOM 5526 O O . VAL B 1 77 ? 4.810 38.311 -18.015 1.00 12.61 77 VAL B O 1
ATOM 5539 N N . THR B 1 78 ? 3.863 39.380 -16.272 1.00 8.86 78 THR B N 1
ATOM 5540 C CA . THR B 1 78 ? 5.116 39.799 -15.680 1.00 8.93 78 THR B CA 1
ATOM 5541 C C . THR B 1 78 ? 5.061 39.467 -14.204 1.00 9.47 78 THR B C 1
ATOM 5542 O O . THR B 1 78 ? 4.065 39.778 -13.533 1.00 11.80 78 THR B O 1
ATOM 5553 N N . ILE B 1 79 ? 6.131 38.836 -13.725 1.00 11.32 79 ILE B N 1
ATOM 5554 C CA . ILE B 1 79 ? 6.285 38.392 -12.341 1.00 8.24 79 ILE B CA 1
ATOM 5555 C C . ILE B 1 79 ? 7.049 39.461 -11.576 1.00 9.78 79 ILE B C 1
ATOM 5556 O O . ILE B 1 79 ? 8.216 39.729 -11.882 1.00 8.67 79 ILE B O 1
ATOM 5572 N N . VAL B 1 80 ? 6.432 40.018 -10.536 1.00 8.99 80 VAL B N 1
ATOM 5573 C CA . VAL B 1 80 ? 7.123 40.979 -9.679 1.00 9.10 80 VAL B CA 1
ATOM 5574 C C . VAL B 1 80 ? 7.975 40.247 -8.652 1.00 11.14 80 VAL B C 1
ATOM 5575 O O . VAL B 1 80 ? 7.848 39.026 -8.464 1.00 9.49 80 VAL B O 1
ATOM 5588 N N . SER B 1 81 ? 8.865 40.988 -7.992 1.00 11.49 81 SER B N 1
ATOM 5589 C CA . SER B 1 81 ? 9.663 40.399 -6.931 1.00 11.40 81 SER B CA 1
ATOM 5590 C C . SER B 1 81 ? 8.771 40.046 -5.742 1.00 8.21 81 SER B C 1
ATOM 5591 O O . SER B 1 81 ? 7.892 40.826 -5.371 1.00 10.81 81 SER B O 1
ATOM 5599 N N . PRO B 1 82 ? 8.981 38.895 -5.104 1.00 10.90 82 PRO B N 1
ATOM 5600 C CA . PRO B 1 82 ? 8.184 38.581 -3.915 1.00 10.42 82 PRO B CA 1
ATOM 5601 C C . PRO B 1 82 ? 8.609 39.369 -2.685 1.00 11.05 82 PRO B C 1
ATOM 5602 O O . PRO B 1 82 ? 7.938 39.291 -1.656 1.00 11.04 82 PRO B O 1
ATOM 5613 N N . LEU B 1 83 ? 9.690 40.138 -2.779 1.00 13.22 83 LEU B N 1
ATOM 5614 C CA . LEU B 1 83 ? 10.258 40.864 -1.645 1.00 14.48 83 LEU B CA 1
ATOM 5615 C C . LEU B 1 83 ? 9.556 42.211 -1.539 1.00 12.33 83 LEU B C 1
ATOM 5616 O O . LEU B 1 83 ? 10.043 43.249 -1.989 1.00 16.05 83 LEU B O 1
ATOM 5632 N N . PHE B 1 84 ? 8.368 42.171 -0.945 1.00 9.99 84 PHE B N 1
ATOM 5633 C CA . PHE B 1 84 ? 7.553 43.359 -0.763 1.00 9.44 84 PHE B CA 1
ATOM 5634 C C . PHE B 1 84 ? 8.343 44.420 -0.016 1.00 11.54 84 PHE B C 1
ATOM 5635 O O . PHE B 1 84 ? 9.049 44.114 0.943 1.00 14.57 84 PHE B O 1
ATOM 5652 N N . SER B 1 85 ? 8.170 45.676 -0.403 1.00 14.79 85 SER B N 1
ATOM 5653 C CA . SER B 1 85 ? 9.030 46.741 0.098 1.00 19.21 85 SER B CA 1
ATOM 5654 C C . SER B 1 85 ? 8.201 47.883 0.658 1.00 14.40 85 SER B C 1
ATOM 5655 O O . SER B 1 85 ? 6.972 47.911 0.569 1.00 14.63 85 SER B O 1
ATOM 5663 N N . ALA B 1 86 ? 8.916 48.893 1.165 1.00 15.04 86 ALA B N 1
ATOM 5664 C CA . ALA B 1 86 ? 8.267 50.116 1.609 1.00 18.60 86 ALA B CA 1
ATOM 5665 C C . ALA B 1 86 ? 7.522 50.814 0.489 1.00 17.80 86 ALA B C 1
ATOM 5666 O O . ALA B 1 86 ? 6.606 51.597 0.767 1.00 21.69 86 ALA B O 1
ATOM 5673 N N . HIS B 1 87 ? 7.876 50.559 -0.770 1.00 14.88 87 HIS B N 1
ATOM 5674 C CA . HIS B 1 87 ? 7.156 51.161 -1.887 1.00 13.68 87 HIS B CA 1
ATOM 5675 C C . HIS B 1 87 ? 6.209 50.179 -2.561 1.00 14.07 87 HIS B C 1
ATOM 5676 O O . HIS B 1 87 ? 5.717 50.460 -3.653 1.00 15.40 87 HIS B O 1
ATOM 5690 N N . GLY B 1 88 ? 5.940 49.039 -1.929 1.00 14.90 88 GLY B N 1
ATOM 5691 C CA . GLY B 1 88 ? 5.056 48.039 -2.500 1.00 14.68 88 GLY B CA 1
ATOM 5692 C C . GLY B 1 88 ? 5.807 46.956 -3.241 1.00 11.05 88 GLY B C 1
ATOM 5693 O O . GLY B 1 88 ? 6.963 46.654 -2.922 1.00 11.98 88 GLY B O 1
ATOM 5697 N N . TRP B 1 89 ? 5.140 46.337 -4.203 1.00 10.62 89 TRP B N 1
ATOM 5698 C CA . TRP B 1 89 ? 5.764 45.269 -4.994 1.00 9.05 89 TRP B CA 1
ATOM 5699 C C . TRP B 1 89 ? 6.843 45.835 -5.909 1.00 12.30 89 TRP B C 1
ATOM 5700 O O . TRP B 1 89 ? 6.522 46.616 -6.816 1.00 10.62 89 TRP B O 1
ATOM 5721 N N . PRO B 1 90 ? 8.108 45.463 -5.740 1.00 11.45 90 PRO B N 1
ATOM 5722 C CA . PRO B 1 90 ? 9.124 45.870 -6.713 1.00 11.37 90 PRO B CA 1
ATOM 5723 C C . PRO B 1 90 ? 9.166 44.926 -7.898 1.00 10.46 90 PRO B C 1
ATOM 5724 O O . PRO B 1 90 ? 8.779 43.761 -7.814 1.00 10.65 90 PRO B O 1
ATOM 5735 N N . PHE B 1 91 ? 9.692 45.449 -9.004 1.00 10.54 91 PHE B N 1
ATOM 5736 C CA . PHE B 1 91 ? 10.044 44.606 -10.124 1.00 11.78 91 PHE B CA 1
ATOM 5737 C C . PHE B 1 91 ? 11.399 43.939 -9.890 1.00 13.54 91 PHE B C 1
ATOM 5738 O O . PHE B 1 91 ? 12.154 44.300 -8.985 1.00 13.41 91 PHE B O 1
ATOM 5755 N N . GLY B 1 92 ? 11.663 42.906 -10.697 1.00 10.85 92 GLY B N 1
ATOM 5756 C CA . GLY B 1 92 ? 12.785 42.018 -10.448 1.00 12.78 92 GLY B CA 1
ATOM 5757 C C . GLY B 1 92 ? 14.137 42.683 -10.597 1.00 13.79 92 GLY B C 1
ATOM 5758 O O . GLY B 1 92 ? 15.116 42.227 -10.006 1.00 22.98 92 GLY B O 1
ATOM 5762 N N . ASP B 1 93 ? 14.226 43.743 -11.397 1.00 13.10 93 ASP B N 1
ATOM 5763 C CA . ASP B 1 93 ? 15.502 44.445 -11.504 1.00 13.80 93 ASP B CA 1
ATOM 5764 C C . ASP B 1 93 ? 15.751 45.322 -10.290 1.00 16.47 93 ASP B C 1
ATOM 5765 O O . ASP B 1 93 ? 16.904 45.562 -9.920 1.00 18.75 93 ASP B O 1
ATOM 5774 N N . VAL B 1 94 ? 14.688 45.756 -9.630 1.00 13.11 94 VAL B N 1
ATOM 5775 C CA . VAL B 1 94 ? 14.808 46.545 -8.413 1.00 14.30 94 VAL B CA 1
ATOM 5776 C C . VAL B 1 94 ? 15.149 45.660 -7.221 1.00 16.00 94 VAL B C 1
ATOM 5777 O O . VAL B 1 94 ? 16.011 46.003 -6.409 1.00 14.76 94 VAL B O 1
ATOM 5790 N N . SER B 1 95 ? 14.463 44.514 -7.079 1.00 14.61 95 SER B N 1
ATOM 5791 C CA A SER B 1 95 ? 14.642 43.610 -5.940 0.30 16.79 95 SER B CA 1
ATOM 5792 C CA B SER B 1 95 ? 14.651 43.612 -5.941 0.70 16.82 95 SER B CA 1
ATOM 5793 C C . SER B 1 95 ? 14.795 42.202 -6.489 1.00 15.61 95 SER B C 1
ATOM 5794 O O . SER B 1 95 ? 13.827 41.433 -6.524 1.00 16.15 95 SER B O 1
ATOM 5809 N N . PRO B 1 96 ? 15.995 41.833 -6.925 1.00 14.89 96 PRO B N 1
ATOM 5810 C CA . PRO B 1 96 ? 16.165 40.567 -7.638 1.00 15.16 96 PRO B CA 1
ATOM 5811 C C . PRO B 1 96 ? 15.783 39.363 -6.801 1.00 17.21 96 PRO B C 1
ATOM 5812 O O . PRO B 1 96 ? 16.025 39.308 -5.595 1.00 14.98 96 PRO B O 1
ATOM 5823 N N . PHE B 1 97 ? 15.233 38.376 -7.485 1.00 15.64 97 PHE B N 1
ATOM 5824 C CA . PHE B 1 97 ? 14.788 37.122 -6.885 1.00 18.02 97 PHE B CA 1
ATOM 5825 C C . PHE B 1 97 ? 14.572 36.168 -8.043 1.00 13.10 97 PHE B C 1
ATOM 5826 O O . PHE B 1 97 ? 13.990 36.588 -9.051 1.00 14.65 97 PHE B O 1
ATOM 5843 N N . PRO B 1 98 ? 15.014 34.913 -7.963 1.00 12.45 98 PRO B N 1
ATOM 5844 C CA . PRO B 1 98 ? 14.910 34.030 -9.134 1.00 15.78 98 PRO B CA 1
ATOM 5845 C C . PRO B 1 98 ? 13.487 33.952 -9.658 1.00 14.41 98 PRO B C 1
ATOM 5846 O O . PRO B 1 98 ? 12.550 33.614 -8.924 1.00 13.76 98 PRO B O 1
ATOM 5857 N N . GLY B 1 99 ? 13.332 34.231 -10.956 1.00 12.62 99 GLY B N 1
ATOM 5858 C CA . GLY B 1 99 ? 12.032 34.221 -11.595 1.00 16.90 99 GLY B CA 1
ATOM 5859 C C . GLY B 1 99 ? 11.301 35.548 -11.592 1.00 14.62 99 GLY B C 1
ATOM 5860 O O . GLY B 1 99 ? 10.294 35.686 -12.298 1.00 13.21 99 GLY B O 1
ATOM 5864 N N . ALA B 1 100 ? 11.733 36.510 -10.783 1.00 13.71 100 ALA B N 1
ATOM 5865 C CA . ALA B 1 100 ? 11.138 37.842 -10.802 1.00 13.49 100 ALA B CA 1
ATOM 5866 C C . ALA B 1 100 ? 11.691 38.605 -11.984 1.00 14.83 100 ALA B C 1
ATOM 5867 O O . ALA B 1 100 ? 12.858 38.441 -12.339 1.00 14.45 100 ALA B O 1
ATOM 5874 N N . GLU B 1 101 ? 10.848 39.426 -12.601 1.00 11.18 101 GLU B N 1
ATOM 5875 C CA . GLU B 1 101 ? 11.140 40.014 -13.900 1.00 10.35 101 GLU B CA 1
ATOM 5876 C C . GLU B 1 101 ? 11.108 41.539 -13.829 1.00 11.96 101 GLU B C 1
ATOM 5877 O O . GLU B 1 101 ? 10.399 42.135 -13.013 1.00 11.21 101 GLU B O 1
ATOM 5889 N N . ALA B 1 102 ? 11.859 42.170 -14.721 1.00 13.14 102 ALA B N 1
ATOM 5890 C CA . ALA B 1 102 ? 11.678 43.599 -14.953 1.00 13.99 102 ALA B CA 1
ATOM 5891 C C . ALA B 1 102 ? 10.373 43.861 -15.699 1.00 12.19 102 ALA B C 1
ATOM 5892 O O . ALA B 1 102 ? 9.875 43.010 -16.445 1.00 13.36 102 ALA B O 1
ATOM 5899 N N . ASP B 1 103 ? 9.811 45.053 -15.483 1.00 8.94 103 ASP B N 1
ATOM 5900 C CA . ASP B 1 103 ? 8.642 45.504 -16.238 1.00 11.19 103 ASP B CA 1
ATOM 5901 C C . ASP B 1 103 ? 9.024 45.630 -17.705 1.00 11.71 103 ASP B C 1
ATOM 5902 O O . ASP B 1 103 ? 9.968 46.367 -18.021 1.00 11.91 103 ASP B O 1
ATOM 5911 N N . PRO B 1 104 ? 8.336 44.950 -18.622 1.00 10.75 104 PRO B N 1
ATOM 5912 C CA . PRO B 1 104 ? 8.714 45.044 -20.038 1.00 13.46 104 PRO B CA 1
ATOM 5913 C C . PRO B 1 104 ? 8.316 46.337 -20.733 1.00 15.09 104 PRO B C 1
ATOM 5914 O O . PRO B 1 104 ? 8.840 46.604 -21.827 1.00 11.54 104 PRO B O 1
ATOM 5925 N N . PHE B 1 105 ? 7.426 47.152 -20.164 1.00 11.77 105 PHE B N 1
ATOM 5926 C CA . PHE B 1 105 ? 6.796 48.198 -20.959 1.00 12.30 105 PHE B CA 1
ATOM 5927 C C . PHE B 1 105 ? 7.108 49.630 -20.548 1.00 14.13 105 PHE B C 1
ATOM 5928 O O . PHE B 1 105 ? 7.183 50.486 -21.431 1.00 14.38 105 PHE B O 1
ATOM 5945 N N . TYR B 1 106 ? 7.274 49.934 -19.254 1.00 13.95 106 TYR B N 1
ATOM 5946 C CA . TYR B 1 106 ? 7.341 51.324 -18.817 1.00 12.17 106 TYR B CA 1
ATOM 5947 C C . TYR B 1 106 ? 8.521 51.583 -17.892 1.00 12.11 106 TYR B C 1
ATOM 5948 O O . TYR B 1 106 ? 8.577 52.649 -17.262 1.00 15.27 106 TYR B O 1
ATOM 5966 N N . ASN B 1 107 ? 9.455 50.644 -17.796 1.00 12.82 107 ASN B N 1
ATOM 5967 C CA . ASN B 1 107 ? 10.578 50.744 -16.869 1.00 17.12 107 ASN B CA 1
ATOM 5968 C C . ASN B 1 107 ? 10.063 51.004 -15.451 1.00 19.32 107 ASN B C 1
ATOM 5969 O O . ASN B 1 107 ? 10.700 51.683 -14.643 1.00 15.14 107 ASN B O 1
ATOM 5980 N N . ALA B 1 108 ? 8.885 50.452 -15.157 1.00 16.37 108 ALA B N 1
ATOM 5981 C CA . ALA B 1 108 ? 8.296 50.596 -13.830 1.00 13.99 108 ALA B CA 1
ATOM 5982 C C . ALA B 1 108 ? 9.234 50.026 -12.785 1.00 15.40 108 ALA B C 1
ATOM 5983 O O . ALA B 1 108 ? 9.905 49.019 -13.018 1.00 16.12 108 ALA B O 1
ATOM 5990 N N . GLN B 1 109 ? 9.329 50.709 -11.646 1.00 14.58 109 GLN B N 1
ATOM 5991 C CA . GLN B 1 109 ? 10.156 50.230 -10.547 1.00 14.21 109 GLN B CA 1
ATOM 5992 C C . GLN B 1 109 ? 9.344 49.458 -9.520 1.00 11.33 109 GLN B C 1
ATOM 5993 O O . GLN B 1 109 ? 9.852 48.493 -8.939 1.00 11.39 109 GLN B O 1
ATOM 6007 N N . TYR B 1 110 ? 8.103 49.889 -9.303 1.00 12.08 110 TYR B N 1
ATOM 6008 C CA . TYR B 1 110 ? 7.166 49.270 -8.375 1.00 13.68 110 TYR B CA 1
ATOM 6009 C C . TYR B 1 110 ? 5.790 49.251 -9.021 1.00 11.71 110 TYR B C 1
ATOM 6010 O O . TYR B 1 110 ? 5.497 50.025 -9.938 1.00 10.68 110 TYR B O 1
ATOM 6028 N N . VAL B 1 111 ? 4.935 48.358 -8.524 1.00 10.74 111 VAL B N 1
ATOM 6029 C CA . VAL B 1 111 ? 3.601 48.235 -9.092 1.00 12.55 111 VAL B CA 1
ATOM 6030 C C . VAL B 1 111 ? 2.832 49.553 -9.010 1.00 13.35 111 VAL B C 1
ATOM 6031 O O . VAL B 1 111 ? 2.002 49.855 -9.874 1.00 12.26 111 VAL B O 1
ATOM 6044 N N . ARG B 1 112 ? 3.081 50.362 -7.986 1.00 10.96 112 ARG B N 1
ATOM 6045 C CA . ARG B 1 112 ? 2.388 51.645 -7.903 1.00 12.27 112 ARG B CA 1
ATOM 6046 C C . ARG B 1 112 ? 2.617 52.501 -9.145 1.00 12.28 112 ARG B C 1
ATOM 6047 O O . ARG B 1 112 ? 1.739 53.281 -9.520 1.00 14.29 112 ARG B O 1
ATOM 6068 N N . ASP B 1 113 ? 3.751 52.324 -9.838 1.00 12.54 113 ASP B N 1
ATOM 6069 C CA . ASP B 1 113 ? 4.010 53.123 -11.035 1.00 13.46 113 ASP B CA 1
ATOM 6070 C C . ASP B 1 113 ? 3.005 52.828 -12.139 1.00 14.78 113 ASP B C 1
ATOM 6071 O O . ASP B 1 113 ? 2.681 53.717 -12.950 1.00 12.81 113 ASP B O 1
ATOM 6080 N N . LEU B 1 114 ? 2.491 51.594 -12.191 1.00 13.58 114 LEU B N 1
ATOM 6081 C CA . LEU B 1 114 ? 1.466 51.259 -13.180 1.00 11.67 114 LEU B CA 1
ATOM 6082 C C . LEU B 1 114 ? 0.163 51.948 -12.828 1.00 11.28 114 LEU B C 1
ATOM 6083 O O . LEU B 1 114 ? -0.502 52.548 -13.680 1.00 11.92 114 LEU B O 1
ATOM 6099 N N . TYR B 1 115 ? -0.233 51.832 -11.563 1.00 12.61 115 TYR B N 1
ATOM 6100 C CA . TYR B 1 115 ? -1.455 52.473 -11.119 1.00 11.72 115 TYR B CA 1
ATOM 6101 C C . TYR B 1 115 ? -1.420 53.971 -11.368 1.00 14.47 115 TYR B C 1
ATOM 6102 O O . TYR B 1 115 ? -2.423 54.562 -11.788 1.00 15.10 115 TYR B O 1
ATOM 6120 N N . LEU B 1 116 ? -0.280 54.604 -11.097 1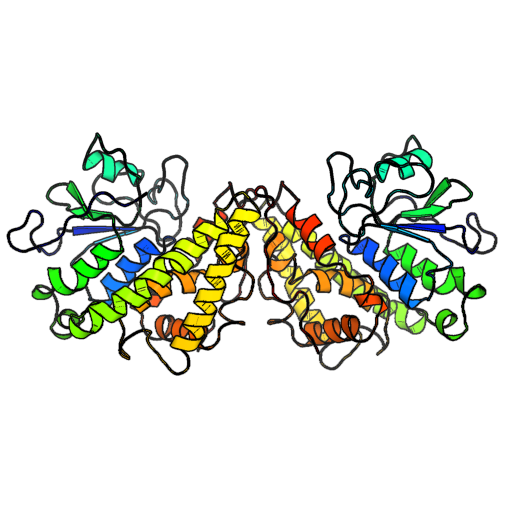.00 13.87 116 LEU B N 1
ATOM 6121 C CA . LEU B 1 116 ? -0.202 56.049 -11.250 1.00 15.60 116 LEU B CA 1
ATOM 6122 C C . LEU B 1 116 ? -0.114 56.470 -12.716 1.00 17.82 116 LEU B C 1
ATOM 6123 O O . LEU B 1 116 ? -0.563 57.571 -13.065 1.00 15.95 116 LEU B O 1
ATOM 6139 N N . ARG B 1 117 ? 0.416 55.606 -13.586 1.00 14.61 117 ARG B N 1
ATOM 6140 C CA . ARG B 1 117 ? 0.302 55.837 -15.027 1.00 15.14 117 ARG B CA 1
ATOM 6141 C C . ARG B 1 117 ? -1.155 55.773 -15.463 1.00 15.61 117 ARG B C 1
ATOM 6142 O O . ARG B 1 117 ? -1.617 56.604 -16.258 1.00 14.14 117 ARG B O 1
ATOM 6163 N N . ALA B 1 118 ? -1.906 54.811 -14.922 1.00 14.15 118 ALA B N 1
ATOM 6164 C CA . ALA B 1 118 ? -3.326 54.692 -15.234 1.00 14.41 118 ALA B CA 1
ATOM 6165 C C . ALA B 1 118 ? -4.112 55.887 -14.718 1.00 19.32 118 ALA B C 1
ATOM 6166 O O . ALA B 1 118 ? -4.99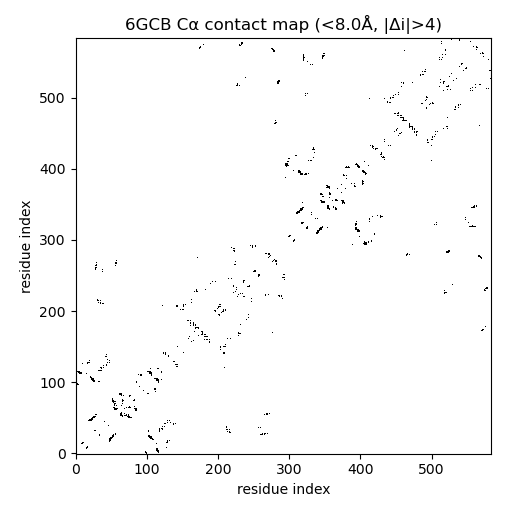6 56.410 -15.412 1.00 17.44 118 ALA B O 1
ATOM 6173 N N . ASP B 1 119 ? -3.841 56.303 -13.486 1.00 18.41 119 ASP B N 1
ATOM 6174 C CA . ASP B 1 119 ? -4.611 57.368 -12.842 1.00 19.81 119 ASP B CA 1
ATOM 6175 C C . ASP B 1 119 ? -3.697 58.047 -11.837 1.00 20.32 119 ASP B C 1
ATOM 6176 O O . ASP B 1 119 ? -3.474 57.527 -10.73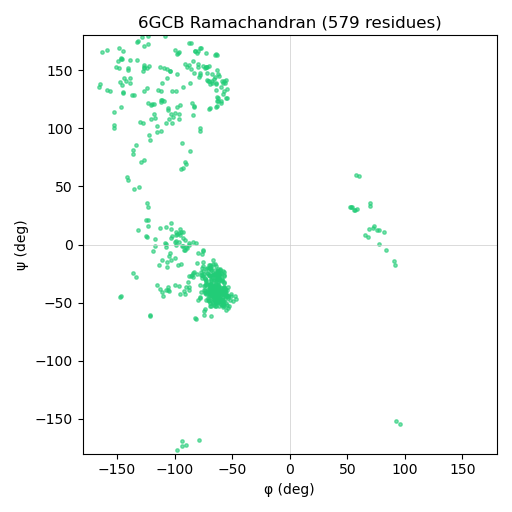0 1.00 20.49 119 ASP B O 1
ATOM 6185 N N . PRO B 1 120 ? -3.132 59.203 -12.186 1.00 18.90 120 PRO B N 1
ATOM 6186 C CA . PRO B 1 120 ? -2.216 59.884 -11.259 1.00 23.03 120 PRO B CA 1
ATOM 6187 C C . PRO B 1 120 ? -2.833 60.190 -9.913 1.00 22.95 120 PRO B C 1
ATOM 6188 O O . PRO B 1 120 ? -2.098 60.331 -8.930 1.00 27.99 120 PRO B O 1
ATOM 6199 N N . LYS B 1 121 ? -4.155 60.291 -9.841 1.00 26.68 121 LYS B N 1
ATOM 6200 C CA . LYS B 1 121 ? -4.853 60.622 -8.613 1.00 33.85 121 LYS B CA 1
ATOM 6201 C C . LYS B 1 121 ? -5.400 59.389 -7.922 1.00 31.98 121 LYS B C 1
ATOM 6202 O O . LYS B 1 121 ? -6.204 59.510 -6.993 1.00 28.80 121 LYS B O 1
ATOM 6221 N N . TYR B 1 122 ? -5.005 58.201 -8.370 1.00 26.27 122 TYR B N 1
ATOM 6222 C CA . TYR B 1 122 ? -5.458 56.981 -7.732 1.00 27.14 122 TYR B CA 1
ATOM 6223 C C . TYR B 1 122 ? -5.133 57.030 -6.246 1.00 23.10 122 TYR B C 1
ATOM 6224 O O . TYR B 1 122 ? -4.025 57.407 -5.857 1.00 30.50 122 TYR B O 1
ATOM 6242 N N . GLU B 1 123 ? -6.119 56.663 -5.420 1.00 28.74 123 GLU B N 1
ATOM 6243 C CA . GLU B 1 123 ? -5.963 56.652 -3.969 1.00 30.88 123 GLU B CA 1
ATOM 6244 C C . GLU B 1 123 ? -6.257 55.280 -3.370 1.00 35.88 123 GLU B C 1
ATOM 6245 O O . GLU B 1 123 ? -6.468 55.166 -2.158 1.00 36.37 123 GLU B O 1
ATOM 6257 N N . GLY B 1 124 ? -6.281 54.233 -4.193 1.00 27.83 124 GLY B N 1
ATOM 6258 C CA . GLY B 1 124 ? -6.482 52.883 -3.717 1.00 24.97 124 GLY B CA 1
ATOM 6259 C C . GLY B 1 124 ? -5.174 52.196 -3.383 1.00 19.78 124 GLY B C 1
ATOM 6260 O O . GLY B 1 124 ? -4.096 52.793 -3.381 1.00 24.04 124 GLY B O 1
ATOM 6264 N N . ARG B 1 125 ? -5.286 50.900 -3.085 1.00 23.39 125 ARG B N 1
ATOM 6265 C CA . ARG B 1 125 ? -4.123 50.084 -2.796 1.00 19.64 125 ARG B CA 1
ATOM 6266 C C . ARG B 1 125 ? -3.493 49.611 -4.099 1.00 14.11 125 ARG B C 1
ATOM 6267 O O . ARG B 1 125 ? -4.176 49.385 -5.101 1.00 15.82 125 ARG B O 1
ATOM 6288 N N . PHE B 1 126 ? -2.172 49.475 -4.072 1.00 13.54 126 PHE B N 1
ATOM 6289 C CA . PHE B 1 126 ? -1.404 49.126 -5.259 1.00 15.22 126 PHE B CA 1
ATOM 6290 C C . PHE B 1 126 ? -1.234 47.604 -5.314 1.00 12.70 126 PHE B C 1
ATOM 6291 O O . PHE B 1 126 ? -0.136 47.052 -5.191 1.00 13.70 126 PHE B O 1
ATOM 6308 N N . THR B 1 127 ? -2.362 46.921 -5.491 1.00 12.15 127 THR B N 1
ATOM 6309 C CA . THR B 1 127 ? -2.378 45.469 -5.345 1.00 11.65 127 THR B CA 1
ATOM 6310 C C . THR B 1 127 ? -2.077 44.727 -6.646 1.00 10.88 127 THR B C 1
ATOM 6311 O O . THR B 1 127 ? -2.324 45.223 -7.751 1.00 10.83 127 THR B O 1
ATOM 6322 N N . VAL B 1 128 ? -1.525 43.520 -6.486 1.00 10.93 128 VAL B N 1
ATOM 6323 C CA . VAL B 1 128 ? -1.565 42.478 -7.511 1.00 9.73 128 VAL B CA 1
ATOM 6324 C C . VAL B 1 128 ? -2.712 41.513 -7.172 1.00 9.83 128 VAL B C 1
ATOM 6325 O O . VAL B 1 128 ? -3.002 41.276 -6.021 1.00 8.39 128 VAL B O 1
ATOM 6338 N N . PRO B 1 129 ? -3.377 40.949 -8.185 1.00 9.33 129 PRO B N 1
ATOM 6339 C CA . PRO B 1 129 ? -3.104 41.052 -9.625 1.00 7.12 129 PRO B CA 1
ATOM 6340 C C . PRO B 1 129 ? -3.593 42.335 -10.271 1.00 10.26 129 PRO B C 1
ATOM 6341 O O . PRO B 1 129 ? -4.560 42.940 -9.834 1.00 10.63 129 PRO B O 1
ATOM 6352 N N . VAL B 1 130 ? -2.908 42.720 -11.345 1.00 11.21 130 VAL B N 1
ATOM 6353 C CA . VAL B 1 130 ? -3.325 43.806 -12.224 1.00 10.48 130 VAL B CA 1
ATOM 6354 C C . VAL B 1 130 ? -3.561 43.200 -13.595 1.00 7.94 130 VAL B C 1
ATOM 6355 O O . VAL B 1 130 ? -2.640 42.612 -14.169 1.00 10.63 130 VAL B O 1
ATOM 6368 N N . LEU B 1 131 ? -4.779 43.335 -14.114 1.00 9.57 131 LEU B N 1
ATOM 6369 C CA . LEU B 1 131 ? -5.064 43.047 -15.516 1.00 10.64 131 LEU B CA 1
ATOM 6370 C C . LEU B 1 131 ? -4.994 44.378 -16.251 1.00 11.68 131 LEU B C 1
ATOM 6371 O O . LEU B 1 131 ? -5.883 45.226 -16.108 1.00 9.60 131 LEU B O 1
ATOM 6387 N N . TRP B 1 132 ? -3.930 44.541 -17.039 1.00 8.82 132 TRP B N 1
ATOM 6388 C CA . TRP B 1 132 ? -3.483 45.807 -17.614 1.00 10.94 132 TRP B CA 1
ATOM 6389 C C . TRP B 1 132 ? -3.800 45.845 -19.101 1.00 11.71 132 TRP B C 1
ATOM 6390 O O . TRP B 1 132 ? -3.719 44.819 -19.782 1.00 11.17 132 TRP B O 1
ATOM 6411 N N . ASP B 1 133 ? -4.181 47.026 -19.597 1.00 11.86 133 ASP B N 1
ATOM 6412 C CA . ASP B 1 133 ? -4.411 47.259 -21.028 1.00 11.11 133 ASP B CA 1
ATOM 6413 C C . ASP B 1 133 ? -3.204 48.017 -21.576 1.00 12.66 133 ASP B C 1
ATOM 6414 O O . ASP B 1 133 ? -2.979 49.175 -21.217 1.00 11.05 133 ASP B O 1
ATOM 6423 N N . LYS B 1 134 ? -2.431 47.360 -22.445 1.00 10.74 134 LYS B N 1
ATOM 6424 C CA . LYS B 1 134 ? -1.275 47.999 -23.080 1.00 11.35 134 LYS B CA 1
ATOM 6425 C C . LYS B 1 134 ? -1.678 49.112 -24.046 1.00 10.83 134 LYS B C 1
ATOM 6426 O O . LYS B 1 134 ? -0.879 50.026 -24.305 1.00 12.65 134 LYS B O 1
ATOM 6445 N N . LYS B 1 135 ? -2.882 49.043 -24.613 1.00 10.45 135 LYS B N 1
ATOM 6446 C CA . LYS B 1 135 ? -3.280 50.041 -25.596 1.00 12.93 135 LYS B CA 1
ATOM 6447 C C . LYS B 1 135 ? -3.607 51.372 -24.934 1.00 15.94 135 LYS B C 1
ATOM 6448 O O . LYS B 1 135 ? -3.052 52.415 -25.304 1.00 15.03 135 LYS B O 1
ATOM 6467 N N . THR B 1 136 ? -4.548 51.374 -23.988 1.00 15.90 136 THR B N 1
ATOM 6468 C CA . THR B 1 136 ? -4.930 52.638 -23.362 1.00 13.64 136 THR B CA 1
ATOM 6469 C C . THR B 1 136 ? -4.163 52.907 -22.085 1.00 14.30 136 THR B C 1
ATOM 6470 O O . THR B 1 136 ? -4.337 53.978 -21.490 1.00 14.25 136 THR B O 1
ATOM 6481 N N . GLU B 1 137 ? -3.287 51.987 -21.675 1.00 11.93 137 GLU B N 1
ATOM 6482 C CA . GLU B 1 137 ? -2.431 52.168 -20.515 1.00 12.48 137 GLU B CA 1
ATOM 6483 C C . GLU B 1 137 ? -3.267 52.430 -19.261 1.00 14.10 137 GLU B C 1
ATOM 6484 O O . GLU B 1 137 ? -3.138 53.449 -18.581 1.00 13.55 137 GLU B O 1
ATOM 6496 N N . THR B 1 138 ? -4.109 51.454 -18.945 1.00 11.93 138 THR B N 1
ATOM 6497 C CA . THR B 1 138 ? -4.918 51.528 -17.740 1.00 11.62 138 THR B CA 1
ATOM 6498 C C . THR B 1 138 ? -5.088 50.146 -17.124 1.00 13.68 138 THR B C 1
ATOM 6499 O O . THR B 1 138 ? -4.770 49.116 -17.726 1.00 13.44 138 THR B O 1
ATOM 6510 N N . VAL B 1 139 ? -5.567 50.140 -15.885 1.00 12.94 139 VAL B N 1
ATOM 6511 C CA . VAL B 1 139 ? -5.933 48.903 -15.201 1.00 9.52 139 VAL B CA 1
ATOM 6512 C C . VAL B 1 139 ? -7.347 48.539 -15.624 1.00 12.78 139 VAL B C 1
ATOM 6513 O O . VAL B 1 139 ? -8.306 49.226 -15.270 1.00 14.73 139 VAL B O 1
ATOM 6526 N N . VAL B 1 140 ? -7.489 47.461 -16.382 1.00 11.72 140 VAL B N 1
ATOM 6527 C CA . VAL B 1 140 ? -8.829 46.976 -16.698 1.00 11.19 140 VAL B CA 1
ATOM 6528 C C . VAL B 1 140 ? -9.526 46.527 -15.419 1.00 13.74 140 VAL B C 1
ATOM 6529 O O . VAL B 1 140 ? -10.649 46.954 -15.104 1.00 14.05 140 VAL B O 1
ATOM 6542 N N . ASN B 1 141 ? -8.862 45.660 -14.664 1.00 9.10 141 ASN B N 1
ATOM 6543 C CA . ASN B 1 141 ? -9.477 45.003 -13.524 1.00 9.41 141 ASN B CA 1
ATOM 6544 C C . ASN B 1 141 ? -8.381 44.581 -12.570 1.00 11.62 141 ASN B C 1
ATOM 6545 O O . ASN B 1 141 ? -7.364 44.026 -13.005 1.00 11.79 141 ASN B O 1
ATOM 6556 N N . ASN B 1 142 ? -8.551 44.880 -11.282 1.00 10.35 142 ASN B N 1
ATOM 6557 C CA . ASN B 1 142 ? -7.600 44.420 -10.280 1.00 9.23 142 ASN B CA 1
ATOM 6558 C C . ASN B 1 142 ? -8.300 43.604 -9.195 1.00 9.75 142 ASN B C 1
ATOM 6559 O O . ASN B 1 142 ? -7.897 43.619 -8.033 1.00 12.17 142 ASN B O 1
ATOM 6570 N N . GLU B 1 143 ? -9.353 42.893 -9.576 1.00 12.43 143 GLU B N 1
ATOM 6571 C CA . GLU B 1 143 ? -10.071 41.993 -8.673 1.00 12.63 143 GLU B CA 1
ATOM 6572 C C . GLU B 1 143 ? -9.961 40.567 -9.211 1.00 10.08 143 GLU B C 1
ATOM 6573 O O . GLU B 1 143 ? -10.550 40.235 -10.249 1.00 8.38 143 GLU B O 1
ATOM 6585 N N . SER B 1 144 ? -9.233 39.715 -8.486 1.00 8.59 144 SER B N 1
ATOM 6586 C CA . SER B 1 144 ? -8.948 38.367 -8.977 1.00 7.14 144 SER B CA 1
ATOM 6587 C C . SER B 1 144 ? -10.221 37.579 -9.283 1.00 9.90 144 SER B C 1
ATOM 6588 O O . SER B 1 144 ? -10.244 36.794 -10.232 1.00 7.94 144 SER B O 1
ATOM 6596 N N . SER B 1 145 ? -11.271 37.721 -8.461 1.00 11.17 145 SER B N 1
ATOM 6597 C CA . SER B 1 145 ? -12.485 36.944 -8.707 1.00 10.95 145 SER B CA 1
ATOM 6598 C C . SER B 1 145 ? -13.112 37.299 -10.052 1.00 9.59 145 SER B C 1
ATOM 6599 O O . SER B 1 145 ? -13.777 36.461 -10.669 1.00 11.70 145 SER B O 1
ATOM 6607 N N . GLU B 1 146 ? -12.901 38.520 -10.529 1.00 10.23 146 GLU B N 1
ATOM 6608 C CA . GLU B 1 146 ? -13.458 38.946 -11.807 1.00 11.68 146 GLU B CA 1
ATOM 6609 C C . GLU B 1 146 ? -12.516 38.649 -12.953 1.00 10.91 146 GLU B C 1
ATOM 6610 O O . GLU B 1 146 ? -12.959 38.269 -14.041 1.00 12.04 146 GLU B O 1
ATOM 6622 N N . ILE B 1 147 ? -11.215 38.796 -12.721 1.00 9.88 147 ILE B N 1
ATOM 6623 C CA . ILE B 1 147 ? -10.247 38.459 -13.764 1.00 10.55 147 ILE B CA 1
ATOM 6624 C C . ILE B 1 147 ? -10.437 37.016 -14.216 1.00 11.24 147 ILE B C 1
ATOM 6625 O O . ILE B 1 147 ? -10.513 36.737 -15.411 1.00 10.89 147 ILE B O 1
ATOM 6641 N N . ILE B 1 148 ? -10.568 36.079 -13.280 1.00 10.55 148 ILE B N 1
ATOM 6642 C CA . ILE B 1 148 ? -10.652 34.687 -13.726 1.00 11.33 148 ILE B CA 1
ATOM 6643 C C . ILE B 1 148 ? -11.974 34.415 -14.438 1.00 12.64 148 ILE B C 1
ATOM 6644 O O . ILE B 1 148 ? -12.049 33.541 -15.312 1.00 11.99 148 ILE B O 1
ATOM 6660 N N . ARG B 1 149 ? -13.021 35.172 -14.118 1.00 9.56 149 ARG B N 1
ATOM 6661 C CA . ARG B 1 149 ? -14.265 35.019 -14.856 1.00 11.45 149 ARG B CA 1
ATOM 6662 C C . ARG B 1 149 ? -14.158 35.623 -16.258 1.00 12.93 149 ARG B C 1
ATOM 6663 O O . ARG B 1 149 ? -14.617 35.022 -17.229 1.00 11.31 149 ARG B O 1
ATOM 6684 N N . ILE B 1 150 ? -13.539 36.794 -16.392 1.00 10.40 150 ILE B N 1
ATOM 6685 C CA . ILE B 1 150 ? -13.212 37.296 -17.732 1.00 13.26 150 ILE B CA 1
ATOM 6686 C C . ILE B 1 150 ? -12.556 36.200 -18.569 1.00 13.76 150 ILE B C 1
ATOM 6687 O O . ILE B 1 150 ? -12.872 36.013 -19.752 1.00 12.43 150 ILE B O 1
ATOM 6703 N N . PHE B 1 151 ? -11.621 35.466 -17.973 1.00 14.57 151 PHE B N 1
ATOM 6704 C CA . PHE B 1 151 ? -10.878 34.458 -18.725 1.00 14.28 151 PHE B CA 1
ATOM 6705 C C . PHE B 1 151 ? -11.730 33.284 -19.192 1.00 12.32 151 PHE B C 1
ATOM 6706 O O . PHE B 1 151 ? -11.293 32.551 -20.085 1.00 11.99 151 PHE B O 1
ATOM 6723 N N . ASN B 1 152 ? -12.927 33.068 -18.641 1.00 12.99 152 ASN B N 1
ATOM 6724 C CA . ASN B 1 152 ? -13.707 31.909 -19.079 1.00 13.86 152 ASN B CA 1
ATOM 6725 C C . ASN B 1 152 ? -14.129 32.032 -20.532 1.00 13.14 152 ASN B C 1
ATOM 6726 O O . ASN B 1 152 ? -14.230 31.021 -21.234 1.00 17.74 152 ASN B O 1
ATOM 6737 N N . THR B 1 153 ? -14.464 33.239 -20.975 1.00 13.28 153 THR B N 1
ATOM 6738 C CA . THR B 1 153 ? -15.075 33.395 -22.291 1.00 17.48 153 THR B CA 1
ATOM 6739 C C . THR B 1 153 ? -14.477 34.512 -23.127 1.00 13.95 153 THR B C 1
ATOM 6740 O O . THR B 1 153 ? -14.518 34.444 -24.358 1.00 15.97 153 THR B O 1
ATOM 6751 N N . ALA B 1 154 ? -13.930 35.546 -22.500 1.00 15.34 154 ALA B N 1
ATOM 6752 C CA . ALA B 1 154 ? -13.612 36.747 -23.269 1.00 15.36 154 ALA B CA 1
ATOM 6753 C C . ALA B 1 154 ? -12.676 36.466 -24.446 1.00 16.49 154 ALA B C 1
ATOM 6754 O O . ALA B 1 154 ? -12.767 37.147 -25.478 1.00 14.64 154 ALA B O 1
ATOM 6761 N N . PHE B 1 155 ? -11.774 35.487 -24.326 1.00 12.58 155 PHE B N 1
ATOM 6762 C CA . PHE B 1 155 ? -10.759 35.243 -25.343 1.00 12.80 155 PHE B CA 1
ATOM 6763 C C . PHE B 1 155 ? -11.016 33.976 -26.152 1.00 14.19 155 PHE B C 1
ATOM 6764 O O . PHE B 1 155 ? -10.117 33.509 -26.860 1.00 14.37 155 PHE B O 1
ATOM 6781 N N . ASN B 1 156 ? -12.222 33.419 -26.085 1.00 14.22 156 ASN B N 1
ATOM 6782 C CA . ASN B 1 156 ? -12.441 32.109 -26.682 1.00 14.49 156 ASN B CA 1
ATOM 6783 C C . ASN B 1 156 ? -12.220 32.131 -28.181 1.00 16.31 156 ASN B C 1
ATOM 6784 O O . ASN B 1 156 ? -11.855 31.106 -28.754 1.00 14.05 156 ASN B O 1
ATOM 6795 N N . GLU B 1 157 ? -12.427 33.284 -28.828 1.00 19.68 157 GLU B N 1
ATOM 6796 C CA . GLU B 1 157 ? -12.254 33.340 -30.276 1.00 20.69 157 GLU B CA 1
ATOM 6797 C C . GLU B 1 157 ? -10.808 33.084 -30.677 1.00 21.27 157 GLU B C 1
ATOM 6798 O O . GLU B 1 157 ? -10.546 32.747 -31.832 1.00 20.14 157 GLU B O 1
ATOM 6810 N N . PHE B 1 158 ? -9.867 33.196 -29.744 1.00 16.45 158 PHE B N 1
ATOM 6811 C CA . PHE B 1 158 ? -8.453 33.017 -30.036 1.00 13.19 158 PHE B CA 1
ATOM 6812 C C . PHE B 1 158 ? -7.932 31.642 -29.660 1.00 15.45 158 PHE B C 1
ATOM 6813 O O . PHE B 1 158 ? -6.730 31.387 -29.816 1.00 15.04 158 PHE B O 1
ATOM 6830 N N . LEU B 1 159 ? -8.801 30.753 -29.169 1.00 17.79 159 LEU B N 1
ATOM 6831 C CA . LEU B 1 159 ? -8.382 29.505 -28.545 1.00 13.87 159 LEU B CA 1
ATOM 6832 C C . LEU B 1 159 ? -8.720 28.295 -29.414 1.00 15.34 159 LEU B C 1
ATOM 6833 O O . LEU B 1 159 ? -9.692 28.322 -30.168 1.00 18.13 159 LEU B O 1
ATOM 6849 N N . PRO B 1 160 ? -7.953 27.212 -29.302 1.00 15.22 160 PRO B N 1
ATOM 6850 C CA . PRO B 1 160 ? -8.391 25.939 -29.876 1.00 21.34 160 PRO B CA 1
ATOM 6851 C C . PRO B 1 160 ? -9.662 25.464 -29.192 1.00 27.36 160 PRO B C 1
ATOM 6852 O O . PRO B 1 160 ? -10.015 25.904 -28.095 1.00 22.31 160 PRO B O 1
ATOM 6863 N N . ALA B 1 161 ? -10.340 24.527 -29.846 1.00 25.16 161 ALA B N 1
ATOM 6864 C CA . ALA B 1 161 ? -11.683 24.151 -29.426 1.00 24.68 161 ALA B CA 1
ATOM 6865 C C . ALA B 1 161 ? -11.696 23.615 -28.006 1.00 18.10 161 ALA B C 1
ATOM 6866 O O . ALA B 1 161 ? -12.626 23.906 -27.246 1.00 21.67 161 ALA B O 1
ATOM 6873 N N . ASP B 1 162 ? -10.697 22.808 -27.633 1.00 21.09 162 ASP B N 1
ATOM 6874 C CA . ASP B 1 162 ? -10.772 22.181 -26.321 1.00 24.34 162 ASP B CA 1
ATOM 6875 C C . ASP B 1 162 ? -10.583 23.217 -25.217 1.00 21.88 162 ASP B C 1
ATOM 6876 O O . ASP B 1 162 ? -11.315 23.192 -24.226 1.00 18.43 162 ASP B O 1
ATOM 6885 N N . LYS B 1 163 ? -9.646 24.165 -25.389 1.00 18.41 163 LYS B N 1
ATOM 6886 C CA . LYS B 1 163 ? -9.478 25.243 -24.406 1.00 18.67 163 LYS B CA 1
ATOM 6887 C C . LYS B 1 163 ? -10.672 26.188 -24.400 1.00 19.70 163 LYS B C 1
ATOM 6888 O O . LYS B 1 163 ? -11.072 26.695 -23.337 1.00 14.35 163 LYS B O 1
ATOM 6907 N N . ALA B 1 164 ? -11.242 26.466 -25.577 1.00 17.96 164 ALA B N 1
ATOM 6908 C CA . ALA B 1 164 ? -12.385 27.375 -25.647 1.00 16.40 164 ALA B CA 1
ATOM 6909 C C . ALA B 1 164 ? -13.583 26.839 -24.880 1.00 15.50 164 ALA B C 1
ATOM 6910 O O . ALA B 1 164 ? -14.346 27.619 -24.303 1.00 16.23 164 ALA B O 1
ATOM 6917 N N . ALA B 1 165 ? -13.744 25.514 -24.841 1.00 17.66 165 ALA B N 1
ATOM 6918 C CA . ALA B 1 165 ? -14.914 24.901 -24.223 1.00 19.29 165 ALA B CA 1
ATOM 6919 C C . ALA B 1 165 ? -14.857 24.943 -22.697 1.00 17.99 165 ALA B C 1
ATOM 6920 O O . ALA B 1 165 ? -15.901 24.870 -22.047 1.00 16.28 165 ALA B O 1
ATOM 6927 N N . ILE B 1 166 ? -13.661 25.071 -22.117 1.00 13.86 166 ILE B N 1
ATOM 6928 C CA . ILE B 1 166 ? -13.530 25.103 -20.669 1.00 13.86 166 ILE B CA 1
ATOM 6929 C C . ILE B 1 166 ? -14.230 26.328 -20.102 1.00 11.58 166 ILE B C 1
ATOM 6930 O O . ILE B 1 166 ? -14.059 27.455 -20.582 1.00 16.63 166 ILE B O 1
ATOM 6946 N N . HIS B 1 167 ? -15.014 26.117 -19.054 1.00 12.88 167 HIS B N 1
ATOM 6947 C CA . HIS B 1 167 ? -15.675 27.224 -18.382 1.00 15.57 167 HIS B CA 1
ATOM 6948 C C . HIS B 1 167 ? -15.738 26.834 -16.918 1.00 12.85 167 HIS B C 1
ATOM 6949 O O . HIS B 1 167 ? -16.320 25.802 -16.578 1.00 14.59 167 HIS B O 1
ATOM 6963 N N . LEU B 1 168 ? -15.089 27.623 -16.072 1.00 11.75 168 LEU B N 1
ATOM 6964 C CA . LEU B 1 168 ? -14.967 27.286 -14.662 1.00 10.61 168 LEU B CA 1
ATOM 6965 C C . LEU B 1 168 ? -16.061 27.899 -13.809 1.00 13.47 168 LEU B C 1
ATOM 6966 O O . LEU B 1 168 ? -16.036 27.742 -12.582 1.00 11.28 168 LEU B O 1
ATOM 6982 N N . TYR B 1 169 ? -17.037 28.557 -14.426 1.00 12.65 169 TYR B N 1
ATOM 6983 C CA . TYR B 1 169 ? -18.173 29.136 -13.711 1.00 11.46 169 TYR B CA 1
ATOM 6984 C C . TYR B 1 169 ? -19.434 28.936 -14.547 1.00 19.01 169 TYR B C 1
ATOM 6985 O O . TYR B 1 169 ? -20.104 29.896 -14.934 1.00 14.85 169 TYR B O 1
ATOM 7003 N N . PRO B 1 170 ? -19.773 27.692 -14.868 1.00 15.37 170 PRO B N 1
ATOM 7004 C CA . PRO B 1 170 ? -20.891 27.458 -15.790 1.00 19.83 170 PRO B CA 1
ATOM 7005 C C . PRO B 1 170 ? -22.246 27.675 -15.127 1.00 22.39 170 PRO B C 1
ATOM 7006 O O . PRO B 1 170 ? -22.417 27.529 -13.914 1.00 17.17 170 PRO B O 1
ATOM 7017 N N . GLU B 1 171 ? -23.231 28.022 -15.959 1.00 19.06 171 GLU B N 1
ATOM 7018 C CA . GLU B 1 171 ? -24.531 28.421 -15.433 1.00 26.33 171 GLU B CA 1
ATOM 7019 C C . GLU B 1 171 ? -25.129 27.339 -14.542 1.00 19.03 171 GLU B C 1
ATOM 7020 O O . GLU B 1 171 ? -25.724 27.644 -13.505 1.00 24.66 171 GLU B O 1
ATOM 7032 N N . ALA B 1 172 ? -24.959 26.066 -14.913 1.00 20.26 172 ALA B N 1
ATOM 7033 C CA . ALA B 1 172 ? -25.628 24.994 -14.182 1.00 21.23 172 ALA B CA 1
ATOM 7034 C C . ALA B 1 172 ? -25.092 24.855 -12.764 1.00 22.06 172 ALA B C 1
ATOM 7035 O O . ALA B 1 172 ? -25.815 24.414 -11.862 1.00 21.94 172 ALA B O 1
ATOM 7042 N N . LEU B 1 173 ? -23.853 25.266 -12.538 1.00 19.57 173 LEU B N 1
ATOM 7043 C CA . LEU B 1 173 ? -23.204 25.099 -11.244 1.00 15.77 173 LEU B CA 1
ATOM 7044 C C . LEU B 1 173 ? -23.061 26.402 -10.482 1.00 19.07 173 LEU B C 1
ATOM 7045 O O . LEU B 1 173 ? -22.552 26.400 -9.351 1.00 19.58 173 LEU B O 1
ATOM 7061 N N . LYS B 1 174 ? -23.485 27.510 -11.077 1.00 17.15 174 LYS B N 1
ATOM 7062 C CA . LYS B 1 174 ? -23.190 28.819 -10.519 1.00 18.23 174 LYS B CA 1
ATOM 7063 C C . LYS B 1 174 ? -23.708 28.936 -9.091 1.00 21.93 174 LYS B C 1
ATOM 7064 O O . LYS B 1 174 ? -22.983 29.370 -8.189 1.00 17.05 174 LYS B O 1
ATOM 7083 N N . SER B 1 175 ? -24.968 28.567 -8.860 1.00 21.62 175 SER B N 1
ATOM 7084 C CA . SER B 1 175 ? -25.540 28.812 -7.540 1.00 22.64 175 SER B CA 1
ATOM 7085 C C . SER B 1 175 ? -24.782 28.031 -6.469 1.00 21.57 175 SER B C 1
ATOM 7086 O O . SER B 1 175 ? -24.526 28.549 -5.375 1.00 19.14 175 SER B O 1
ATOM 7094 N N . GLU B 1 176 ? -24.388 26.794 -6.777 1.00 19.20 176 GLU B N 1
ATOM 7095 C CA . GLU B 1 176 ? -23.629 25.986 -5.829 1.00 17.17 176 GLU B CA 1
ATOM 7096 C C . GLU B 1 176 ? -22.214 26.531 -5.635 1.00 15.43 176 GLU B C 1
ATOM 7097 O O . GLU B 1 176 ? -21.693 26.535 -4.512 1.00 14.87 176 GLU B O 1
ATOM 7109 N N . ILE B 1 177 ? -21.578 26.981 -6.722 1.00 16.65 177 ILE B N 1
ATOM 7110 C CA . ILE B 1 177 ? -20.252 27.595 -6.633 1.00 12.74 177 ILE B CA 1
ATOM 7111 C C . ILE B 1 177 ? -20.303 28.832 -5.751 1.00 14.68 177 ILE B C 1
ATOM 7112 O O . ILE B 1 177 ? -19.454 29.026 -4.870 1.00 14.56 177 ILE B O 1
ATOM 7128 N N . ASP B 1 178 ? -21.291 29.704 -5.996 1.00 14.37 178 ASP B N 1
ATOM 7129 C CA . ASP B 1 178 ? -21.454 30.911 -5.193 1.00 13.07 178 ASP B CA 1
ATOM 7130 C C . ASP B 1 178 ? -21.619 30.588 -3.712 1.00 12.71 178 ASP B C 1
ATOM 7131 O O . ASP B 1 178 ? -21.104 31.311 -2.856 1.00 14.97 178 ASP B O 1
ATOM 7140 N N . GLU B 1 179 ? -22.369 29.532 -3.394 1.00 14.26 179 GLU B N 1
ATOM 7141 C CA . GLU B 1 179 ? -22.636 29.192 -1.995 1.00 14.29 179 GLU B CA 1
ATOM 7142 C C . GLU B 1 179 ? -21.360 28.803 -1.273 1.00 12.79 179 GLU B C 1
ATOM 7143 O O . GLU B 1 179 ? -21.105 29.262 -0.164 1.00 14.92 179 GLU B O 1
ATOM 7155 N N . ILE B 1 180 ? -20.563 27.923 -1.880 1.00 13.82 180 ILE B N 1
ATOM 7156 C CA . ILE B 1 180 ? -19.321 27.493 -1.249 1.00 15.03 180 ILE B CA 1
ATOM 7157 C C . ILE B 1 180 ? -18.293 28.617 -1.256 1.00 12.09 180 ILE B C 1
ATOM 7158 O O . ILE B 1 180 ? -17.586 28.828 -0.256 1.00 13.41 180 ILE B O 1
ATOM 7174 N N . ASN B 1 181 ? -18.208 29.383 -2.355 1.00 11.59 181 ASN B N 1
ATOM 7175 C CA . ASN B 1 181 ? -17.270 30.498 -2.405 1.00 10.26 181 ASN B CA 1
ATOM 7176 C C . ASN B 1 181 ? -17.494 31.474 -1.260 1.00 11.95 181 ASN B C 1
ATOM 7177 O O . ASN B 1 181 ? -16.544 32.075 -0.746 1.00 13.27 181 ASN B O 1
ATOM 7188 N N . GLU B 1 182 ? -18.750 31.727 -0.910 1.00 13.88 182 GLU B N 1
ATOM 7189 C CA . GLU B 1 182 ? -19.023 32.762 0.086 1.00 13.14 182 GLU B CA 1
ATOM 7190 C C . GLU B 1 182 ? -18.300 32.466 1.397 1.00 11.61 182 GLU B C 1
ATOM 7191 O O . GLU B 1 182 ? -17.620 33.338 1.960 1.00 12.85 182 GLU B O 1
ATOM 7203 N N . TRP B 1 183 ? -18.454 31.246 1.914 1.00 10.90 183 TRP B N 1
ATOM 7204 C CA . TRP B 1 183 ? -17.837 30.933 3.196 1.00 13.79 183 TRP B CA 1
ATOM 7205 C C . TRP B 1 183 ? -16.380 30.515 3.039 1.00 9.64 183 TRP B C 1
ATOM 7206 O O . TRP B 1 183 ? -15.584 30.792 3.931 1.00 12.43 183 TRP B O 1
ATOM 7227 N N . VAL B 1 184 ? -15.972 29.943 1.899 1.00 11.53 184 VAL B N 1
ATOM 7228 C CA . VAL B 1 184 ? -14.537 29.731 1.695 1.00 11.03 184 VAL B CA 1
ATOM 7229 C C . VAL B 1 184 ? -13.814 31.076 1.669 1.00 7.91 184 VAL B C 1
ATOM 7230 O O . VAL B 1 184 ? -12.768 31.267 2.314 1.00 10.79 184 VAL B O 1
ATOM 7243 N N . TYR B 1 185 ? -14.376 32.046 0.945 1.00 10.80 185 TYR B N 1
ATOM 7244 C CA . TYR B 1 185 ? -13.736 33.353 0.859 1.00 11.64 185 TYR B CA 1
ATOM 7245 C C . TYR B 1 185 ? -13.599 33.973 2.237 1.00 14.62 185 TYR B C 1
ATOM 7246 O O . TYR B 1 185 ? -12.512 34.408 2.641 1.00 11.73 185 TYR B O 1
ATOM 7264 N N . ASP B 1 186 ? -14.703 34.013 2.983 1.00 12.07 186 ASP B N 1
ATOM 7265 C CA . ASP B 1 186 ? -14.719 34.728 4.250 1.00 14.24 186 ASP B CA 1
ATOM 7266 C C . ASP B 1 186 ? -13.830 34.056 5.288 1.00 11.71 186 ASP B C 1
ATOM 7267 O O . ASP B 1 186 ? -13.028 34.722 5.959 1.00 13.87 186 ASP B O 1
ATOM 7276 N N . THR B 1 187 ? -13.980 32.744 5.462 1.00 10.00 187 THR B N 1
ATOM 7277 C CA . THR B 1 187 ? -13.354 32.057 6.582 1.00 11.49 187 THR B CA 1
ATOM 7278 C C . THR B 1 187 ? -12.061 31.329 6.239 1.00 11.65 187 THR B C 1
ATOM 7279 O O . THR B 1 187 ? -11.370 30.908 7.171 1.00 10.75 187 THR B O 1
ATOM 7290 N N . VAL B 1 188 ? -11.716 31.169 4.951 1.00 10.74 188 VAL B N 1
ATOM 7291 C CA . VAL B 1 188 ? -10.537 30.385 4.567 1.00 6.72 188 VAL B CA 1
ATOM 7292 C C . VAL B 1 188 ? -9.568 31.258 3.774 1.00 10.07 188 VAL B C 1
ATOM 7293 O O . VAL B 1 188 ? -8.436 31.467 4.220 1.00 10.08 188 VAL B O 1
ATOM 7306 N N . ASN B 1 189 ? -9.995 31.775 2.610 1.00 9.81 189 ASN B N 1
ATOM 7307 C CA . ASN B 1 189 ? -9.133 32.663 1.825 1.00 11.17 189 ASN B CA 1
ATOM 7308 C C . ASN B 1 189 ? -8.708 33.887 2.644 1.00 11.01 189 ASN B C 1
ATOM 7309 O O . ASN B 1 189 ? -7.523 34.221 2.715 1.00 11.59 189 ASN B O 1
ATOM 7320 N N . ASN B 1 190 ? -9.679 34.608 3.212 1.00 12.30 190 ASN B N 1
ATOM 7321 C CA . ASN B 1 190 ? -9.386 35.729 4.103 1.00 11.04 190 ASN B CA 1
ATOM 7322 C C . ASN B 1 190 ? -9.054 35.265 5.511 1.00 8.64 190 ASN B C 1
ATOM 7323 O O . ASN B 1 190 ? -8.352 35.969 6.236 1.00 14.04 190 ASN B O 1
ATOM 7334 N N . GLY B 1 191 ? -9.551 34.096 5.899 1.00 10.97 191 GLY B N 1
ATOM 7335 C CA . GLY B 1 191 ? -9.402 33.655 7.272 1.00 11.97 191 GLY B CA 1
ATOM 7336 C C . GLY B 1 191 ? -7.951 33.495 7.689 1.00 10.87 191 GLY B C 1
ATOM 7337 O O . GLY B 1 191 ? -7.585 33.815 8.817 1.00 10.04 191 GLY B O 1
ATOM 7341 N N . VAL B 1 192 ? -7.106 32.969 6.798 1.00 10.95 192 VAL B N 1
ATOM 7342 C CA . VAL B 1 192 ? -5.711 32.772 7.176 1.00 11.36 192 VAL B CA 1
ATOM 7343 C C . VAL B 1 192 ? -5.062 34.108 7.486 1.00 9.76 192 VAL B C 1
ATOM 7344 O O . VAL B 1 192 ? -4.254 34.220 8.416 1.00 10.10 192 VAL B O 1
ATOM 7357 N N . TYR B 1 193 ? -5.426 35.149 6.733 1.00 11.70 193 TYR B N 1
ATOM 7358 C CA . TYR B 1 193 ? -4.898 36.487 6.995 1.00 11.82 193 TYR B CA 1
ATOM 7359 C C . TYR B 1 193 ? -5.475 37.092 8.267 1.00 12.27 193 TYR B C 1
ATOM 7360 O O . TYR B 1 193 ? -4.768 37.797 9.005 1.00 13.32 193 TYR B O 1
ATOM 7378 N N . LYS B 1 194 ? -6.778 36.917 8.496 1.00 10.67 194 LYS B N 1
ATOM 7379 C CA . LYS B 1 194 ? -7.357 37.381 9.750 1.00 11.89 194 LYS B CA 1
ATOM 7380 C C . LYS B 1 194 ? -6.629 36.767 10.937 1.00 14.55 194 LYS B C 1
ATOM 7381 O O . LYS B 1 194 ? -6.371 37.444 11.935 1.00 13.09 194 LYS B O 1
ATOM 7400 N N . ALA B 1 195 ? -6.288 35.482 10.848 1.00 12.98 195 ALA B N 1
ATOM 7401 C CA . ALA B 1 195 ? -5.532 34.854 11.918 1.00 7.45 195 ALA B CA 1
ATOM 7402 C C . ALA B 1 195 ? -4.103 35.390 11.981 1.00 10.95 195 ALA B C 1
ATOM 7403 O O . ALA B 1 195 ? -3.616 35.768 13.055 1.00 13.45 195 ALA B O 1
ATOM 7410 N N . GLY B 1 196 ? -3.403 35.414 10.844 1.00 10.86 196 GLY B N 1
ATOM 7411 C CA . GLY B 1 196 ? -1.988 35.758 10.860 1.00 12.37 196 GLY B CA 1
ATOM 7412 C C . GLY B 1 196 ? -1.694 37.207 11.213 1.00 13.30 196 GLY B C 1
ATOM 7413 O O . GLY B 1 196 ? -0.645 37.505 11.799 1.00 17.95 196 GLY B O 1
ATOM 7417 N N . PHE B 1 197 ? -2.592 38.125 10.864 1.00 14.49 197 PHE B N 1
ATOM 7418 C CA . PHE B 1 197 ? -2.368 39.541 11.137 1.00 17.50 197 PHE B CA 1
ATOM 7419 C C . PHE B 1 197 ? -3.151 40.044 12.348 1.00 19.02 197 PHE B C 1
ATOM 7420 O O . PHE B 1 197 ? -3.114 41.243 12.643 1.00 17.15 197 PHE B O 1
ATOM 7437 N N . ALA B 1 198 ? -3.807 39.159 13.090 1.00 17.02 198 ALA B N 1
ATOM 7438 C CA . ALA B 1 198 ? -4.409 39.563 14.351 1.00 17.05 198 ALA B CA 1
ATOM 7439 C C . ALA B 1 198 ? -3.333 40.008 15.336 1.00 22.45 198 ALA B C 1
ATOM 7440 O O . ALA B 1 198 ? -2.283 39.374 15.461 1.00 17.31 198 ALA B O 1
ATOM 7447 N N . THR B 1 199 ? -3.609 41.089 16.067 1.00 23.74 199 THR B N 1
ATOM 7448 C CA . THR B 1 199 ? -2.666 41.617 17.047 1.00 23.91 199 THR B CA 1
ATOM 7449 C C . THR B 1 199 ? -3.104 41.380 18.482 1.00 26.85 199 THR B C 1
ATOM 7450 O O . THR B 1 199 ? -2.405 41.804 19.411 1.00 20.59 199 THR B O 1
ATOM 7461 N N . THR B 1 200 ? -4.234 40.717 18.693 1.00 18.37 200 THR B N 1
ATOM 7462 C CA . THR B 1 200 ? -4.663 40.317 20.016 1.00 21.15 200 THR B CA 1
ATOM 7463 C C . THR B 1 200 ? -4.942 38.822 20.005 1.00 19.50 200 THR B C 1
ATOM 7464 O O . THR B 1 200 ? -5.286 38.238 18.967 1.00 17.77 200 THR B O 1
ATOM 7475 N N . GLN B 1 201 ? -4.783 38.210 21.177 1.00 19.32 201 GLN B N 1
ATOM 7476 C CA . GLN B 1 201 ? -5.131 36.810 21.321 1.00 16.55 201 GLN B CA 1
ATOM 7477 C C . GLN B 1 201 ? -6.583 36.579 20.919 1.00 18.67 201 GLN B C 1
ATOM 7478 O O . GLN B 1 201 ? -6.886 35.640 20.177 1.00 17.49 201 GLN B O 1
ATOM 7492 N N . GLN B 1 202 ? -7.487 37.463 21.360 1.00 16.59 202 GLN B N 1
ATOM 7493 C CA . GLN B 1 202 ? -8.913 37.315 21.069 1.00 20.17 202 GLN B CA 1
ATOM 7494 C C . GLN B 1 202 ? -9.184 37.263 19.568 1.00 12.56 202 GLN B C 1
ATOM 7495 O O . GLN B 1 202 ? -9.914 36.387 19.090 1.00 18.54 202 GLN B O 1
ATOM 7509 N N . ALA B 1 203 ? -8.635 38.221 18.825 1.00 13.25 203 ALA B N 1
ATOM 7510 C CA . ALA B 1 203 ? -8.882 38.333 17.398 1.00 17.01 203 ALA B CA 1
ATOM 7511 C C . ALA B 1 203 ? -8.267 37.161 16.646 1.00 14.60 203 ALA B C 1
ATOM 7512 O O . ALA B 1 203 ? -8.838 36.680 15.664 1.00 15.56 203 ALA B O 1
ATOM 7519 N N . TYR B 1 204 ? -7.102 36.694 17.090 1.00 13.99 204 TYR B N 1
ATOM 7520 C CA . TYR B 1 204 ? -6.512 35.525 16.455 1.00 13.24 204 TYR B CA 1
ATOM 7521 C C . TYR B 1 204 ? -7.428 34.323 16.613 1.00 13.84 204 TYR B C 1
ATOM 7522 O O . TYR B 1 204 ? -7.762 33.643 15.632 1.00 14.01 204 TYR B O 1
ATOM 7540 N N . GLU B 1 205 ? -7.879 34.064 17.846 1.00 10.82 205 GLU B N 1
ATOM 7541 C CA . GLU B 1 205 ? -8.740 32.917 18.095 1.00 12.26 205 GLU B CA 1
ATOM 7542 C C . GLU B 1 205 ? -10.059 33.039 17.348 1.00 13.42 205 GLU B C 1
ATOM 7543 O O . GLU B 1 205 ? -10.559 32.047 16.809 1.00 11.97 205 GLU B O 1
ATOM 7555 N N . ALA B 1 206 ? -10.620 34.252 17.278 1.00 15.70 206 ALA B N 1
ATOM 7556 C CA . ALA B 1 206 ? -11.863 34.474 16.543 1.00 15.66 206 ALA B CA 1
ATOM 7557 C C . ALA B 1 206 ? -11.741 34.155 15.060 1.00 16.80 206 ALA B C 1
ATOM 7558 O O . ALA B 1 206 ? -12.751 33.843 14.409 1.00 15.38 206 ALA B O 1
ATOM 7565 N N . ALA B 1 207 ? -10.539 34.255 14.505 1.00 12.75 207 ALA B N 1
ATOM 7566 C CA . ALA B 1 207 ? -10.295 33.950 13.104 1.00 11.01 207 ALA B CA 1
ATOM 7567 C C . ALA B 1 207 ? -9.905 32.496 12.904 1.00 13.02 207 ALA B C 1
ATOM 7568 O O . ALA B 1 207 ? -10.418 31.847 11.991 1.00 13.10 207 ALA B O 1
ATOM 7575 N N . VAL B 1 208 ? -9.044 31.947 13.772 1.00 12.39 208 VAL B N 1
ATOM 7576 C CA . VAL B 1 208 ? -8.467 30.642 13.466 1.00 10.00 208 VAL B CA 1
ATOM 7577 C C . VAL B 1 208 ? -9.475 29.525 13.721 1.00 11.79 208 VAL B C 1
ATOM 7578 O O . VAL B 1 208 ? -9.441 28.482 13.052 1.00 9.71 208 VAL B O 1
ATOM 7591 N N . ILE B 1 209 ? -10.412 29.706 14.652 1.00 8.91 209 ILE B N 1
ATOM 7592 C CA . ILE B 1 209 ? -11.348 28.625 14.928 1.00 10.94 209 ILE B CA 1
ATOM 7593 C C . ILE B 1 209 ? -12.297 28.461 13.738 1.00 9.06 209 ILE B C 1
ATOM 7594 O O . ILE B 1 209 ? -12.459 27.334 13.251 1.00 11.27 209 ILE B O 1
ATOM 7610 N N . PRO B 1 210 ? -12.903 29.522 13.199 1.00 12.74 210 PRO B N 1
ATOM 7611 C CA . PRO B 1 210 ? -13.751 29.329 12.014 1.00 12.02 210 PRO B CA 1
ATOM 7612 C C . PRO B 1 210 ? -12.978 28.840 10.804 1.00 12.14 210 PRO B C 1
ATOM 7613 O O . PRO B 1 210 ? -13.540 28.132 9.967 1.00 10.90 210 PRO B O 1
ATOM 7624 N N . LEU B 1 211 ? -11.712 29.224 10.676 1.00 12.33 211 LEU B N 1
ATOM 7625 C CA . LEU B 1 211 ? -10.862 28.664 9.620 1.00 9.57 211 LEU B CA 1
ATOM 7626 C C . LEU B 1 211 ? -10.871 27.142 9.684 1.00 8.43 211 LEU B C 1
ATOM 7627 O O . LEU B 1 211 ? -11.189 26.470 8.701 1.00 8.04 211 LEU B O 1
ATOM 7643 N N . PHE B 1 212 ? -10.546 26.574 10.847 1.00 8.85 212 PHE B N 1
ATOM 7644 C CA . PHE B 1 212 ? -10.458 25.127 10.938 1.00 10.53 212 PHE B CA 1
ATOM 7645 C C . PHE B 1 212 ? -11.839 24.466 10.930 1.00 8.95 212 PHE B C 1
ATOM 7646 O O . PHE B 1 212 ? -11.972 23.369 10.404 1.00 11.71 212 PHE B O 1
ATOM 7663 N N . GLU B 1 213 ? -12.878 25.133 11.438 1.00 9.65 213 GLU B N 1
ATOM 7664 C CA . GLU B 1 213 ? -14.237 24.615 11.257 1.00 9.71 213 GLU B CA 1
ATOM 7665 C C . GLU B 1 213 ? -14.588 24.501 9.776 1.00 11.85 213 GLU B C 1
ATOM 7666 O O . GLU B 1 213 ? -15.209 23.518 9.342 1.00 11.57 213 GLU B O 1
ATOM 7678 N N . SER B 1 214 ? -14.190 25.489 8.985 1.00 9.35 214 SER B N 1
ATOM 7679 C CA . SER B 1 214 ? -14.479 25.421 7.557 1.00 9.78 214 SER B CA 1
ATOM 7680 C C . SER B 1 214 ? -13.624 24.368 6.863 1.00 10.23 214 SER B C 1
ATOM 7681 O O . SER B 1 214 ? -14.100 23.699 5.942 1.00 12.57 214 SER B O 1
ATOM 7689 N N . LEU B 1 215 ? -12.386 24.165 7.319 1.00 8.96 215 LEU B N 1
ATOM 7690 C CA . LEU B 1 215 ? -11.606 23.034 6.811 1.00 10.78 215 LEU B CA 1
ATOM 7691 C C . LEU B 1 215 ? -12.277 21.709 7.155 1.00 9.11 215 LEU B C 1
ATOM 7692 O O . LEU B 1 215 ? -12.331 20.796 6.321 1.00 9.60 215 LEU B O 1
ATOM 7708 N N . ASP B 1 216 ? -12.833 21.597 8.369 1.00 11.17 216 ASP B N 1
ATOM 7709 C CA . ASP B 1 216 ? -13.596 20.401 8.712 1.00 12.28 216 ASP B CA 1
ATOM 7710 C C . ASP B 1 216 ? -14.757 20.207 7.753 1.00 12.31 216 ASP B C 1
ATOM 7711 O O . ASP B 1 216 ? -15.057 19.078 7.343 1.00 12.72 216 ASP B O 1
ATOM 7720 N N . ARG B 1 217 ? -15.455 21.300 7.422 1.00 11.21 217 ARG B N 1
ATOM 7721 C CA . ARG B 1 217 ? -16.588 21.220 6.509 1.00 10.52 217 ARG B CA 1
ATOM 7722 C C . ARG B 1 217 ? -16.140 20.827 5.101 1.00 12.06 217 ARG B C 1
ATOM 7723 O O . ARG B 1 217 ? -16.789 20.014 4.421 1.00 11.54 217 ARG B O 1
ATOM 7744 N N . LEU B 1 218 ? -15.017 21.383 4.648 1.00 11.85 218 LEU B N 1
ATOM 7745 C CA . LEU B 1 218 ? -14.487 21.040 3.334 1.00 13.98 218 LEU B CA 1
ATOM 7746 C C . LEU B 1 218 ? -14.007 19.597 3.271 1.00 10.93 218 LEU B C 1
ATOM 7747 O O . LEU B 1 218 ? -14.149 18.938 2.225 1.00 14.23 218 LEU B O 1
ATOM 7763 N N . GLU B 1 219 ? -13.401 19.112 4.360 1.00 13.91 219 GLU B N 1
ATOM 7764 C CA . GLU B 1 219 ? -12.965 17.723 4.458 1.00 11.53 219 GLU B CA 1
ATOM 7765 C C . GLU B 1 219 ? -14.126 16.769 4.197 1.00 11.71 219 GLU B C 1
ATOM 7766 O O . GLU B 1 219 ? -13.985 15.775 3.464 1.00 10.73 219 GLU B O 1
ATOM 7778 N N . LYS B 1 220 ? -15.293 17.058 4.779 1.00 12.07 220 LYS B N 1
ATOM 7779 C CA . LYS B 1 220 ? -16.467 16.230 4.518 1.00 10.92 220 LYS B CA 1
ATOM 7780 C C . LYS B 1 220 ? -16.919 16.338 3.072 1.00 13.24 220 LYS B C 1
ATOM 7781 O O . LYS B 1 220 ? -17.290 15.328 2.459 1.00 11.71 220 LYS B O 1
ATOM 7800 N N . ILE B 1 221 ? -16.893 17.546 2.498 1.00 11.05 221 ILE B N 1
ATOM 7801 C CA . ILE B 1 221 ? -17.342 17.715 1.120 1.00 14.27 221 ILE B CA 1
ATOM 7802 C C . ILE B 1 221 ? -16.469 16.893 0.187 1.00 14.88 221 ILE B C 1
ATOM 7803 O O . ILE B 1 221 ? -16.966 16.195 -0.708 1.00 12.80 221 ILE B O 1
ATOM 7819 N N . LEU B 1 222 ? -15.157 16.913 0.417 1.00 11.47 222 LEU B N 1
ATOM 7820 C CA . LEU B 1 222 ? -14.208 16.342 -0.524 1.00 9.83 222 LEU B CA 1
ATOM 7821 C C . LEU B 1 222 ? -13.931 14.872 -0.275 1.00 12.45 222 LEU B C 1
ATOM 7822 O O . LEU B 1 222 ? -13.185 14.259 -1.042 1.00 10.90 222 LEU B O 1
ATOM 7838 N N . THR B 1 223 ? -14.503 14.280 0.769 1.00 14.01 223 THR B N 1
ATOM 7839 C CA . THR B 1 223 ? -14.299 12.862 0.983 1.00 11.09 223 THR B CA 1
ATOM 7840 C C . THR B 1 223 ? -14.886 12.067 -0.178 1.00 12.74 223 THR B C 1
ATOM 7841 O O . THR B 1 223 ? -16.089 12.143 -0.468 1.00 17.33 223 THR B O 1
ATOM 7852 N N . GLY B 1 224 ? -14.019 11.334 -0.859 1.00 12.77 224 GLY B N 1
ATOM 7853 C CA . GLY B 1 224 ? -14.416 10.561 -2.019 1.00 16.82 224 GLY B CA 1
ATOM 7854 C C . GLY B 1 224 ? -14.699 11.376 -3.259 1.00 16.90 224 GLY B C 1
ATOM 7855 O O . GLY B 1 224 ? -15.302 10.855 -4.202 1.00 14.49 224 GLY B O 1
ATOM 7859 N N . LYS B 1 225 ? -14.266 12.642 -3.303 1.00 14.00 225 LYS B N 1
ATOM 7860 C CA . LYS B 1 225 ? -14.514 13.510 -4.448 1.00 12.14 225 LYS B CA 1
ATOM 7861 C C . LYS B 1 225 ? -13.204 14.096 -4.957 1.00 13.11 225 LYS B C 1
ATOM 7862 O O . LYS B 1 225 ? -12.273 14.323 -4.178 1.00 12.45 225 LYS B O 1
ATOM 7881 N N . ASP B 1 226 ? -13.160 14.402 -6.256 1.00 13.48 226 ASP B N 1
ATOM 7882 C CA . ASP B 1 226 ? -12.002 15.075 -6.820 1.00 12.75 226 ASP B CA 1
ATOM 7883 C C . ASP B 1 226 ? -12.179 16.577 -6.928 1.00 13.76 226 ASP B C 1
ATOM 7884 O O . ASP B 1 226 ? -11.180 17.290 -7.094 1.00 12.45 226 ASP B O 1
ATOM 7893 N N . TYR B 1 227 ? -13.416 17.063 -6.854 1.00 11.06 227 TYR B N 1
ATOM 7894 C CA . TYR B 1 227 ? -13.742 18.465 -7.060 1.00 12.09 227 TYR B CA 1
ATOM 7895 C C . TYR B 1 227 ? -14.812 18.872 -6.059 1.00 12.63 227 TYR B C 1
ATOM 7896 O O . TYR B 1 227 ? -15.656 18.057 -5.664 1.00 14.31 227 TYR B O 1
ATOM 7914 N N . LEU B 1 228 ? -14.787 20.152 -5.687 1.00 11.59 228 LEU B N 1
ATOM 7915 C CA . LEU B 1 228 ? -15.755 20.681 -4.728 1.00 8.74 228 LEU B CA 1
ATOM 7916 C C . LEU B 1 228 ? -17.184 20.631 -5.265 1.00 14.65 228 LEU B C 1
ATOM 7917 O O . LEU B 1 228 ? -18.125 20.381 -4.501 1.00 11.87 228 LEU B O 1
ATOM 7933 N N . VAL B 1 229 ? -17.372 20.883 -6.564 1.00 13.12 229 VAL B N 1
ATOM 7934 C CA . VAL B 1 229 ? -18.698 21.125 -7.122 1.00 15.76 229 VAL B CA 1
ATOM 7935 C C . VAL B 1 229 ? -18.840 20.379 -8.440 1.00 15.47 229 VAL B C 1
ATOM 7936 O O . VAL B 1 229 ? -17.999 20.514 -9.332 1.00 16.69 229 VAL B O 1
ATOM 7949 N N . GLY B 1 230 ? -19.917 19.607 -8.571 1.00 17.54 230 GLY B N 1
ATOM 7950 C CA . GLY B 1 230 ? -20.317 19.113 -9.883 1.00 18.39 230 GLY B CA 1
ATOM 7951 C C . GLY B 1 230 ? -19.451 18.033 -10.492 1.00 19.25 230 GLY B C 1
ATOM 7952 O O . GLY B 1 230 ? -19.588 17.754 -11.692 1.00 20.14 230 GLY B O 1
ATOM 7956 N N . ASP B 1 231 ? -18.579 17.406 -9.703 1.00 16.33 231 ASP B N 1
ATOM 7957 C CA . ASP B 1 231 ? -17.632 16.402 -10.189 1.00 18.12 231 ASP B CA 1
ATOM 7958 C C . ASP B 1 231 ? -16.822 16.908 -11.378 1.00 17.96 231 ASP B C 1
ATOM 7959 O O . ASP B 1 231 ? -16.392 16.130 -12.229 1.00 16.55 231 ASP B O 1
ATOM 7968 N N . GLN B 1 232 ? -16.542 18.208 -11.400 1.00 15.51 232 GLN B N 1
ATOM 7969 C CA . GLN B 1 232 ? -15.652 18.772 -12.407 1.00 14.59 232 GLN B CA 1
ATOM 7970 C C . GLN B 1 232 ? -14.922 19.979 -11.829 1.00 12.65 232 GLN B C 1
ATOM 7971 O O . GLN B 1 232 ? -15.388 20.626 -10.890 1.00 11.93 232 GLN B O 1
ATOM 7985 N N . LEU B 1 233 ? -13.785 20.296 -12.442 1.00 12.89 233 LEU B N 1
ATOM 7986 C CA . LEU B 1 233 ? -13.008 21.464 -12.039 1.00 12.88 233 LEU B CA 1
ATOM 7987 C C . LEU B 1 233 ? -13.813 22.744 -12.247 1.00 11.75 233 LEU B C 1
ATOM 7988 O O . LEU B 1 233 ? -14.336 23.007 -13.337 1.00 15.70 233 LEU B O 1
ATOM 8004 N N . THR B 1 234 ? -13.925 23.538 -11.193 1.00 9.55 234 THR B N 1
ATOM 8005 C CA . THR B 1 234 ? -14.541 24.852 -11.262 1.00 8.30 234 THR B CA 1
ATOM 8006 C C . THR B 1 234 ? -13.660 25.886 -10.560 1.00 9.48 234 THR B C 1
ATOM 8007 O O . THR B 1 234 ? -12.663 25.560 -9.903 1.00 12.47 234 THR B O 1
ATOM 8018 N N . GLU B 1 235 ? -14.073 27.141 -10.663 1.00 10.47 235 GLU B N 1
ATOM 8019 C CA . GLU B 1 235 ? -13.344 28.204 -9.993 1.00 9.53 235 GLU B CA 1
ATOM 8020 C C . GLU B 1 235 ? -13.356 28.018 -8.494 1.00 11.39 235 GLU B C 1
ATOM 8021 O O . GLU B 1 235 ? -12.465 28.531 -7.808 1.00 10.09 235 GLU B O 1
ATOM 8033 N N . ALA B 1 236 ? -14.311 27.257 -7.959 1.00 10.98 236 ALA B N 1
ATOM 8034 C CA . ALA B 1 236 ? -14.305 27.037 -6.515 1.00 11.77 236 ALA B CA 1
ATOM 8035 C C . ALA B 1 236 ? -13.053 26.282 -6.103 1.00 8.62 236 ALA B C 1
ATOM 8036 O O . ALA B 1 236 ? -12.456 26.580 -5.068 1.00 10.41 236 ALA B O 1
ATOM 8043 N N . ASP B 1 237 ? -12.640 25.293 -6.910 1.00 9.82 237 ASP B N 1
ATOM 8044 C CA . ASP B 1 237 ? -11.399 24.571 -6.649 1.00 10.13 237 ASP B CA 1
ATOM 8045 C C . ASP B 1 237 ? -10.192 25.498 -6.764 1.00 9.37 237 ASP B C 1
ATOM 8046 O O . ASP B 1 237 ? -9.284 25.451 -5.937 1.00 9.84 237 ASP B O 1
ATOM 8055 N N . VAL B 1 238 ? -10.166 26.348 -7.789 1.00 9.15 238 VAL B N 1
ATOM 8056 C CA . VAL B 1 238 ? -9.022 27.243 -7.976 1.00 10.59 238 VAL B CA 1
ATOM 8057 C C . VAL B 1 238 ? -8.893 28.169 -6.783 1.00 8.50 238 VAL B C 1
ATOM 8058 O O . VAL B 1 238 ? -7.803 28.342 -6.218 1.00 8.84 238 VAL B O 1
ATOM 8071 N N . ARG B 1 239 ? -10.014 28.758 -6.360 1.00 9.28 239 ARG B N 1
ATOM 8072 C CA . ARG B 1 239 ? -10.007 29.746 -5.293 1.00 10.29 239 ARG B CA 1
ATOM 8073 C C . ARG B 1 239 ? -9.651 29.116 -3.952 1.00 9.21 239 ARG B C 1
ATOM 8074 O O . ARG B 1 239 ? -8.992 29.755 -3.122 1.00 10.05 239 ARG B O 1
ATOM 8095 N N . LEU B 1 240 ? -10.064 27.864 -3.724 1.00 8.41 240 LEU B N 1
ATOM 8096 C CA . LEU B 1 240 ? -9.638 27.175 -2.504 1.00 11.65 240 LEU B CA 1
ATOM 8097 C C . LEU B 1 240 ? -8.170 26.783 -2.598 1.00 9.54 240 LEU B C 1
ATOM 8098 O O . LEU B 1 240 ? -7.402 26.946 -1.632 1.00 8.76 240 LEU B O 1
ATOM 8114 N N . PHE B 1 241 ? -7.770 26.282 -3.769 1.00 8.73 241 PHE B N 1
ATOM 8115 C CA . PHE B 1 241 ? -6.426 25.738 -3.938 1.00 10.60 241 PHE B CA 1
ATOM 8116 C C . PHE B 1 241 ? -5.347 26.736 -3.543 1.00 7.17 241 PHE B C 1
ATOM 8117 O O . PHE B 1 241 ? -4.343 26.370 -2.910 1.00 7.41 241 PHE B O 1
ATOM 8134 N N . VAL B 1 242 ? -5.492 27.991 -3.964 1.00 9.26 242 VAL B N 1
ATOM 8135 C CA . VAL B 1 242 ? -4.388 28.923 -3.753 1.00 6.90 242 VAL B CA 1
ATOM 8136 C C . VAL B 1 242 ? -4.129 29.120 -2.270 1.00 6.85 242 VAL B C 1
ATOM 8137 O O . VAL B 1 242 ? -2.994 29.411 -1.869 1.00 9.19 242 VAL B O 1
ATOM 8150 N N . THR B 1 243 ? -5.151 28.965 -1.437 1.00 8.77 243 THR B N 1
ATOM 8151 C CA . THR B 1 243 ? -4.934 29.045 0.003 1.00 8.55 243 THR B CA 1
ATOM 8152 C C . THR B 1 243 ? -4.322 27.748 0.534 1.00 7.71 243 THR B C 1
ATOM 8153 O O . THR B 1 243 ? -3.340 27.775 1.288 1.00 8.27 243 THR B O 1
ATOM 8164 N N . ILE B 1 244 ? -4.871 26.607 0.125 1.00 9.46 244 ILE B N 1
ATOM 8165 C CA . ILE B 1 244 ? -4.473 25.343 0.730 1.00 8.21 244 ILE B CA 1
ATOM 8166 C C . ILE B 1 244 ? -3.040 24.991 0.347 1.00 9.72 244 ILE B C 1
ATOM 8167 O O . ILE B 1 244 ? -2.295 24.433 1.163 1.00 8.47 244 ILE B O 1
ATOM 8183 N N . ILE B 1 245 ? -2.609 25.346 -0.870 1.00 8.34 245 ILE B N 1
ATOM 8184 C CA . ILE B 1 245 ? -1.264 25.006 -1.320 1.00 7.98 245 ILE B CA 1
ATOM 8185 C C . ILE B 1 245 ? -0.214 25.791 -0.527 1.00 9.31 245 ILE B C 1
ATOM 8186 O O . ILE B 1 245 ? 0.925 25.334 -0.380 1.00 7.83 245 ILE B O 1
ATOM 8202 N N . ARG B 1 246 ? -0.599 26.918 0.063 1.00 10.04 246 ARG B N 1
ATOM 8203 C CA . ARG B 1 246 ? 0.274 27.744 0.890 1.00 10.63 246 ARG B CA 1
ATOM 8204 C C . ARG B 1 246 ? 0.184 27.393 2.367 1.00 10.37 246 ARG B C 1
ATOM 8205 O O . ARG B 1 246 ? 0.900 27.997 3.191 1.00 8.00 246 ARG B O 1
ATOM 8226 N N . PHE B 1 247 ? -0.674 26.434 2.715 1.00 8.78 247 PHE B N 1
ATOM 8227 C CA . PHE B 1 247 ? -1.070 26.246 4.110 1.00 8.41 247 PHE B CA 1
ATOM 8228 C C . PHE B 1 247 ? 0.045 25.596 4.926 1.00 7.86 247 PHE B C 1
ATOM 8229 O O . PHE B 1 247 ? 0.533 26.177 5.908 1.00 8.59 247 PHE B O 1
ATOM 8246 N N . ASP B 1 248 ? 0.455 24.385 4.558 1.00 10.17 248 ASP B N 1
ATOM 8247 C CA . ASP B 1 248 ? 1.545 23.764 5.309 1.00 11.27 248 ASP B CA 1
ATOM 8248 C C . ASP B 1 248 ? 2.869 24.515 5.105 1.00 9.12 248 ASP B C 1
ATOM 8249 O O . ASP B 1 248 ? 3.627 24.677 6.066 1.00 10.19 248 ASP B O 1
ATOM 8258 N N . PRO B 1 249 ? 3.184 25.007 3.900 1.00 9.35 249 PRO B N 1
ATOM 8259 C CA . PRO B 1 249 ? 4.472 25.713 3.714 1.00 10.29 249 PRO B CA 1
ATOM 8260 C C . PRO B 1 249 ? 4.607 27.060 4.419 1.00 12.48 249 PRO B C 1
ATOM 8261 O O . PRO B 1 249 ? 5.754 27.486 4.657 1.00 10.37 249 PRO B O 1
ATOM 8272 N N . ALA B 1 250 ? 3.510 27.738 4.779 1.00 8.83 250 ALA B N 1
ATOM 8273 C CA . ALA B 1 250 ? 3.626 29.090 5.317 1.00 6.93 250 ALA B CA 1
ATOM 8274 C C . ALA B 1 250 ? 2.573 29.448 6.358 1.00 8.46 250 ALA B C 1
ATOM 8275 O O . ALA B 1 250 ? 2.889 30.058 7.385 1.00 10.54 250 ALA B O 1
ATOM 8282 N N . TYR B 1 251 ? 1.314 29.128 6.103 1.00 9.24 251 TYR B N 1
ATOM 8283 C CA . TYR B 1 251 ? 0.276 29.599 7.019 1.00 10.01 251 TYR B CA 1
ATOM 8284 C C . TYR B 1 251 ? 0.354 28.921 8.383 1.00 8.74 251 TYR B C 1
ATOM 8285 O O . TYR B 1 251 ? 0.097 29.569 9.412 1.00 7.21 251 TYR B O 1
ATOM 8303 N N . VAL B 1 252 ? 0.661 27.619 8.421 1.00 9.02 252 VAL B N 1
ATOM 8304 C CA . VAL B 1 252 ? 0.710 26.901 9.691 1.00 7.18 252 VAL B CA 1
ATOM 8305 C C . VAL B 1 252 ? 1.667 27.600 10.639 1.00 10.82 252 VAL B C 1
ATOM 8306 O O . VAL B 1 252 ? 1.331 27.879 11.798 1.00 9.31 252 VAL B O 1
ATOM 8319 N N . GLY B 1 253 ? 2.877 27.884 10.164 1.00 7.62 253 GLY B N 1
ATOM 8320 C CA . GLY B 1 253 ? 3.891 28.506 10.991 1.00 10.13 253 GLY B CA 1
ATOM 8321 C C . GLY B 1 253 ? 3.732 30.011 11.067 1.00 11.40 253 GLY B C 1
ATOM 8322 O O . GLY B 1 253 ? 3.441 30.568 12.129 1.00 9.81 253 GLY B O 1
ATOM 8326 N N . HIS B 1 254 ? 3.872 30.687 9.927 1.00 10.38 254 HIS B N 1
ATOM 8327 C CA . HIS B 1 254 ? 3.931 32.155 9.938 1.00 12.75 254 HIS B CA 1
ATOM 8328 C C . HIS B 1 254 ? 2.635 32.787 10.442 1.00 9.16 254 HIS B C 1
ATOM 8329 O O . HIS B 1 254 ? 2.668 33.777 11.185 1.00 9.79 254 HIS B O 1
ATOM 8343 N N . PHE B 1 255 ? 1.483 32.259 10.026 1.00 9.62 255 PHE B N 1
ATOM 8344 C CA . PHE B 1 255 ? 0.185 32.786 10.421 1.00 8.42 255 PHE B CA 1
ATOM 8345 C C . PHE B 1 255 ? -0.445 31.997 11.573 1.00 8.62 255 PHE B C 1
ATOM 8346 O O . PHE B 1 255 ? -1.618 32.217 11.899 1.00 9.98 255 PHE B O 1
ATOM 8363 N N . LYS B 1 256 ? 0.299 31.072 12.185 1.00 8.66 256 LYS B N 1
ATOM 8364 C CA . LYS B 1 256 ? -0.151 30.362 13.374 1.00 9.21 256 LYS B CA 1
ATOM 8365 C C . LYS B 1 256 ? -1.448 29.605 13.122 1.00 10.15 256 LYS B C 1
ATOM 8366 O O . LYS B 1 256 ? -2.261 29.414 14.022 1.00 9.88 256 LYS B O 1
ATOM 8385 N N . CYS B 1 257 ? -1.656 29.152 11.889 1.00 10.54 257 CYS B N 1
ATOM 8386 C CA . CYS B 1 257 ? -2.842 28.355 11.552 1.00 8.42 257 CYS B CA 1
ATOM 8387 C C . CYS B 1 257 ? -2.516 26.879 11.767 1.00 8.88 257 CYS B C 1
ATOM 8388 O O . CYS B 1 257 ? -2.384 26.095 10.832 1.00 10.62 257 CYS B O 1
ATOM 8396 N N . ASN B 1 258 ? -2.353 26.503 13.049 1.00 7.36 258 ASN B N 1
ATOM 8397 C CA . ASN B 1 258 ? -1.609 25.287 13.362 1.00 6.47 258 ASN B CA 1
ATOM 8398 C C . ASN B 1 258 ? -2.364 24.276 14.223 1.00 8.90 258 ASN B C 1
ATOM 8399 O O . ASN B 1 258 ? -1.730 23.395 14.790 1.00 9.94 258 ASN B O 1
ATOM 8410 N N . LEU B 1 259 ? -3.703 24.321 14.275 1.00 9.19 259 LEU B N 1
ATOM 8411 C CA . LEU B 1 259 ? -4.433 23.283 15.001 1.00 11.80 259 LEU B CA 1
ATOM 8412 C C . LEU B 1 259 ? -4.078 21.909 14.460 1.00 14.45 259 LEU B C 1
ATOM 8413 O O . LEU B 1 259 ? -3.936 20.939 15.218 1.00 9.24 259 LEU B O 1
ATOM 8429 N N . ARG B 1 260 ? -3.926 21.816 13.145 1.00 9.49 260 ARG B N 1
ATOM 8430 C CA . ARG B 1 260 ? -3.431 20.623 12.485 1.00 10.73 260 ARG B CA 1
ATOM 8431 C C . ARG B 1 260 ? -3.009 21.062 11.096 1.00 8.26 260 ARG B C 1
ATOM 8432 O O . ARG B 1 260 ? -3.328 22.171 10.662 1.00 10.00 260 ARG B O 1
ATOM 8453 N N . THR B 1 261 ? -2.266 20.204 10.416 1.00 9.75 261 THR B N 1
ATOM 8454 C CA . THR B 1 261 ? -1.815 20.507 9.061 1.00 10.14 261 THR B CA 1
ATOM 8455 C C . THR B 1 261 ? -2.740 19.863 8.036 1.00 9.42 261 THR B C 1
ATOM 8456 O O . THR B 1 261 ? -3.540 18.979 8.351 1.00 9.48 261 THR B O 1
ATOM 8467 N N . ILE B 1 262 ? -2.629 20.324 6.785 1.00 9.76 262 ILE B N 1
ATOM 8468 C CA . ILE B 1 262 ? -3.345 19.658 5.704 1.00 8.46 262 ILE B CA 1
ATOM 8469 C C . ILE B 1 262 ? -2.869 18.221 5.582 1.00 9.80 262 ILE B C 1
ATOM 8470 O O . ILE B 1 262 ? -3.668 17.275 5.629 1.00 9.74 262 ILE B O 1
ATOM 8486 N N . ARG B 1 263 ? -1.556 18.032 5.465 1.00 10.20 263 ARG B N 1
ATOM 8487 C CA . ARG B 1 263 ? -1.032 16.714 5.132 1.00 12.64 263 ARG B CA 1
ATOM 8488 C C . ARG B 1 263 ? -1.297 15.685 6.226 1.00 13.03 263 ARG B C 1
ATOM 8489 O O . ARG B 1 263 ? -1.444 14.501 5.927 1.00 15.35 263 ARG B O 1
ATOM 8510 N N . ASP B 1 264 ? -1.361 16.089 7.477 1.00 12.99 264 ASP B N 1
ATOM 8511 C CA . ASP B 1 264 ? -1.606 15.109 8.516 1.00 15.74 264 ASP B CA 1
ATOM 8512 C C . ASP B 1 264 ? -2.970 15.231 9.175 1.00 18.30 264 ASP B C 1
ATOM 8513 O O . ASP B 1 264 ? -3.393 14.291 9.846 1.00 17.75 264 ASP B O 1
ATOM 8522 N N . GLY B 1 265 ? -3.683 16.322 8.972 1.00 11.51 265 GLY B N 1
ATOM 8523 C CA . GLY B 1 265 ? -4.969 16.482 9.618 1.00 13.09 265 GLY B CA 1
ATOM 8524 C C . GLY B 1 265 ? -6.175 16.326 8.710 1.00 12.15 265 GLY B C 1
ATOM 8525 O O . GLY B 1 265 ? -7.282 16.102 9.214 1.00 11.40 265 GLY B O 1
ATOM 8529 N N . TYR B 1 266 ? -5.995 16.457 7.390 1.00 9.26 266 TYR B N 1
ATOM 8530 C CA . TYR B 1 266 ? -7.118 16.557 6.451 1.00 9.53 266 TYR B CA 1
ATOM 8531 C C . TYR B 1 266 ? -6.884 15.688 5.225 1.00 10.16 266 TYR B C 1
ATOM 8532 O O . TYR B 1 266 ? -6.543 16.181 4.149 1.00 8.87 266 TYR B O 1
ATOM 8550 N N . PRO B 1 267 ? -7.097 14.376 5.345 1.00 11.21 267 PRO B N 1
ATOM 8551 C CA . PRO B 1 267 ? -6.746 13.487 4.223 1.00 10.47 267 PRO B CA 1
ATOM 8552 C C . PRO B 1 267 ? -7.521 13.769 2.957 1.00 11.51 267 PRO B C 1
ATOM 8553 O O . PRO B 1 267 ? -6.935 13.703 1.865 1.00 10.80 267 PRO B O 1
ATOM 8564 N N . ALA B 1 268 ? -8.822 14.077 3.047 1.00 12.80 268 ALA B N 1
ATOM 8565 C CA . ALA B 1 268 ? -9.568 14.313 1.816 1.00 9.64 268 ALA B CA 1
ATOM 8566 C C . ALA B 1 268 ? -9.119 15.603 1.143 1.00 8.65 268 ALA B C 1
ATOM 8567 O O . ALA B 1 268 ? -9.006 15.657 -0.095 1.00 10.54 268 ALA B O 1
ATOM 8574 N N . ILE B 1 269 ? -8.900 16.666 1.929 1.00 8.26 269 ILE B N 1
ATOM 8575 C CA . ILE B 1 269 ? -8.346 17.886 1.350 1.00 7.23 269 ILE B CA 1
ATOM 8576 C C . ILE B 1 269 ? -6.969 17.601 0.763 1.00 10.95 269 ILE B C 1
ATOM 8577 O O . ILE B 1 269 ? -6.656 18.005 -0.362 1.00 7.87 269 ILE B O 1
ATOM 8593 N N . HIS B 1 270 ? -6.120 16.930 1.530 1.00 8.87 270 HIS B N 1
ATOM 8594 C CA . HIS B 1 270 ? -4.768 16.604 1.057 1.00 10.30 270 HIS B CA 1
ATOM 8595 C C . HIS B 1 270 ? -4.786 15.866 -0.275 1.00 9.48 270 HIS B C 1
ATOM 8596 O O . HIS B 1 270 ? -3.929 16.108 -1.142 1.00 8.94 270 HIS B O 1
ATOM 8610 N N . LEU B 1 271 ? -5.740 14.947 -0.459 1.00 11.53 271 LEU B N 1
ATOM 8611 C CA . LEU B 1 271 ? -5.785 14.177 -1.699 1.00 10.06 271 LEU B CA 1
ATOM 8612 C C . LEU B 1 271 ? -6.234 15.053 -2.864 1.00 9.63 271 LEU B C 1
ATOM 8613 O O . LEU B 1 271 ? -5.624 15.035 -3.942 1.00 11.68 271 LEU B O 1
ATOM 8629 N N . TRP B 1 272 ? -7.314 15.802 -2.664 1.00 8.52 272 TRP B N 1
ATOM 8630 C CA . TRP B 1 272 ? -7.796 16.781 -3.627 1.00 9.37 272 TRP B CA 1
ATOM 8631 C C . TRP B 1 272 ? -6.687 17.739 -4.047 1.00 11.09 272 TRP B C 1
ATOM 8632 O O . TRP B 1 272 ? -6.486 18.001 -5.237 1.00 11.35 272 TRP B O 1
ATOM 8653 N N . LEU B 1 273 ? -5.960 18.270 -3.065 1.00 9.95 273 LEU B N 1
ATOM 8654 C CA . LEU B 1 273 ? -4.870 19.211 -3.319 1.00 9.07 273 LEU B CA 1
ATOM 8655 C C . LEU B 1 273 ? -3.784 18.573 -4.178 1.00 10.79 273 LEU B C 1
ATOM 8656 O O . LEU B 1 273 ? -3.301 19.174 -5.139 1.00 8.68 273 LEU B O 1
ATOM 8672 N N . ARG B 1 274 ? -3.378 17.350 -3.830 1.00 9.98 274 ARG B N 1
ATOM 8673 C CA . ARG B 1 274 ? -2.302 16.678 -4.545 1.00 8.80 274 ARG B CA 1
ATOM 8674 C C . ARG B 1 274 ? -2.720 16.281 -5.958 1.00 9.10 274 ARG B C 1
ATOM 8675 O O . ARG B 1 274 ? -1.903 16.326 -6.885 1.00 8.28 274 ARG B O 1
ATOM 8696 N N . LYS B 1 275 ? -3.979 15.888 -6.151 1.00 10.95 275 LYS B N 1
ATOM 8697 C CA . LYS B 1 275 ? -4.440 15.603 -7.504 1.00 12.05 275 LYS B CA 1
ATOM 8698 C C . LYS B 1 275 ? -4.410 16.863 -8.364 1.00 9.86 275 LYS B C 1
ATOM 8699 O O . LYS B 1 275 ? -4.015 16.822 -9.541 1.00 9.89 275 LYS B O 1
ATOM 8718 N N . LEU B 1 276 ? -4.821 17.993 -7.809 1.00 10.09 276 LEU B N 1
ATOM 8719 C CA . LEU B 1 276 ? -4.756 19.219 -8.597 1.00 11.98 276 LEU B CA 1
ATOM 8720 C C . LEU B 1 276 ? -3.308 19.560 -8.925 1.00 8.65 276 LEU B C 1
ATOM 8721 O O . LEU B 1 276 ? -2.971 19.812 -10.085 1.00 9.17 276 LEU B O 1
ATOM 8737 N N . TYR B 1 277 ? -2.437 19.548 -7.922 1.00 8.39 277 TYR B N 1
ATOM 8738 C CA . TYR B 1 277 ? -1.064 19.993 -8.121 1.00 10.33 277 TYR B CA 1
ATOM 8739 C C . TYR B 1 277 ? -0.323 19.065 -9.072 1.00 9.59 277 TYR B C 1
ATOM 8740 O O . TYR B 1 277 ? 0.342 19.519 -10.014 1.00 9.04 277 TYR B O 1
ATOM 8758 N N . TRP B 1 278 ? -0.425 17.755 -8.845 1.00 7.81 278 TRP B N 1
ATOM 8759 C CA . TRP B 1 278 ? 0.412 16.809 -9.561 1.00 8.93 278 TRP B CA 1
ATOM 8760 C C . TRP B 1 278 ? -0.154 16.387 -10.905 1.00 10.39 278 TRP B C 1
ATOM 8761 O O . TRP B 1 278 ? 0.626 16.017 -11.798 1.00 10.14 278 TRP B O 1
ATOM 8782 N N . ASN B 1 279 ? -1.476 16.427 -11.079 1.00 11.71 279 ASN B N 1
ATOM 8783 C CA . ASN B 1 279 ? -2.091 15.924 -12.300 1.00 10.57 279 ASN B CA 1
ATOM 8784 C C . ASN B 1 279 ? -2.557 17.022 -13.248 1.00 13.55 279 ASN B C 1
ATOM 8785 O O . ASN B 1 279 ? -2.920 16.705 -14.379 1.00 13.62 279 ASN B O 1
ATOM 8796 N N . ASN B 1 280 ? -2.554 18.295 -12.831 1.00 9.81 280 ASN B N 1
ATOM 8797 C CA . ASN B 1 280 ? -2.950 19.407 -13.701 1.00 9.88 280 ASN B CA 1
ATOM 8798 C C . ASN B 1 280 ? -1.836 20.455 -13.678 1.00 12.40 280 ASN B C 1
ATOM 8799 O O . ASN B 1 280 ? -1.659 21.180 -12.689 1.00 9.06 280 ASN B O 1
ATOM 8810 N N . SER B 1 281 ? -1.058 20.518 -14.760 1.00 8.50 281 SER B N 1
ATOM 8811 C CA . SER B 1 281 ? 0.153 21.327 -14.737 1.00 8.91 281 SER B CA 1
ATOM 8812 C C . SER B 1 281 ? -0.129 22.816 -14.625 1.00 9.46 281 SER B C 1
ATOM 8813 O O . SER B 1 281 ? 0.789 23.570 -14.284 1.00 10.24 281 SER B O 1
ATOM 8821 N N . ALA B 1 282 ? -1.371 23.254 -14.832 1.00 9.51 282 ALA B N 1
ATOM 8822 C CA . ALA B 1 282 ? -1.705 24.653 -14.574 1.00 11.67 282 ALA B CA 1
ATOM 8823 C C . ALA B 1 282 ? -1.480 25.008 -13.111 1.00 10.85 282 ALA B C 1
ATOM 8824 O O . ALA B 1 282 ? -1.209 26.167 -12.780 1.00 12.13 282 ALA B O 1
ATOM 8831 N N . PHE B 1 283 ? -1.618 24.026 -12.223 1.00 7.71 283 PHE B N 1
ATOM 8832 C CA . PHE B 1 283 ? -1.518 24.271 -10.791 1.00 10.02 283 PHE B CA 1
ATOM 8833 C C . PHE B 1 283 ? -0.086 24.181 -10.288 1.00 11.63 283 PHE B C 1
ATOM 8834 O O . PHE B 1 283 ? 0.246 24.838 -9.295 1.00 14.92 283 PHE B O 1
ATOM 8851 N N . SER B 1 284 ? 0.782 23.405 -10.951 1.00 9.40 284 SER B N 1
ATOM 8852 C CA . SER B 1 284 ? 2.177 23.293 -10.527 1.00 8.26 284 SER B CA 1
ATOM 8853 C C . SER B 1 284 ? 3.088 24.298 -11.214 1.00 8.58 284 SER B C 1
ATOM 8854 O O . SER B 1 284 ? 3.996 24.848 -10.581 1.00 10.69 284 SER B O 1
ATOM 8862 N N . GLU B 1 285 ? 2.879 24.535 -12.508 1.00 8.58 285 GLU B N 1
ATOM 8863 C CA . GLU B 1 285 ? 3.703 25.488 -13.242 1.00 8.71 285 GLU B CA 1
ATOM 8864 C C . GLU B 1 285 ? 3.615 26.886 -12.650 1.00 11.78 285 GLU B C 1
ATOM 8865 O O . GLU B 1 285 ? 4.554 27.677 -12.811 1.00 11.33 285 GLU B O 1
ATOM 8877 N N . THR B 1 286 ? 2.522 27.192 -11.947 1.00 11.09 286 THR B N 1
ATOM 8878 C CA . THR B 1 286 ? 2.263 28.513 -11.383 1.00 10.68 286 THR B CA 1
ATOM 8879 C C . THR B 1 286 ? 2.532 28.569 -9.884 1.00 8.77 286 THR B C 1
ATOM 8880 O O . THR B 1 286 ? 2.265 29.597 -9.256 1.00 9.66 286 THR B O 1
ATOM 8891 N N . CYS B 1 287 ? 3.057 27.494 -9.309 1.00 8.78 287 CYS B N 1
ATOM 8892 C CA . CYS B 1 287 ? 3.290 27.366 -7.878 1.00 6.89 287 CYS B CA 1
ATOM 8893 C C . CYS B 1 287 ? 4.791 27.460 -7.589 1.00 14.59 287 CYS B C 1
ATOM 8894 O O . CYS B 1 287 ? 5.553 26.515 -7.829 1.00 10.29 287 CYS B O 1
ATOM 8902 N N . LYS B 1 288 ? 5.208 28.600 -7.076 1.00 9.51 288 LYS B N 1
ATOM 8903 C CA . LYS B 1 288 ? 6.616 28.836 -6.734 1.00 8.66 288 LYS B CA 1
ATOM 8904 C C . LYS B 1 288 ? 6.709 28.939 -5.216 1.00 9.75 288 LYS B C 1
ATOM 8905 O O . LYS B 1 288 ? 6.460 30.003 -4.640 1.00 9.15 288 LYS B O 1
ATOM 8924 N N . PHE B 1 289 ? 7.077 27.828 -4.571 1.00 9.68 289 PHE B N 1
ATOM 8925 C CA . PHE B 1 289 ? 7.096 27.798 -3.116 1.00 10.82 289 PHE B CA 1
ATOM 8926 C C . PHE B 1 289 ? 8.191 28.699 -2.557 1.00 10.39 289 PHE B C 1
ATOM 8927 O O . PHE B 1 289 ? 8.043 29.224 -1.449 1.00 7.45 289 PHE B O 1
ATOM 8944 N N . ASP B 1 290 ? 9.290 28.886 -3.304 1.00 9.21 290 ASP B N 1
ATOM 8945 C CA . ASP B 1 290 ? 10.319 29.813 -2.847 1.00 13.50 290 ASP B CA 1
ATOM 8946 C C . ASP B 1 290 ? 9.795 31.242 -2.810 1.00 10.51 290 ASP B C 1
ATOM 8947 O O . ASP B 1 290 ? 10.083 31.976 -1.863 1.00 10.14 290 ASP B O 1
ATOM 8956 N N . HIS B 1 291 ? 9.024 31.657 -3.821 1.00 11.51 291 HIS B N 1
ATOM 8957 C CA . HIS B 1 291 ? 8.405 32.979 -3.771 1.00 6.73 291 HIS B CA 1
ATOM 8958 C C . HIS B 1 291 ? 7.428 33.078 -2.611 1.00 9.68 291 HIS B C 1
ATOM 8959 O O . HIS B 1 291 ? 7.422 34.069 -1.868 1.00 10.79 291 HIS B O 1
ATOM 8973 N N . ILE B 1 292 ? 6.573 32.060 -2.466 1.00 9.62 292 ILE B N 1
ATOM 8974 C CA . ILE B 1 292 ? 5.592 32.016 -1.386 1.00 9.04 292 ILE B CA 1
ATOM 8975 C C . ILE B 1 292 ? 6.279 32.222 -0.045 1.00 8.06 292 ILE B C 1
ATOM 8976 O O . ILE B 1 292 ? 5.909 33.107 0.727 1.00 11.14 292 ILE B O 1
ATOM 8992 N N . LYS B 1 293 ? 7.314 31.426 0.237 1.00 10.73 293 LYS B N 1
ATOM 8993 C CA . LYS B 1 293 ? 7.904 31.470 1.571 1.00 10.96 293 LYS B CA 1
ATOM 8994 C C . LYS B 1 293 ? 8.701 32.745 1.771 1.00 12.48 293 LYS B C 1
ATOM 8995 O O . LYS B 1 293 ? 8.698 33.327 2.863 1.00 10.73 293 LYS B O 1
ATOM 9014 N N . ALA B 1 294 ? 9.354 33.224 0.714 1.00 10.75 294 ALA B N 1
ATOM 9015 C CA . ALA B 1 294 ? 10.124 34.454 0.844 1.00 10.64 294 ALA B CA 1
ATOM 9016 C C . ALA B 1 294 ? 9.225 35.636 1.175 1.00 13.23 294 ALA B C 1
ATOM 9017 O O . ALA B 1 294 ? 9.573 36.479 2.010 1.00 11.04 294 ALA B O 1
ATOM 9024 N N . SER B 1 295 ? 8.063 35.728 0.524 1.00 10.49 295 SER B N 1
ATOM 9025 C CA . SER B 1 295 ? 7.193 36.862 0.785 1.00 10.20 295 SER B CA 1
ATOM 9026 C C . SER B 1 295 ? 6.698 36.840 2.221 1.00 11.61 295 SER B C 1
ATOM 9027 O O . SER B 1 295 ? 6.813 37.837 2.945 1.00 10.68 295 SER B O 1
ATOM 9035 N N . TYR B 1 296 ? 6.129 35.718 2.653 1.00 10.59 296 TYR B N 1
ATOM 9036 C CA . TYR B 1 296 ? 5.537 35.698 3.993 1.00 13.49 296 TYR B CA 1
ATOM 9037 C C . TYR B 1 296 ? 6.597 35.938 5.052 1.00 9.71 296 TYR B C 1
ATOM 9038 O O . TYR B 1 296 ? 6.422 36.790 5.935 1.00 9.99 296 TYR B O 1
ATOM 9056 N N . TYR B 1 297 ? 7.714 35.205 4.990 1.00 9.03 297 TYR B N 1
ATOM 9057 C CA . TYR B 1 297 ? 8.669 35.313 6.085 1.00 10.25 297 TYR B CA 1
ATOM 9058 C C . TYR B 1 297 ? 9.495 36.599 6.051 1.00 12.50 297 TYR B C 1
ATOM 9059 O O . TYR B 1 297 ? 10.157 36.908 7.054 1.00 13.92 297 TYR B O 1
ATOM 9077 N N . ALA B 1 298 ? 9.412 37.400 4.989 1.00 14.13 298 ALA B N 1
ATOM 9078 C CA . ALA B 1 298 ? 10.017 38.734 5.014 1.00 12.98 298 ALA B CA 1
ATOM 9079 C C . ALA B 1 298 ? 9.147 39.776 5.710 1.00 17.46 298 ALA B C 1
ATOM 9080 O O . ALA B 1 298 ? 9.554 40.943 5.794 1.00 14.06 298 ALA B O 1
ATOM 9087 N N . GLN B 1 299 ? 7.981 39.397 6.228 1.00 15.08 299 GLN B N 1
ATOM 9088 C CA . GLN B 1 299 ? 7.067 40.345 6.865 1.00 17.14 299 GLN B CA 1
ATOM 9089 C C . GLN B 1 299 ? 7.561 40.667 8.271 1.00 14.14 299 GLN B C 1
ATOM 9090 O O . GLN B 1 299 ? 7.305 39.922 9.215 1.00 13.49 299 GLN B O 1
ATOM 9104 N N . LYS B 1 300 ? 8.270 41.802 8.402 1.00 14.22 300 LYS B N 1
ATOM 9105 C CA . LYS B 1 300 ? 9.008 42.128 9.627 1.00 14.32 300 LYS B CA 1
ATOM 9106 C C . LYS B 1 300 ? 8.086 42.262 10.823 1.00 17.78 300 LYS B C 1
ATOM 9107 O O . LYS B 1 300 ? 8.473 41.964 11.960 1.00 18.00 300 LYS B O 1
ATOM 9126 N N . ASN B 1 301 ? 6.879 42.771 10.596 1.00 16.68 301 ASN B N 1
ATOM 9127 C CA . ASN B 1 301 ? 5.954 42.986 11.691 1.00 16.89 301 ASN B CA 1
ATOM 9128 C C . ASN B 1 301 ? 5.518 41.683 12.349 1.00 26.00 301 ASN B C 1
ATOM 9129 O O . ASN B 1 301 ? 5.077 41.700 13.500 1.00 23.33 301 ASN B O 1
ATOM 9140 N N . VAL B 1 302 ? 5.617 40.561 11.649 1.00 16.29 302 VAL B N 1
ATOM 9141 C CA . VAL B 1 302 ? 5.262 39.260 12.195 1.00 18.29 302 VAL B CA 1
ATOM 9142 C C . VAL B 1 302 ? 6.501 38.427 12.505 1.00 13.39 302 VAL B C 1
ATOM 9143 O O . VAL B 1 302 ? 6.544 37.719 13.517 1.00 13.37 302 VAL B O 1
ATOM 9156 N N . ASN B 1 303 ? 7.500 38.495 11.638 1.00 13.07 303 ASN B N 1
ATOM 9157 C CA . ASN B 1 303 ? 8.714 37.683 11.718 1.00 11.40 303 ASN B CA 1
ATOM 9158 C C . ASN B 1 303 ? 9.930 38.598 11.673 1.00 13.90 303 ASN B C 1
ATOM 9159 O O . ASN B 1 303 ? 10.652 38.646 10.667 1.00 13.70 303 ASN B O 1
ATOM 9170 N N . PRO B 1 304 ? 10.198 39.327 12.763 1.00 14.67 304 PRO B N 1
ATOM 9171 C CA . PRO B 1 304 ? 11.286 40.319 12.726 1.00 18.61 304 PRO B CA 1
ATOM 9172 C C . PRO B 1 304 ? 12.656 39.742 12.435 1.00 17.60 304 PRO B C 1
ATOM 9173 O O . PRO B 1 304 ? 13.490 40.468 11.884 1.00 15.92 304 PRO B O 1
ATOM 9184 N N . THR B 1 305 ? 12.928 38.467 12.760 1.00 16.52 305 THR B N 1
ATOM 9185 C CA . THR B 1 305 ? 14.234 37.906 12.439 1.00 21.51 305 THR B CA 1
ATOM 9186 C C . THR B 1 305 ? 14.416 37.708 10.958 1.00 16.23 305 THR B C 1
ATOM 9187 O O . THR B 1 305 ? 15.549 37.533 10.513 1.00 18.19 305 THR B O 1
ATOM 9198 N N . LEU B 1 306 ? 13.331 37.706 10.186 1.00 15.52 306 LEU B N 1
ATOM 9199 C CA . LEU B 1 306 ? 13.370 37.571 8.741 1.00 15.25 306 LEU B CA 1
ATOM 9200 C C . LEU B 1 306 ? 13.831 36.194 8.282 1.00 13.12 306 LEU B C 1
ATOM 9201 O O . LEU B 1 306 ? 13.992 35.988 7.087 1.00 14.37 306 LEU B O 1
ATOM 9217 N N . VAL B 1 307 ? 14.019 35.243 9.198 1.00 12.11 307 VAL B N 1
ATOM 9218 C CA . VAL B 1 307 ? 14.442 33.896 8.818 1.00 13.92 307 VAL B CA 1
ATOM 9219 C C . VAL B 1 307 ? 13.320 33.164 8.092 1.00 10.00 307 VAL B C 1
ATOM 9220 O O . VAL B 1 307 ? 12.154 33.237 8.488 1.00 12.21 307 VAL B O 1
ATOM 9233 N N . VAL B 1 308 ? 13.679 32.412 7.063 1.00 9.02 308 VAL B N 1
ATOM 9234 C CA . VAL B 1 308 ? 12.740 31.604 6.297 1.00 11.16 308 VAL B CA 1
ATOM 9235 C C . VAL B 1 308 ? 12.961 30.150 6.697 1.00 11.82 308 VAL B C 1
ATOM 9236 O O . VAL B 1 308 ? 14.055 29.619 6.468 1.00 10.98 308 VAL B O 1
ATOM 9249 N N . PRO B 1 309 ? 11.987 29.477 7.314 1.00 9.97 309 PRO B N 1
ATOM 9250 C CA . PRO B 1 309 ? 12.240 28.103 7.754 1.00 11.55 309 PRO B CA 1
ATOM 9251 C C . PRO B 1 309 ? 12.515 27.178 6.573 1.00 9.57 309 PRO B C 1
ATOM 9252 O O . PRO B 1 309 ? 12.006 27.365 5.467 1.00 9.79 309 PRO B O 1
ATOM 9263 N N . LEU B 1 310 ? 13.319 26.155 6.828 1.00 10.51 310 LEU B N 1
ATOM 9264 C CA . LEU B 1 310 ? 13.667 25.217 5.765 1.00 11.44 310 LEU B CA 1
ATOM 9265 C C . LEU B 1 310 ? 12.565 24.195 5.536 1.00 12.35 310 LEU B C 1
ATOM 9266 O O . LEU B 1 310 ? 12.542 23.542 4.488 1.00 11.30 310 LEU B O 1
ATOM 9282 N N . GLY B 1 311 ? 11.636 24.068 6.473 1.00 12.90 311 GLY B N 1
ATOM 9283 C CA . GLY B 1 311 ? 10.568 23.091 6.343 1.00 10.94 311 GLY B CA 1
ATOM 9284 C C . GLY B 1 311 ? 9.260 23.809 6.051 1.00 11.64 311 GLY B C 1
ATOM 9285 O O . GLY B 1 311 ? 9.233 25.035 5.970 1.00 9.32 311 GLY B O 1
ATOM 9289 N N . PRO B 1 312 ? 8.171 23.055 5.893 1.00 10.91 312 PRO B N 1
ATOM 9290 C CA . PRO B 1 312 ? 8.140 21.598 5.966 1.00 8.02 312 PRO B CA 1
ATOM 9291 C C . PRO B 1 312 ? 8.764 20.976 4.735 1.00 11.58 312 PRO B C 1
ATOM 9292 O O . PRO B 1 312 ? 8.730 21.587 3.654 1.00 8.76 312 PRO B O 1
ATOM 9303 N N . ILE B 1 313 ? 9.316 19.778 4.891 1.00 8.61 313 ILE B N 1
ATOM 9304 C CA . ILE B 1 313 ? 9.845 19.033 3.756 1.00 10.94 313 ILE B CA 1
ATOM 9305 C C . ILE B 1 313 ? 8.908 17.867 3.508 1.00 10.62 313 ILE B C 1
ATOM 9306 O O . ILE B 1 313 ? 8.707 17.063 4.409 1.00 11.86 313 ILE B O 1
ATOM 9322 N N . PRO B 1 314 ? 8.360 17.738 2.301 1.00 9.58 314 PRO B N 1
ATOM 9323 C CA . PRO B 1 314 ? 8.463 18.619 1.129 1.00 8.80 314 PRO B CA 1
ATOM 9324 C C . PRO B 1 314 ? 7.399 19.688 1.179 1.00 9.82 314 PRO B C 1
ATOM 9325 O O . PRO B 1 314 ? 6.497 19.653 2.037 1.00 9.91 314 PRO B O 1
ATOM 9336 N N . ASN B 1 315 ? 7.478 20.620 0.233 1.00 10.96 315 ASN B N 1
ATOM 9337 C CA . ASN B 1 315 ? 6.421 21.613 0.098 1.00 10.14 315 ASN B CA 1
ATOM 9338 C C . ASN B 1 315 ? 5.056 20.966 -0.140 1.00 9.67 315 ASN B C 1
ATOM 9339 O O . ASN B 1 315 ? 4.059 21.400 0.443 1.00 9.78 315 ASN B O 1
ATOM 9350 N N . ILE B 1 316 ? 4.988 19.931 -0.971 1.00 9.44 316 ILE B N 1
ATOM 9351 C CA . ILE B 1 316 ? 3.762 19.143 -1.120 1.00 10.02 316 ILE B CA 1
ATOM 9352 C C . ILE B 1 316 ? 4.157 17.690 -1.363 1.00 12.85 316 ILE B C 1
ATOM 9353 O O . ILE B 1 316 ? 5.035 17.390 -2.182 1.00 9.37 316 ILE B O 1
ATOM 9369 N N . LEU B 1 317 ? 3.532 16.789 -0.622 1.00 10.25 317 LEU B N 1
ATOM 9370 C CA . LEU B 1 317 ? 3.883 15.385 -0.727 1.00 9.44 317 LEU B CA 1
ATOM 9371 C C . LEU B 1 317 ? 3.412 14.837 -2.064 1.00 12.28 317 LEU B C 1
ATOM 9372 O O . LEU B 1 317 ? 2.437 15.327 -2.628 1.00 10.11 317 LEU B O 1
ATOM 9388 N N . PRO B 1 318 ? 4.066 13.798 -2.569 1.00 11.93 318 PRO B N 1
ATOM 9389 C CA . PRO B 1 318 ? 3.642 13.206 -3.835 1.00 11.53 318 PRO B CA 1
ATOM 9390 C C . PRO B 1 318 ? 2.351 12.407 -3.702 1.00 14.60 318 PRO B C 1
ATOM 9391 O O . PRO B 1 318 ? 1.892 12.071 -2.610 1.00 14.83 318 PRO B O 1
ATOM 9402 N N . LEU B 1 319 ? 1.756 12.123 -4.852 1.00 15.37 319 LEU B N 1
ATOM 9403 C CA . LEU B 1 319 ? 0.785 11.049 -4.959 1.00 21.05 319 LEU B CA 1
ATOM 9404 C C . LEU B 1 319 ? 1.558 9.727 -5.097 1.00 30.86 319 LEU B C 1
ATOM 9405 O O . LEU B 1 319 ? 1.053 8.664 -4.740 1.00 36.69 319 LEU B O 1
#